Protein AF-A0A258FPI9-F1 (afdb_monomer)

Secondary structure (DSSP, 8-state):
-------------------------TTPPPEEEEEETT-EESB-GGG----SS-HHHHHHHHHS-SSHHHHHHHHHHHHHT-TTGGGGBSEEGGGTEE-HHHHS-SEEEEEEEEES---SEEEEEESSTT---EEEETTSPEEEEEE-EEEEETTEEEEE---EEEEEEETTSPPEEEEE-PEEEEEEEEESHHHHTTT--SB-----S--S---TT---TT-GGGGSHHHHHHSPPPB-SBTTTTB-TTSHHHHHHHHHHHH-TTEEEEEEE---TT-BTTBBTTB--S--TTHHHH-S----SS-HHHHHHHHHSSS---TT--SSS---EEEEE-TTS-EEEE---TTGGGSBPP-EEEEE--TTTTTHHHHHHHHHSPP-TT--HHHHHHHHHHHTTS--HHHHHHHH-STT-SSSHHHHHHHHHHHHHHHHSPTT--EEEE------B-TTSSBSS--TTS-THHHHHHHHTTGGGGTT-GGG-S--GGGS-----HHHHHHHIIIIIHHHHHHHHHHHHT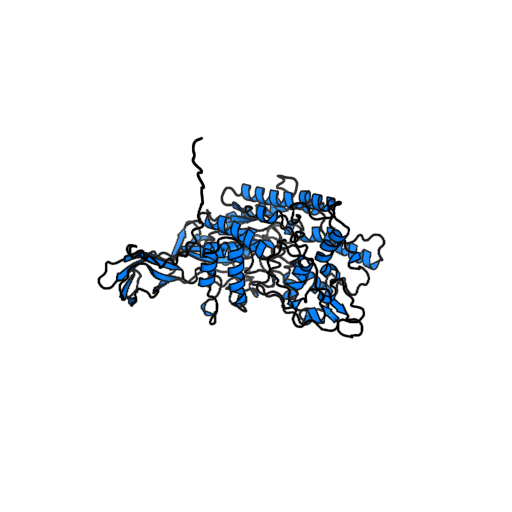TTTSEEEE-TTHHHHTT-STT---TT--GGGTPPPEEEEPTT-S-EEEES--GGG--TT---S-SB--HHHHHHH-PPP-SS---S---BGGGTB-HHHHHHHHHTTTTTSBPHHHHHHHHHHHHHHHHHSPPP-

Nearest PDB structures (foldseek):
  5euv-assembly1_B  TM=5.241E-01  e=1.472E+00  Paracoccus sp. 32d
  6cxs-assembly1_B  TM=2.051E-01  e=1.307E-01  Clostridium perfringens str. 13
  8dec-assembly1_B  TM=4.333E-01  e=5.963E+00  Western equine encephalitis virus
  5cbe-assembly1_A  TM=2.165E-01  e=8.145E-01  Homo sapiens
  4jkm-assembly1_A-1  TM=1.945E-01  e=9.070E-01  Clostridium perfringens str. 13

Sequence (661 aa):
MKRGWAGLVLAAVVSVTGAGANAQDVDSPSVIEWRVKDRFRLWDQARSGPRNLSLEDLLNNVADAENASGVEQAMLAFLGSQPNLHRRAYWREGEETYDRDFIWPLGYRVVLSVRGEAGETCRWSADLEGFVPVERPCDNPFEMALPRVETVQGEQVRLGSPAVEVVVTPEGGTPIRTTVQVRDRLIASIGDSYASGEGNPDRPTDLGPIPRRFDAWDQTWDGRWVGRDPVISDSSEPEWWDQRCHRSFLSQHMVAALRYAAENPHVATTFLTFACSGAQTFSGVLATQPEPPGFADVGGNARLNYPQVEVLLANMCPRPPNGRSRDSTTDVERSPRYWNGQSATRWRCTDYRRARAIDALLVSIGGNDIGFAPVIQEALLPEPTGRSRTERRLLNFLRGRASTPDEAFAQIGEPGQTTAPLPRNLAAIRDRLEEILPPGAPVLQTVYPNPLNDEKGAFCGPDTRRRNDDIGVHAQALTSVGAFWPELEILGTADWRSVITKGEITEIQNKLVTPLNGVIRNHVDAGRGRWQIVDAFEPAFRTRGWCAVAPTGDLQELALPNWRRVDGDDRGEWHDWAPQQWDPYASRQRLFRTPNDAALTQQPMARNRFGLGGWVLGGVLTPRQGAVLAAMSGAFHPTFEAHAIIGWSLGEALIATPLPD

Organism: NCBI:txid74313

Radius of gyration: 28.54 Å; Cα contacts (8 Å, |Δi|>4): 1328; chains: 1; bounding box: 94×64×89 Å

Solvent-accessible surface area (backbone atoms only — not comparable to full-atom values): 35778 Å² total; per-residue (Å²): 133,83,91,85,86,89,83,81,86,80,83,77,87,77,84,79,86,73,86,76,71,82,78,74,76,90,78,56,76,56,42,74,46,67,28,39,52,73,22,68,42,50,57,53,68,87,78,52,70,96,61,90,61,54,74,64,55,38,32,50,42,36,51,69,31,92,46,36,67,41,38,41,52,32,50,53,56,43,48,76,54,39,83,70,50,47,80,37,33,48,62,40,70,99,74,71,44,64,44,64,59,74,77,51,56,79,48,50,39,32,40,33,39,59,46,60,83,62,39,75,40,22,38,38,38,52,77,45,92,91,60,74,71,44,78,44,50,32,87,54,69,45,77,48,79,39,59,51,41,82,44,76,59,91,58,22,24,43,54,29,37,63,79,31,51,36,37,38,31,26,60,99,50,73,74,35,72,44,76,46,53,44,44,51,42,33,39,37,34,39,30,11,32,74,33,6,15,33,58,30,50,63,39,54,22,46,57,55,85,62,75,62,59,72,62,95,88,51,72,35,90,40,30,42,67,74,57,31,67,69,40,32,60,50,23,34,54,44,41,36,58,30,55,45,28,38,18,20,76,52,5,19,57,45,41,14,54,50,42,42,30,29,74,31,47,52,29,38,29,36,65,47,74,53,23,20,22,74,20,19,51,50,52,18,38,49,16,48,28,66,72,28,67,20,31,70,71,72,36,81,84,43,42,52,90,56,17,32,57,48,47,53,53,37,68,30,28,80,61,66,76,64,81,91,58,94,71,92,60,54,69,70,53,75,48,72,68,45,94,93,67,52,49,36,64,44,73,42,60,78,54,42,54,53,12,49,52,48,36,32,38,39,38,28,74,49,64,51,60,39,31,52,67,28,32,52,50,40,60,35,52,52,78,55,73,99,53,55,78,68,49,30,53,50,47,51,54,52,51,72,66,31,34,52,58,65,62,21,24,58,26,47,42,61,94,89,42,56,83,21,59,47,46,38,32,52,49,52,50,50,59,53,45,66,74,74,46,46,87,66,32,36,34,43,32,48,61,77,73,64,50,59,14,17,55,83,48,44,69,42,52,82,56,93,87,59,60,84,63,63,60,52,52,51,28,29,25,44,26,42,67,35,20,50,55,75,89,61,88,72,63,56,65,87,52,42,44,48,60,56,46,62,66,56,49,50,44,42,41,65,37,41,57,54,48,51,42,50,51,52,50,55,54,30,66,72,45,71,80,39,33,39,77,42,58,86,38,48,74,77,29,45,38,14,3,55,68,12,56,48,94,85,64,57,58,75,79,39,38,63,58,33,46,39,69,42,92,97,51,86,43,45,47,61,49,101,44,51,73,88,70,64,61,85,79,63,89,58,52,26,34,30,28,36,38,32,51,11,50,61,29,40,33,49,50,65,79,70,63,77,77,54,103,58,57,37,83,87,56,78,36,53,71,66,42,50,46,51,56,46,12,33,67,17,32,71,27,48,30,49,69,37,20,21,40,45,6,42,44,44,17,52,53,55,64,72,44,80,60,62,130

Structure (mmCIF, N/CA/C/O backbone):
data_AF-A0A258FPI9-F1
#
_entry.id   AF-A0A258FPI9-F1
#
loop_
_atom_site.group_PDB
_atom_site.id
_atom_site.type_symbol
_atom_site.label_atom_id
_atom_site.label_alt_id
_atom_site.label_comp_id
_atom_site.label_asym_id
_atom_site.label_entity_id
_atom_site.label_seq_id
_atom_site.pdbx_PDB_ins_code
_atom_site.Cartn_x
_atom_site.Cartn_y
_atom_site.Cartn_z
_atom_site.occupancy
_atom_site.B_iso_or_equiv
_atom_site.auth_seq_id
_atom_site.auth_comp_id
_atom_site.auth_asym_id
_atom_site.auth_atom_id
_atom_site.pdbx_PDB_model_num
ATOM 1 N N . MET A 1 1 ? 65.573 -36.938 39.202 1.00 35.16 1 MET A N 1
ATOM 2 C CA . MET A 1 1 ? 65.259 -36.031 40.327 1.00 35.16 1 MET A CA 1
ATOM 3 C C . MET A 1 1 ? 64.009 -35.235 39.971 1.00 35.16 1 MET A C 1
ATOM 5 O O . MET A 1 1 ? 64.021 -34.635 38.915 1.00 35.16 1 MET A O 1
ATOM 9 N N . LYS A 1 2 ? 62.988 -35.286 40.848 1.00 31.61 2 LYS A N 1
ATOM 10 C CA . LYS A 1 2 ? 61.944 -34.272 41.163 1.00 31.61 2 LYS A CA 1
ATOM 11 C C . LYS A 1 2 ? 61.107 -33.689 39.989 1.00 31.61 2 LYS A C 1
ATOM 13 O O . LYS A 1 2 ? 61.652 -33.020 39.134 1.00 31.61 2 LYS A O 1
ATOM 18 N N . ARG A 1 3 ? 59.811 -34.055 39.875 1.00 33.25 3 ARG A N 1
ATOM 19 C CA . ARG A 1 3 ? 58.583 -33.347 40.378 1.00 33.25 3 ARG A CA 1
ATOM 20 C C . ARG A 1 3 ? 58.347 -31.994 39.667 1.00 33.25 3 ARG A C 1
ATOM 22 O O . ARG A 1 3 ? 59.255 -31.186 39.685 1.00 33.25 3 ARG A O 1
ATOM 29 N N . GLY A 1 4 ? 57.188 -31.624 39.114 1.00 30.38 4 GLY A N 1
ATOM 30 C CA . GLY A 1 4 ? 55.843 -32.202 39.049 1.00 30.38 4 GLY A CA 1
ATOM 31 C C . GLY A 1 4 ? 54.855 -31.189 38.420 1.00 30.38 4 GLY A C 1
ATOM 32 O O . GLY A 1 4 ? 55.251 -30.069 38.118 1.00 30.38 4 GLY A O 1
ATOM 33 N N . TRP A 1 5 ? 53.586 -31.605 38.322 1.00 27.98 5 TRP A N 1
ATOM 34 C CA . TRP A 1 5 ? 52.363 -30.836 38.005 1.00 27.98 5 TRP A CA 1
ATOM 35 C C . TRP A 1 5 ? 52.051 -30.570 36.522 1.00 27.98 5 TRP A C 1
ATOM 37 O O . TRP A 1 5 ? 52.385 -29.540 35.949 1.00 27.98 5 TRP A O 1
ATOM 47 N N . ALA A 1 6 ? 51.311 -31.521 35.944 1.00 30.48 6 ALA A N 1
ATOM 48 C CA . ALA A 1 6 ? 50.458 -31.332 34.779 1.00 30.48 6 ALA A CA 1
ATOM 49 C C . ALA A 1 6 ? 49.078 -30.830 35.244 1.00 30.48 6 ALA A C 1
ATOM 51 O O . ALA A 1 6 ? 48.433 -31.483 36.063 1.00 30.48 6 ALA A O 1
ATOM 52 N N . GLY A 1 7 ? 48.637 -29.683 34.727 1.00 27.30 7 GLY A N 1
ATOM 53 C CA . GLY A 1 7 ? 47.257 -29.208 34.811 1.00 27.30 7 GLY A CA 1
ATOM 54 C C . GLY A 1 7 ? 46.603 -29.356 33.442 1.00 27.30 7 GLY A C 1
ATOM 55 O O . GLY A 1 7 ? 46.862 -28.561 32.546 1.00 27.30 7 GLY A O 1
ATOM 56 N N . LEU A 1 8 ? 45.804 -30.409 33.279 1.00 29.47 8 LEU A N 1
ATOM 57 C CA . LEU A 1 8 ? 44.962 -30.665 32.114 1.00 29.47 8 LEU A CA 1
ATOM 58 C C . LEU A 1 8 ? 43.603 -30.003 32.383 1.00 29.47 8 LEU A C 1
ATOM 60 O O . LEU A 1 8 ? 42.887 -30.432 33.284 1.00 29.47 8 LEU A O 1
ATOM 64 N N . VAL A 1 9 ? 43.246 -28.963 31.628 1.00 28.94 9 VAL A N 1
ATOM 65 C CA . VAL A 1 9 ? 41.869 -28.446 31.608 1.00 28.94 9 VAL A CA 1
ATOM 66 C C . VAL A 1 9 ? 41.114 -29.213 30.525 1.00 28.94 9 VAL A C 1
ATOM 68 O O . VAL A 1 9 ? 41.193 -28.892 29.343 1.00 28.94 9 VAL A O 1
ATOM 71 N N . LEU A 1 10 ? 40.415 -30.269 30.945 1.00 29.08 10 LEU A N 1
ATOM 72 C CA . LEU A 1 10 ? 39.298 -30.864 30.213 1.00 29.08 10 LEU A CA 1
ATOM 73 C C . LEU A 1 10 ? 38.062 -29.998 30.486 1.00 29.08 10 LEU A C 1
ATOM 75 O O . LEU A 1 10 ? 37.530 -30.029 31.594 1.00 29.08 10 LEU A O 1
ATOM 79 N N . ALA A 1 11 ? 37.590 -29.245 29.493 1.00 27.52 11 ALA A N 1
ATOM 80 C CA . ALA A 1 11 ? 36.226 -28.731 29.511 1.00 27.52 11 ALA A CA 1
ATOM 81 C C . ALA A 1 11 ? 35.327 -29.792 28.867 1.00 27.52 11 ALA A C 1
ATOM 83 O O . ALA A 1 11 ? 35.362 -30.014 27.657 1.00 27.52 11 ALA A O 1
ATOM 84 N N . ALA A 1 12 ? 34.592 -30.507 29.715 1.00 28.03 12 ALA A N 1
ATOM 85 C CA . ALA A 1 12 ? 33.609 -31.497 29.317 1.00 28.03 12 ALA A CA 1
ATOM 86 C C . ALA A 1 12 ? 32.429 -30.819 28.606 1.00 28.03 12 ALA A C 1
ATOM 88 O O . ALA A 1 12 ? 31.827 -29.882 29.128 1.00 28.03 12 ALA A O 1
ATOM 89 N N . VAL A 1 13 ? 32.084 -31.340 27.430 1.00 30.03 13 VAL A N 1
ATOM 90 C CA . VAL A 1 13 ? 30.797 -31.109 26.774 1.00 30.03 13 VAL A CA 1
ATOM 91 C C . VAL A 1 13 ? 29.727 -31.769 27.643 1.00 30.03 13 VAL A C 1
ATOM 93 O O . VAL A 1 13 ? 29.626 -32.994 27.682 1.00 30.03 13 VAL A O 1
ATOM 96 N N . VAL A 1 14 ? 28.951 -30.964 28.368 1.00 27.53 14 VAL A N 1
ATOM 97 C CA . VAL A 1 14 ? 27.698 -31.412 28.981 1.00 27.53 14 VAL A CA 1
ATOM 98 C C . VAL A 1 14 ? 26.593 -31.157 27.967 1.00 27.53 14 VAL A C 1
ATOM 100 O O . VAL A 1 14 ? 26.153 -30.030 27.763 1.00 27.53 14 VAL A O 1
ATOM 103 N N . SER A 1 15 ? 26.157 -32.226 27.314 1.00 30.06 15 SER A N 1
ATOM 104 C CA . SER A 1 15 ? 24.866 -32.299 26.642 1.00 30.06 15 SER A CA 1
ATOM 105 C C . SER A 1 15 ? 23.760 -32.163 27.690 1.00 30.06 15 SER A C 1
ATOM 107 O O . SER A 1 15 ? 23.480 -33.113 28.423 1.00 30.06 15 SER A O 1
ATOM 109 N N . VAL A 1 16 ? 23.141 -30.986 27.779 1.00 27.86 16 VAL A N 1
ATOM 110 C CA . VAL A 1 16 ? 21.904 -30.800 28.544 1.00 27.86 16 VAL A CA 1
ATOM 111 C C . VAL A 1 16 ? 20.738 -31.208 27.649 1.00 27.86 16 VAL A C 1
ATOM 113 O O . VAL A 1 16 ? 20.208 -30.417 26.876 1.00 27.86 16 VAL A O 1
ATOM 116 N N . THR A 1 17 ? 20.330 -32.468 27.758 1.00 37.94 17 THR A N 1
ATOM 117 C CA . THR A 1 17 ? 18.951 -32.871 27.474 1.00 37.94 17 THR A CA 1
ATOM 118 C C . THR A 1 17 ? 18.079 -32.325 28.602 1.00 37.94 17 THR A C 1
ATOM 120 O O . THR A 1 17 ? 17.931 -32.959 29.645 1.00 37.94 17 THR A O 1
ATOM 123 N N . GLY A 1 18 ? 17.566 -31.111 28.422 1.00 26.34 18 GLY A N 1
ATOM 124 C CA . GLY A 1 18 ? 16.610 -30.485 29.326 1.00 26.34 18 GLY A CA 1
ATOM 125 C C . GLY A 1 18 ? 15.218 -30.531 28.718 1.00 26.34 18 GLY A C 1
ATOM 126 O O . GLY A 1 18 ? 14.822 -29.606 28.021 1.00 26.34 18 GLY A O 1
ATOM 127 N N . ALA A 1 19 ? 14.473 -31.600 28.995 1.00 35.78 19 ALA A N 1
ATOM 128 C CA . ALA A 1 19 ? 13.019 -31.539 28.977 1.00 35.78 19 ALA A CA 1
ATOM 129 C C . ALA A 1 19 ? 12.600 -30.598 30.118 1.00 35.78 19 ALA A C 1
ATOM 131 O O . ALA A 1 19 ? 12.490 -31.011 31.270 1.00 35.78 19 ALA A O 1
ATOM 132 N N . GLY A 1 20 ? 12.458 -29.310 29.808 1.00 25.97 20 GLY A N 1
ATOM 133 C CA . GLY A 1 20 ? 11.845 -28.337 30.701 1.00 25.97 20 GLY A CA 1
ATOM 134 C C . GLY A 1 20 ? 10.339 -28.531 30.666 1.00 25.97 20 GLY A C 1
ATOM 135 O O . GLY A 1 20 ? 9.653 -27.921 29.855 1.00 25.97 20 GLY A O 1
ATOM 136 N N . ALA A 1 21 ? 9.834 -29.426 31.512 1.00 30.97 21 ALA A N 1
ATOM 137 C CA . ALA A 1 21 ? 8.438 -29.401 31.907 1.00 30.97 21 ALA A CA 1
ATOM 138 C C . ALA A 1 21 ? 8.116 -28.010 32.474 1.00 30.97 21 ALA A C 1
ATOM 140 O O . ALA A 1 21 ? 8.899 -27.473 33.259 1.00 30.97 21 ALA A O 1
ATOM 141 N N . ASN A 1 22 ? 6.978 -27.455 32.053 1.00 34.50 22 ASN A N 1
ATOM 142 C CA . ASN A 1 22 ? 6.371 -26.237 32.579 1.00 34.50 22 ASN A CA 1
ATOM 143 C C . ASN A 1 22 ? 6.530 -26.153 34.103 1.00 34.50 22 ASN A C 1
ATOM 145 O O . ASN A 1 22 ? 5.843 -26.858 34.843 1.00 34.50 22 ASN A O 1
ATOM 149 N N . ALA A 1 23 ? 7.386 -25.248 34.572 1.00 33.59 23 ALA A N 1
ATOM 150 C CA . ALA A 1 23 ? 7.115 -24.592 35.835 1.00 33.59 23 ALA A CA 1
ATOM 151 C C . ALA A 1 23 ? 5.918 -23.678 35.556 1.00 33.59 23 ALA A C 1
ATOM 153 O O . ALA A 1 23 ? 6.059 -22.639 34.917 1.00 33.59 23 ALA A O 1
ATOM 154 N N . GLN A 1 24 ? 4.721 -24.130 35.933 1.00 38.69 24 GLN A N 1
ATOM 155 C CA . GLN A 1 24 ? 3.592 -23.226 36.089 1.00 38.69 24 GLN A CA 1
ATOM 156 C C . GLN A 1 24 ? 4.028 -22.149 37.086 1.00 38.69 24 GLN A C 1
ATOM 158 O O . GLN A 1 24 ? 4.398 -22.465 38.216 1.00 38.69 24 GLN A O 1
ATOM 163 N N . ASP A 1 25 ? 4.030 -20.895 36.648 1.00 38.75 25 ASP A N 1
ATOM 164 C CA . ASP A 1 25 ? 4.050 -19.737 37.536 1.00 38.75 25 ASP A CA 1
ATOM 165 C C . ASP A 1 25 ? 2.737 -19.759 38.336 1.00 38.75 25 ASP A C 1
ATOM 167 O O . ASP A 1 25 ? 1.695 -19.324 37.850 1.00 38.75 25 ASP A O 1
ATOM 171 N N . VAL A 1 26 ? 2.765 -20.322 39.547 1.00 43.78 26 VAL A N 1
ATOM 172 C CA . VAL A 1 26 ? 1.595 -20.451 40.448 1.00 43.78 26 VAL A CA 1
ATOM 173 C C . VAL A 1 26 ? 1.310 -19.139 41.211 1.00 43.78 26 VAL A C 1
ATOM 175 O O . VAL A 1 26 ? 0.602 -19.139 42.204 1.00 43.78 26 VAL A O 1
ATOM 178 N N . ASP A 1 27 ? 1.834 -17.990 40.769 1.00 49.19 27 ASP A N 1
ATOM 179 C CA . ASP A 1 27 ? 1.650 -16.717 41.499 1.00 49.19 27 ASP A CA 1
ATOM 180 C C . ASP A 1 27 ? 1.396 -15.496 40.593 1.00 49.19 27 ASP A C 1
ATOM 182 O O . ASP A 1 27 ? 1.605 -14.346 40.982 1.00 49.19 27 ASP A O 1
ATOM 186 N N . SER A 1 28 ? 0.936 -15.720 39.356 1.00 59.06 28 SER A N 1
ATOM 187 C CA . SER A 1 28 ? 0.475 -14.614 38.508 1.00 59.06 28 SER A CA 1
ATOM 188 C C . SER A 1 28 ? -0.936 -14.180 38.930 1.00 59.06 28 SER A C 1
ATOM 190 O O . SER A 1 28 ? -1.844 -15.015 38.905 1.00 59.06 28 SER A O 1
ATOM 192 N N . PRO A 1 29 ? -1.165 -12.899 39.288 1.00 74.88 29 PRO A N 1
ATOM 193 C CA . PRO A 1 29 ? -2.497 -12.424 39.643 1.00 74.88 29 PRO A CA 1
ATOM 194 C C . PRO A 1 29 ? -3.454 -12.608 38.464 1.00 74.88 29 PRO A C 1
ATOM 196 O O . PRO A 1 29 ? -3.083 -12.375 37.313 1.00 74.88 29 PRO A O 1
ATOM 199 N N . SER A 1 30 ? -4.692 -13.007 38.752 1.00 83.38 30 SER A N 1
ATOM 200 C CA . SER A 1 30 ? -5.707 -13.209 37.721 1.00 83.38 30 SER A CA 1
ATOM 201 C C . SER A 1 30 ? -6.080 -11.871 37.078 1.00 83.38 30 SER A C 1
ATOM 203 O O . SER A 1 30 ? -6.506 -10.940 37.765 1.00 83.38 30 SER A O 1
ATOM 205 N N . VAL A 1 31 ? -5.920 -11.760 35.758 1.00 90.31 31 VAL A N 1
ATOM 206 C CA . VAL A 1 31 ? -6.160 -10.523 34.991 1.00 90.31 31 VAL A CA 1
ATOM 207 C C . VAL A 1 31 ? -7.138 -10.797 33.851 1.00 90.31 31 VAL A C 1
ATOM 209 O O . VAL A 1 31 ? -7.115 -11.863 33.236 1.00 90.31 31 VAL A O 1
ATOM 212 N N . ILE A 1 32 ? -8.002 -9.817 33.568 1.00 92.19 32 ILE A N 1
ATOM 213 C CA . ILE A 1 32 ? -8.851 -9.823 32.374 1.00 92.19 32 ILE A CA 1
ATOM 214 C C . ILE A 1 32 ? -8.039 -9.262 31.210 1.00 92.19 32 ILE A C 1
ATOM 216 O O . ILE A 1 32 ? -7.693 -8.079 31.192 1.00 92.19 32 ILE A O 1
ATOM 220 N N . GLU A 1 33 ? -7.784 -10.103 30.220 1.00 94.00 33 GLU A N 1
ATOM 221 C CA . GLU A 1 33 ? -7.229 -9.697 28.937 1.00 94.00 33 GLU A CA 1
ATOM 222 C C . GLU A 1 33 ? -8.361 -9.445 27.958 1.00 94.00 33 GLU A C 1
ATOM 224 O O . GLU A 1 33 ? -9.370 -10.154 27.966 1.00 94.00 33 GLU A O 1
ATOM 229 N N . TRP A 1 34 ? -8.209 -8.438 27.106 1.00 95.88 34 TRP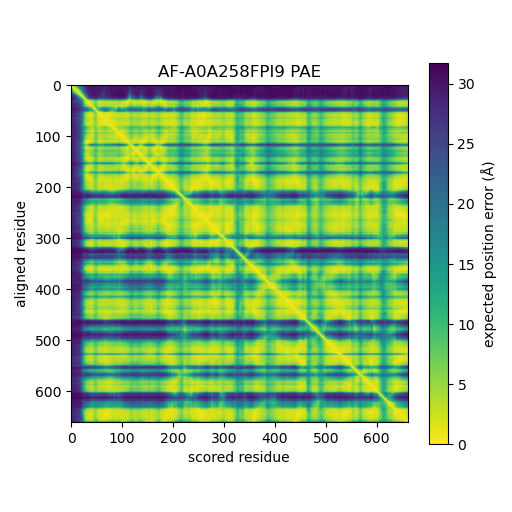 A N 1
ATOM 230 C CA . TRP A 1 34 ? -9.197 -8.170 26.080 1.00 95.88 34 TRP A CA 1
ATOM 231 C C . TRP A 1 34 ? -8.551 -7.686 24.796 1.00 95.88 34 TRP A C 1
ATOM 233 O O . TRP A 1 34 ? -7.428 -7.196 24.769 1.00 95.88 34 TRP A O 1
ATOM 243 N N . ARG A 1 35 ? -9.283 -7.846 23.702 1.00 95.62 35 ARG A N 1
ATOM 244 C CA . ARG A 1 35 ? -8.874 -7.381 22.381 1.00 95.62 35 ARG A CA 1
ATOM 245 C C . ARG A 1 35 ? -10.085 -7.107 2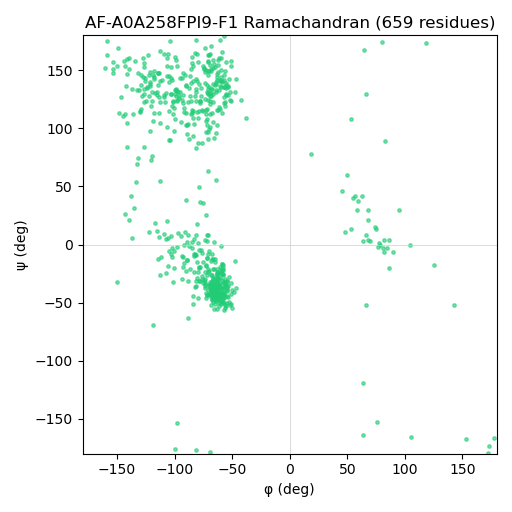1.515 1.00 95.62 35 ARG A C 1
ATOM 247 O O . ARG A 1 35 ? -11.150 -7.689 21.715 1.00 95.62 35 ARG A O 1
ATOM 254 N N . VAL A 1 36 ? -9.917 -6.261 20.513 1.00 96.06 36 VAL A N 1
ATOM 255 C CA . VAL A 1 36 ? -10.916 -6.042 19.471 1.00 96.06 36 VAL A CA 1
ATOM 256 C C . VAL A 1 36 ? -10.999 -7.292 18.592 1.00 96.06 36 VAL A C 1
ATOM 258 O O . VAL A 1 36 ? -9.988 -7.825 18.127 1.00 96.06 36 VAL A O 1
ATOM 261 N N . LYS A 1 37 ? -12.221 -7.774 18.370 1.00 91.75 37 LYS A N 1
ATOM 262 C CA . LYS A 1 37 ? -12.531 -8.813 17.386 1.00 91.75 37 LYS A CA 1
ATOM 263 C C . LYS A 1 37 ? -12.589 -8.175 16.002 1.00 91.75 37 LYS A C 1
ATOM 265 O O . LYS A 1 37 ? -13.173 -7.106 15.850 1.00 91.75 37 LYS A O 1
ATOM 270 N N . ASP A 1 38 ? -12.020 -8.842 14.999 1.00 86.94 38 ASP A N 1
ATOM 271 C CA . ASP A 1 38 ? -11.913 -8.315 13.630 1.00 86.94 38 ASP A CA 1
ATOM 272 C C . ASP A 1 38 ? -11.179 -6.959 13.583 1.00 86.94 38 ASP A C 1
ATOM 274 O O . ASP A 1 38 ? -11.586 -6.033 12.879 1.00 86.94 38 ASP A O 1
ATOM 278 N N . ARG A 1 39 ? -10.094 -6.837 14.367 1.00 91.69 39 ARG A N 1
ATOM 279 C CA . ARG A 1 39 ? -9.369 -5.573 14.590 1.00 91.69 39 ARG A CA 1
ATOM 280 C C . ARG A 1 39 ? -8.824 -4.920 13.322 1.00 91.69 39 ARG A C 1
ATOM 282 O O . ARG A 1 39 ? -8.703 -3.703 13.292 1.00 91.69 39 ARG A O 1
ATOM 289 N N . PHE A 1 40 ? -8.564 -5.688 12.265 1.00 94.06 40 PHE A N 1
ATOM 290 C CA . PHE A 1 40 ? -8.245 -5.146 10.947 1.00 94.06 40 PHE A CA 1
ATOM 291 C C . PHE A 1 40 ? -9.472 -5.197 10.031 1.00 94.06 40 PHE A C 1
ATOM 293 O O . PHE A 1 40 ? -9.825 -6.222 9.441 1.00 94.06 40 PHE A O 1
ATOM 300 N N . ARG A 1 41 ? -10.160 -4.065 9.934 1.00 90.06 41 ARG A N 1
ATOM 301 C CA . ARG A 1 41 ? -11.395 -3.922 9.175 1.00 90.06 41 ARG A CA 1
ATOM 302 C C . ARG A 1 41 ? -11.001 -3.652 7.725 1.00 90.06 41 ARG A C 1
ATOM 304 O O . ARG A 1 41 ? -10.505 -2.576 7.402 1.00 90.06 41 ARG A O 1
ATOM 311 N N . LEU A 1 42 ? -11.221 -4.641 6.864 1.00 86.12 42 LEU A N 1
ATOM 312 C CA . LEU A 1 42 ? -11.056 -4.510 5.410 1.00 86.12 42 LEU A CA 1
ATOM 313 C C . LEU A 1 42 ? -11.992 -5.432 4.623 1.00 86.12 42 LEU A C 1
ATOM 315 O O . LEU A 1 42 ? -12.455 -5.075 3.539 1.00 86.12 42 LEU A O 1
ATOM 319 N N . TRP A 1 43 ? -12.304 -6.597 5.191 1.00 84.75 43 TRP A N 1
ATOM 320 C CA . TRP A 1 43 ? -13.157 -7.605 4.571 1.00 84.75 43 TRP A CA 1
ATOM 321 C C . TRP A 1 43 ? -14.455 -7.810 5.344 1.00 84.75 43 TRP A C 1
ATOM 323 O O . TRP A 1 43 ? -14.478 -7.743 6.577 1.00 84.75 43 TRP A O 1
ATOM 333 N N . ASP A 1 44 ? -15.524 -8.129 4.618 1.00 73.69 44 ASP A N 1
ATOM 334 C CA . ASP A 1 44 ? -16.776 -8.587 5.209 1.00 73.69 44 ASP A CA 1
ATOM 335 C C . ASP A 1 44 ? -16.601 -10.016 5.744 1.00 73.69 44 ASP A C 1
ATOM 337 O O . ASP A 1 44 ? -16.577 -11.002 4.998 1.00 73.69 44 ASP A O 1
ATOM 341 N N . GLN A 1 45 ? -16.457 -10.123 7.066 1.00 64.81 45 GLN A N 1
ATOM 342 C CA . GLN A 1 45 ? -16.267 -11.403 7.739 1.00 64.81 45 GLN A CA 1
ATOM 343 C C . GLN A 1 45 ? -17.543 -12.259 7.744 1.00 64.81 45 GLN A C 1
ATOM 345 O O . GLN A 1 45 ? -17.425 -13.481 7.793 1.00 64.81 45 GLN A O 1
ATOM 350 N N . ALA A 1 46 ? -18.740 -11.674 7.621 1.00 56.59 46 ALA A N 1
ATOM 351 C CA . ALA A 1 46 ? -20.001 -12.422 7.573 1.00 56.59 46 ALA A CA 1
ATOM 352 C C . ALA A 1 46 ? -20.198 -13.151 6.232 1.00 56.59 46 ALA A C 1
ATOM 354 O O . ALA A 1 46 ? -20.890 -14.165 6.171 1.00 56.59 46 ALA A O 1
ATOM 355 N N . ARG A 1 47 ? -19.540 -12.679 5.165 1.00 54.78 47 ARG A N 1
ATOM 356 C CA . ARG A 1 47 ? -19.481 -13.349 3.850 1.00 54.78 47 ARG A CA 1
ATOM 357 C C . ARG A 1 47 ? -18.372 -14.400 3.753 1.00 54.78 47 ARG A C 1
ATOM 359 O O . ARG A 1 47 ? -18.162 -14.989 2.693 1.00 54.78 47 ARG A O 1
ATOM 366 N N . SER A 1 48 ? -17.636 -14.630 4.837 1.00 53.19 48 SER A N 1
ATOM 367 C CA . SER A 1 48 ? -16.626 -15.681 4.916 1.00 53.19 48 SER A CA 1
ATOM 368 C C . SER A 1 48 ? -17.289 -17.036 5.085 1.00 53.19 48 SER A C 1
ATOM 370 O O . SER A 1 48 ? -17.875 -17.306 6.128 1.00 53.19 48 SER A O 1
ATOM 372 N N . GLY A 1 49 ? -17.139 -17.928 4.109 1.00 53.44 49 GLY A N 1
ATOM 373 C CA . GLY A 1 49 ? -17.309 -19.355 4.384 1.00 53.44 49 GLY A CA 1
ATOM 374 C C . GLY A 1 49 ? -16.293 -19.851 5.431 1.00 53.44 49 GLY A C 1
ATOM 375 O O . GLY A 1 49 ? -15.415 -19.087 5.844 1.00 53.44 49 GLY A O 1
ATOM 376 N N . PRO A 1 50 ? -16.377 -21.121 5.858 1.00 51.53 50 PRO A N 1
ATOM 377 C CA . PRO A 1 50 ? -15.357 -21.727 6.713 1.00 51.53 50 PRO A CA 1
ATOM 378 C C . PRO A 1 50 ? -13.966 -21.569 6.075 1.00 51.53 50 PRO A C 1
ATOM 380 O O . PRO A 1 50 ? -13.782 -21.857 4.892 1.00 51.53 50 PRO A O 1
ATOM 383 N N . ARG A 1 51 ? -13.007 -21.052 6.852 1.00 61.66 51 ARG A N 1
ATOM 384 C CA . ARG A 1 51 ? -11.632 -20.745 6.424 1.00 61.66 51 ARG A CA 1
ATOM 385 C C . ARG A 1 51 ? -10.651 -21.673 7.141 1.00 61.66 51 ARG A C 1
ATOM 387 O O . ARG A 1 51 ? -10.875 -21.991 8.304 1.00 61.66 51 ARG A O 1
ATOM 394 N N . ASN A 1 52 ? -9.545 -22.023 6.482 1.00 60.72 52 ASN A N 1
ATOM 395 C CA . ASN A 1 52 ? -8.436 -22.734 7.133 1.00 60.72 52 ASN A CA 1
ATOM 396 C C . ASN A 1 52 ? -7.574 -21.807 8.011 1.00 60.72 52 ASN A C 1
ATOM 398 O O . ASN A 1 52 ? -7.030 -22.269 9.004 1.00 60.72 52 ASN A O 1
ATOM 402 N N . LEU A 1 53 ? -7.471 -20.516 7.663 1.00 76.31 53 LEU A N 1
ATOM 403 C CA . LEU A 1 53 ? -6.816 -19.480 8.472 1.00 76.31 53 LEU A CA 1
ATOM 404 C C . LEU A 1 53 ? -7.762 -18.289 8.653 1.00 76.31 53 LEU A C 1
ATOM 406 O O . LEU A 1 53 ? -8.316 -17.761 7.679 1.00 76.31 53 LEU A O 1
ATOM 410 N N . SER A 1 54 ? -7.975 -17.874 9.899 1.00 85.81 54 SER A N 1
ATOM 411 C CA . SER A 1 54 ? -8.773 -16.694 10.226 1.00 85.81 54 SER A CA 1
ATOM 412 C C . SER A 1 54 ? -7.950 -15.407 10.085 1.00 85.81 54 SER A C 1
ATOM 414 O O . SER A 1 54 ? -6.724 -15.428 10.012 1.00 85.81 54 SER A O 1
ATOM 416 N N . LEU A 1 55 ? -8.628 -14.254 10.044 1.00 87.19 55 LEU A N 1
ATOM 417 C CA . LEU A 1 55 ? -7.941 -12.958 10.113 1.00 87.19 55 LEU A CA 1
ATOM 418 C C . LEU A 1 55 ? -7.187 -12.790 11.442 1.00 87.19 55 LEU A C 1
ATOM 420 O O . LEU A 1 55 ? -6.155 -12.131 11.486 1.00 87.19 55 LEU A O 1
ATOM 424 N N . GLU A 1 56 ? -7.699 -13.388 12.515 1.00 87.94 56 GLU A N 1
ATOM 425 C CA . GLU A 1 56 ? -7.032 -13.360 13.812 1.00 87.94 56 GLU A CA 1
ATOM 426 C C . GLU A 1 56 ? -5.700 -14.112 13.766 1.00 87.94 56 GLU A C 1
ATOM 428 O O . GLU A 1 56 ? -4.702 -13.587 14.248 1.00 87.94 56 GLU A O 1
ATOM 433 N N . ASP A 1 57 ? -5.665 -15.284 13.125 1.00 91.19 57 ASP A N 1
ATOM 434 C CA . ASP A 1 57 ? -4.431 -16.062 12.969 1.00 91.19 57 ASP A CA 1
ATOM 435 C C . ASP A 1 57 ? -3.387 -15.280 12.165 1.00 91.19 57 ASP A C 1
ATOM 437 O O . ASP A 1 57 ? -2.222 -15.242 12.547 1.00 91.19 57 ASP A O 1
ATOM 441 N N . LEU A 1 58 ? -3.804 -14.589 11.093 1.00 93.38 58 LEU A N 1
ATOM 442 C CA . LEU A 1 58 ? -2.916 -13.692 10.346 1.00 93.38 58 LEU A CA 1
ATOM 443 C C . LEU A 1 58 ? -2.332 -12.606 11.254 1.00 93.38 58 LEU A C 1
ATOM 445 O O . LEU A 1 58 ? -1.129 -12.374 11.232 1.00 93.38 58 LEU A O 1
ATOM 449 N N . LEU A 1 59 ? -3.171 -11.929 12.037 1.00 94.56 59 LEU A N 1
ATOM 450 C CA . LEU A 1 59 ? -2.722 -10.832 12.890 1.00 94.56 59 LEU A CA 1
ATOM 451 C C . LEU A 1 59 ? -1.794 -11.309 14.007 1.00 94.56 59 LEU A C 1
ATOM 453 O O . LEU A 1 59 ? -0.864 -10.589 14.343 1.00 94.56 59 LEU A O 1
ATOM 457 N N . ASN A 1 60 ? -2.023 -12.500 14.558 1.00 94.06 60 ASN A N 1
ATOM 458 C CA . ASN A 1 60 ? -1.121 -13.095 15.543 1.00 94.06 60 ASN A CA 1
ATOM 459 C C . ASN A 1 60 ? 0.220 -13.458 14.894 1.00 94.06 60 ASN A C 1
ATOM 461 O O . ASN A 1 60 ? 1.255 -13.023 15.375 1.00 94.06 60 ASN A O 1
ATOM 465 N N . ASN A 1 61 ? 0.205 -14.117 13.731 1.00 96.19 61 ASN A N 1
ATOM 466 C CA . ASN A 1 61 ? 1.433 -14.449 13.001 1.00 96.19 61 ASN A CA 1
ATOM 467 C C . ASN A 1 61 ? 2.235 -13.201 12.585 1.00 96.19 61 ASN A C 1
ATOM 469 O O . ASN A 1 61 ? 3.459 -13.242 12.549 1.00 96.19 61 ASN A O 1
ATOM 473 N N . VAL A 1 62 ? 1.559 -12.094 12.256 1.00 97.00 62 VAL A N 1
ATOM 474 C CA . VAL A 1 62 ? 2.213 -10.811 11.950 1.00 97.00 62 VAL A CA 1
ATOM 475 C C . VAL A 1 62 ? 2.757 -10.142 13.212 1.00 97.00 62 VAL A C 1
ATOM 477 O O . VAL A 1 62 ? 3.831 -9.555 13.144 1.00 97.00 62 VAL A O 1
ATOM 480 N N . ALA A 1 63 ? 2.056 -10.228 14.346 1.00 95.69 63 ALA A N 1
ATOM 481 C CA . ALA A 1 63 ? 2.548 -9.714 15.627 1.00 95.69 63 ALA A CA 1
ATOM 482 C C . ALA A 1 63 ? 3.769 -10.502 16.136 1.00 95.69 63 ALA A C 1
ATOM 484 O O . ALA A 1 63 ? 4.677 -9.910 16.711 1.00 95.69 63 ALA A O 1
ATOM 485 N N . ASP A 1 64 ? 3.802 -11.813 15.886 1.00 96.62 64 ASP A N 1
ATOM 486 C CA . ASP A 1 64 ? 4.897 -12.711 16.269 1.00 96.62 64 ASP A CA 1
ATOM 487 C C . ASP A 1 64 ? 6.083 -12.662 15.284 1.00 96.62 64 ASP A C 1
ATOM 489 O O . ASP A 1 64 ? 7.140 -13.243 15.541 1.00 96.62 64 ASP A O 1
ATOM 493 N N . ALA A 1 65 ? 5.932 -11.994 14.135 1.00 96.88 65 ALA A N 1
ATOM 494 C CA . ALA A 1 65 ? 6.986 -11.899 13.136 1.00 96.88 65 ALA A CA 1
ATOM 495 C C . ALA A 1 65 ? 8.143 -11.020 13.635 1.00 96.88 65 ALA A C 1
ATOM 497 O O . ALA A 1 65 ? 7.973 -9.839 13.911 1.00 96.88 65 ALA A O 1
ATOM 498 N N . GLU A 1 66 ? 9.357 -11.571 13.660 1.00 95.62 66 GLU A N 1
ATOM 499 C CA . GLU A 1 66 ? 10.561 -10.839 14.092 1.00 95.62 66 GLU A CA 1
ATOM 500 C C . GLU A 1 66 ? 11.149 -9.927 13.000 1.00 95.62 66 GLU A C 1
ATOM 502 O O . GLU A 1 66 ? 12.024 -9.100 13.264 1.00 95.62 66 GLU A O 1
ATOM 507 N N . ASN A 1 67 ? 10.734 -10.118 11.746 1.00 96.19 67 ASN A N 1
ATOM 508 C CA . ASN A 1 67 ? 11.238 -9.385 10.590 1.00 96.19 67 ASN A CA 1
ATOM 509 C C . ASN A 1 67 ? 10.253 -9.433 9.408 1.00 96.19 67 ASN A C 1
ATOM 511 O O . ASN A 1 67 ? 9.249 -10.149 9.425 1.00 96.19 67 ASN A O 1
ATOM 515 N N . ALA A 1 68 ? 10.595 -8.705 8.342 1.00 97.06 68 ALA A N 1
ATOM 516 C CA . ALA A 1 68 ? 9.801 -8.610 7.119 1.00 97.06 68 ALA A CA 1
ATOM 517 C C . ALA A 1 68 ? 9.444 -9.969 6.483 1.00 97.06 68 ALA A C 1
ATOM 519 O O . ALA A 1 68 ? 8.333 -10.116 5.979 1.00 97.06 68 ALA A O 1
ATOM 520 N N . SER A 1 69 ? 10.331 -10.971 6.539 1.00 96.62 69 SER A N 1
ATOM 521 C CA . SER A 1 69 ? 10.062 -12.293 5.951 1.00 96.62 69 SER A CA 1
ATOM 522 C C . SER A 1 69 ? 8.979 -13.056 6.719 1.00 96.62 69 SER A C 1
ATOM 524 O O . SER A 1 69 ? 8.166 -13.747 6.111 1.00 96.62 69 SER A O 1
ATOM 526 N N . GLY A 1 70 ? 8.903 -12.895 8.045 1.00 97.12 70 GLY A N 1
ATOM 527 C CA . GLY A 1 70 ? 7.811 -13.476 8.835 1.00 97.12 70 GLY A CA 1
ATOM 528 C C . GLY A 1 70 ? 6.447 -12.909 8.429 1.00 97.12 70 GLY A C 1
ATOM 529 O O . GLY A 1 70 ? 5.489 -13.659 8.237 1.00 97.12 70 GLY A O 1
ATOM 530 N N . VAL A 1 71 ? 6.379 -11.592 8.203 1.00 97.12 71 VAL A N 1
ATOM 531 C CA . VAL A 1 71 ? 5.160 -10.920 7.724 1.00 97.12 71 VAL A CA 1
ATOM 532 C C . VAL A 1 71 ? 4.793 -11.381 6.314 1.00 97.12 71 VAL A C 1
ATOM 534 O O . VAL A 1 71 ? 3.630 -11.683 6.047 1.00 97.12 71 VAL A O 1
ATOM 537 N N . GLU A 1 72 ? 5.784 -11.489 5.429 1.00 97.00 72 GLU A N 1
ATOM 538 C CA . GLU A 1 72 ? 5.615 -12.005 4.071 1.00 97.00 72 GLU A CA 1
ATOM 539 C C . GLU A 1 72 ? 4.981 -13.406 4.079 1.00 97.00 72 GLU A C 1
ATOM 541 O O . GLU A 1 72 ? 3.931 -13.630 3.473 1.00 97.00 72 GLU A O 1
ATOM 546 N N . GLN A 1 73 ? 5.567 -14.336 4.837 1.00 96.25 73 GLN A N 1
ATOM 547 C CA . GLN A 1 73 ? 5.085 -15.714 4.951 1.00 96.25 73 GLN A CA 1
ATOM 548 C C . GLN A 1 73 ? 3.660 -15.778 5.512 1.00 96.25 73 GLN A C 1
ATOM 550 O O . GLN A 1 73 ? 2.818 -16.502 4.974 1.00 96.25 73 GLN A O 1
ATOM 555 N N . ALA A 1 74 ? 3.363 -14.993 6.553 1.00 96.38 74 ALA A N 1
ATOM 556 C CA . ALA A 1 74 ? 2.032 -14.932 7.150 1.00 96.38 74 ALA A CA 1
ATOM 557 C C . ALA A 1 74 ? 0.974 -14.453 6.140 1.00 96.38 74 ALA A C 1
ATOM 559 O O . ALA A 1 74 ? -0.106 -15.044 6.035 1.00 96.38 74 ALA A O 1
ATOM 560 N N . MET A 1 75 ? 1.291 -13.416 5.361 1.00 95.75 75 MET A N 1
ATOM 561 C CA . MET A 1 75 ? 0.385 -12.864 4.353 1.00 95.75 75 MET A CA 1
ATOM 562 C C . MET A 1 75 ? 0.177 -13.814 3.170 1.00 95.75 75 MET A C 1
ATOM 564 O O . MET A 1 75 ? -0.970 -14.015 2.767 1.00 95.75 75 MET A O 1
ATOM 568 N N . LEU A 1 76 ? 1.235 -14.449 2.651 1.00 94.75 76 LEU A N 1
ATOM 569 C CA . LEU A 1 76 ? 1.118 -15.435 1.567 1.00 94.75 76 LEU A CA 1
ATOM 570 C C . LEU A 1 76 ? 0.297 -16.654 1.998 1.00 94.75 76 LEU A C 1
ATOM 572 O O . LEU A 1 76 ? -0.601 -17.080 1.267 1.00 94.75 76 LEU A O 1
ATOM 576 N N . ALA A 1 77 ? 0.541 -17.179 3.204 1.00 93.69 77 ALA A N 1
ATOM 577 C CA . ALA A 1 77 ? -0.237 -18.286 3.758 1.00 93.69 77 ALA A CA 1
ATOM 578 C C . ALA A 1 77 ? -1.720 -17.914 3.900 1.00 93.69 77 ALA A C 1
ATOM 580 O O . ALA A 1 77 ? -2.607 -18.691 3.529 1.00 93.69 77 ALA A O 1
ATOM 581 N N . PHE A 1 78 ? -2.004 -16.700 4.384 1.00 91.69 78 PHE A N 1
ATOM 582 C CA . PHE A 1 78 ? -3.369 -16.207 4.486 1.00 91.69 78 PHE A CA 1
ATOM 583 C C . PHE A 1 78 ? -4.027 -16.085 3.112 1.00 91.69 78 PHE A C 1
ATOM 585 O O . PHE A 1 78 ? -5.065 -16.710 2.904 1.00 91.69 78 PHE A O 1
ATOM 592 N N . LEU A 1 79 ? -3.442 -15.357 2.159 1.00 90.06 79 LEU A N 1
ATOM 593 C CA . LEU A 1 79 ? -4.034 -15.165 0.829 1.00 90.06 79 LEU A CA 1
ATOM 594 C C . LEU A 1 79 ? -4.245 -16.492 0.091 1.00 90.06 79 LEU A C 1
ATOM 596 O O . LEU A 1 79 ? -5.330 -16.715 -0.449 1.00 90.06 79 LEU A O 1
ATOM 600 N N . GLY A 1 80 ? -3.282 -17.416 0.164 1.00 88.94 80 GLY A N 1
ATOM 601 C CA . GLY A 1 80 ? -3.409 -18.760 -0.408 1.00 88.94 80 GLY A CA 1
ATOM 602 C C . GLY A 1 80 ? -4.571 -19.570 0.182 1.00 88.94 80 GLY A C 1
ATOM 603 O O . GLY A 1 80 ? -5.175 -20.388 -0.509 1.00 88.94 80 GLY A O 1
ATOM 604 N N . SER A 1 81 ? -4.950 -19.305 1.438 1.00 88.12 81 SER A N 1
ATOM 605 C CA . SER A 1 81 ? -6.119 -19.917 2.089 1.00 88.12 81 SER A CA 1
ATOM 606 C C . SER A 1 81 ? -7.455 -19.221 1.778 1.00 88.12 81 SER A C 1
ATOM 608 O O . SER A 1 81 ? -8.513 -19.715 2.178 1.00 88.12 81 SER A O 1
ATOM 610 N N . GLN A 1 82 ? -7.429 -18.063 1.108 1.00 84.38 82 GLN A N 1
ATOM 611 C CA . GLN A 1 82 ? -8.573 -17.170 0.916 1.00 84.38 82 GLN A CA 1
ATOM 612 C C . GLN A 1 82 ? -8.909 -16.957 -0.572 1.00 84.38 82 GLN A C 1
ATOM 614 O O . GLN A 1 82 ? -8.744 -15.847 -1.087 1.00 84.38 82 GLN A O 1
ATOM 619 N N . PRO A 1 83 ? -9.479 -17.954 -1.276 1.00 76.88 83 PRO A N 1
ATOM 620 C CA . PRO A 1 83 ? -9.890 -17.755 -2.662 1.00 76.88 83 PRO A CA 1
ATOM 621 C C . PRO A 1 83 ? -10.921 -16.618 -2.767 1.00 76.88 83 PRO A C 1
ATOM 623 O O . PRO A 1 83 ? -11.820 -16.493 -1.930 1.00 76.88 83 PRO A O 1
ATOM 626 N N . ASN A 1 84 ? -10.808 -15.789 -3.810 1.00 78.38 84 ASN A N 1
ATOM 627 C CA . ASN A 1 84 ? -11.693 -14.645 -4.073 1.00 78.38 84 ASN A CA 1
ATOM 628 C C . ASN A 1 84 ? -11.747 -13.595 -2.943 1.00 78.38 84 ASN A C 1
ATOM 630 O O . ASN A 1 84 ? -12.785 -12.958 -2.736 1.00 78.38 84 ASN A O 1
ATOM 634 N N . LEU A 1 85 ? -10.669 -13.418 -2.170 1.00 81.81 85 LEU A N 1
ATOM 635 C CA . LEU A 1 85 ? -10.632 -12.426 -1.090 1.00 81.81 85 LEU A CA 1
ATOM 636 C C . LEU A 1 85 ? -10.941 -11.000 -1.580 1.00 81.81 85 LEU A C 1
ATOM 638 O O . LEU A 1 85 ? -11.670 -10.279 -0.898 1.00 81.81 85 LEU A O 1
ATOM 642 N N . HIS A 1 86 ? -10.476 -10.635 -2.779 1.00 80.31 86 HIS A N 1
ATOM 643 C CA . HIS A 1 86 ? -10.735 -9.338 -3.413 1.00 80.31 86 HIS A CA 1
ATOM 644 C C . HIS A 1 86 ? -12.240 -9.012 -3.508 1.00 80.31 86 HIS A C 1
ATOM 646 O O . HIS A 1 86 ? -12.647 -7.892 -3.215 1.00 80.31 86 HIS A O 1
ATOM 652 N N . ARG A 1 87 ? -13.106 -10.007 -3.775 1.00 80.75 87 ARG A N 1
ATOM 653 C CA . ARG A 1 87 ? -14.577 -9.828 -3.862 1.00 80.75 87 ARG A CA 1
ATOM 654 C C . ARG A 1 87 ? -15.264 -9.594 -2.518 1.00 80.75 87 ARG A C 1
ATOM 656 O O . ARG A 1 87 ? -16.458 -9.305 -2.479 1.00 80.75 87 ARG A O 1
ATOM 663 N N . ARG A 1 88 ? -14.546 -9.815 -1.417 1.00 83.31 88 ARG A N 1
ATOM 664 C CA . ARG A 1 88 ? -15.047 -9.673 -0.043 1.00 83.31 88 ARG A CA 1
ATOM 665 C C . ARG A 1 88 ? -14.524 -8.416 0.642 1.00 83.31 88 ARG A C 1
ATOM 667 O O . ARG A 1 88 ? -14.934 -8.147 1.769 1.00 83.31 88 ARG A O 1
ATOM 674 N N . ALA A 1 89 ? -13.616 -7.677 0.007 1.00 87.69 89 ALA A N 1
ATOM 675 C CA . ALA A 1 89 ? -13.208 -6.373 0.503 1.00 87.69 89 ALA A CA 1
ATOM 676 C C . ALA A 1 89 ? -14.371 -5.383 0.376 1.00 87.69 89 ALA A C 1
ATOM 678 O O . ALA A 1 89 ? -15.165 -5.465 -0.557 1.00 87.69 89 ALA A O 1
ATOM 679 N N . TYR A 1 90 ? -14.441 -4.406 1.277 1.00 90.88 90 TYR A N 1
ATOM 680 C CA . TYR A 1 90 ? -15.456 -3.343 1.232 1.00 90.88 90 TYR A CA 1
ATOM 681 C C . TYR A 1 90 ? -15.247 -2.325 0.094 1.00 90.88 90 TYR A C 1
ATOM 683 O O . TYR A 1 90 ? -15.895 -1.280 0.070 1.00 90.88 90 TYR A O 1
ATOM 691 N N . TRP A 1 91 ? -14.308 -2.584 -0.817 1.00 91.88 91 TRP A N 1
ATOM 692 C CA . TRP A 1 91 ? -14.031 -1.749 -1.980 1.00 91.88 91 TRP A CA 1
ATOM 693 C C . TRP A 1 91 ? -15.004 -2.071 -3.115 1.00 91.88 91 TRP A C 1
ATOM 695 O O . TRP A 1 91 ? -15.133 -3.223 -3.528 1.00 91.88 91 TRP A O 1
ATOM 705 N N . ARG A 1 92 ? -15.657 -1.042 -3.657 1.00 89.12 92 ARG A N 1
ATOM 706 C CA . ARG A 1 92 ? -16.532 -1.135 -4.827 1.00 89.12 92 ARG A CA 1
ATOM 707 C C . ARG A 1 92 ? -15.814 -0.549 -6.030 1.00 89.12 92 ARG A C 1
ATOM 709 O O . ARG A 1 92 ? -15.945 0.638 -6.320 1.00 89.12 92 ARG A O 1
ATOM 716 N N . GLU A 1 93 ? -15.081 -1.404 -6.742 1.00 84.56 93 GLU A N 1
ATOM 717 C CA . GLU A 1 93 ? -14.252 -1.006 -7.884 1.00 84.56 93 GLU A CA 1
ATOM 718 C C . GLU A 1 93 ? -15.029 -0.145 -8.888 1.00 84.56 93 GLU A C 1
ATOM 720 O O . GLU A 1 93 ? -14.645 0.994 -9.126 1.00 84.56 93 GLU A O 1
ATOM 725 N N . GLY A 1 94 ? -16.179 -0.602 -9.393 1.00 81.06 94 GLY A N 1
ATOM 726 C CA . GLY A 1 94 ? -16.959 0.149 -10.390 1.00 81.06 94 GLY A CA 1
ATOM 727 C C . GLY A 1 94 ? -17.430 1.547 -9.954 1.00 81.06 94 GLY A C 1
ATOM 728 O O . GLY A 1 94 ? -17.713 2.384 -10.809 1.00 81.06 94 GLY A O 1
ATOM 729 N N . GLU A 1 95 ? -17.498 1.816 -8.649 1.00 83.81 95 GLU A N 1
ATOM 730 C CA . GLU A 1 95 ? -17.892 3.113 -8.084 1.00 83.81 95 GLU A CA 1
ATOM 731 C C . GLU A 1 95 ? -16.700 3.941 -7.569 1.00 83.81 95 GLU A C 1
ATOM 733 O O . GLU A 1 95 ? -16.878 5.109 -7.226 1.00 83.81 95 GLU A O 1
ATOM 738 N N . GLU A 1 96 ? -15.495 3.361 -7.527 1.00 87.00 96 GLU A N 1
ATOM 739 C CA . GLU A 1 96 ? -14.277 3.973 -6.977 1.00 87.00 96 GLU A CA 1
ATOM 740 C C . GLU A 1 96 ? -14.447 4.451 -5.524 1.00 87.00 96 GLU A C 1
ATOM 742 O O . GLU A 1 96 ? -13.972 5.515 -5.130 1.00 87.00 96 GLU A O 1
ATOM 747 N N . THR A 1 97 ? -15.151 3.675 -4.700 1.00 90.56 97 THR A N 1
ATOM 748 C CA . THR A 1 97 ? -15.454 4.041 -3.309 1.00 90.56 97 THR A CA 1
ATOM 749 C C . THR A 1 97 ? -15.552 2.810 -2.420 1.00 90.56 97 THR A C 1
ATOM 751 O O . THR A 1 97 ? -15.594 1.675 -2.893 1.00 90.56 97 THR A O 1
ATOM 754 N N . TYR A 1 98 ? -15.596 3.036 -1.113 1.00 91.56 98 TYR A N 1
ATOM 755 C CA . TYR A 1 98 ? -15.813 1.993 -0.128 1.00 91.56 98 TYR A CA 1
ATOM 756 C C . TYR A 1 98 ? -17.270 1.949 0.345 1.00 91.56 98 TYR A C 1
ATOM 758 O O . TYR A 1 98 ? -18.045 2.900 0.196 1.00 91.56 98 TYR A O 1
ATOM 766 N N . ASP A 1 99 ? -17.660 0.825 0.937 1.00 89.62 99 ASP A N 1
ATOM 767 C CA . ASP A 1 99 ? -18.935 0.717 1.633 1.00 89.62 99 ASP A CA 1
ATOM 768 C C . ASP A 1 99 ? -19.009 1.709 2.796 1.00 89.62 99 ASP A C 1
ATOM 770 O O . ASP A 1 99 ? -18.077 1.889 3.584 1.00 89.62 99 ASP A O 1
ATOM 774 N N . ARG A 1 100 ? -20.161 2.366 2.920 1.00 86.88 100 ARG A N 1
ATOM 775 C CA . ARG A 1 100 ? -20.346 3.431 3.905 1.00 86.88 100 ARG A CA 1
ATOM 776 C C . ARG A 1 100 ? -20.222 2.920 5.336 1.00 86.88 100 ARG A C 1
ATOM 778 O O . ARG A 1 100 ? -19.559 3.565 6.138 1.00 86.88 100 ARG A O 1
ATOM 785 N N . ASP A 1 101 ? -20.804 1.765 5.640 1.00 87.75 101 ASP A N 1
ATOM 786 C CA . ASP A 1 101 ? -20.783 1.183 6.991 1.00 87.75 101 ASP A CA 1
ATOM 787 C C . ASP A 1 101 ? -19.399 0.624 7.361 1.00 87.75 101 ASP A C 1
ATOM 789 O O . ASP A 1 101 ? -19.067 0.456 8.536 1.00 87.75 101 ASP A O 1
ATOM 793 N N . PHE A 1 102 ? -18.541 0.406 6.361 1.00 91.06 102 PHE A N 1
ATOM 794 C CA . PHE A 1 102 ? -17.131 0.129 6.581 1.00 91.06 102 PHE A CA 1
ATOM 795 C C . PHE A 1 102 ? -16.380 1.393 7.023 1.00 91.06 102 PHE A C 1
ATOM 797 O O . PHE A 1 102 ? -15.680 1.377 8.040 1.00 91.06 102 PHE A O 1
ATOM 804 N N . ILE A 1 103 ? -16.605 2.521 6.346 1.00 91.62 103 ILE A N 1
ATOM 805 C CA . ILE A 1 103 ? -16.057 3.818 6.767 1.00 91.62 103 ILE A CA 1
ATOM 806 C C . ILE A 1 103 ? -16.742 4.331 8.052 1.00 91.62 103 ILE A C 1
ATOM 808 O O . ILE A 1 103 ? -16.159 5.111 8.789 1.00 91.62 103 ILE A O 1
ATOM 812 N N . TRP A 1 104 ? -17.955 3.903 8.380 1.00 90.88 104 TRP A N 1
ATOM 813 C CA . TRP A 1 104 ? -18.705 4.388 9.543 1.00 90.88 104 TRP A CA 1
ATOM 814 C C . TRP A 1 104 ? -19.270 3.207 10.354 1.00 90.88 104 TRP A C 1
ATOM 816 O O . TRP A 1 104 ? -20.478 2.964 10.298 1.00 90.88 104 TRP A O 1
ATOM 826 N N . PRO A 1 105 ? -18.431 2.470 11.121 1.00 91.38 105 PRO A N 1
ATOM 827 C CA . PRO A 1 105 ? -18.837 1.270 11.871 1.00 91.38 105 PRO A CA 1
ATOM 828 C C . PRO A 1 105 ? -20.030 1.518 12.783 1.00 91.38 105 PRO A C 1
ATOM 830 O O . PRO A 1 105 ? -20.013 2.477 13.536 1.00 91.38 105 PRO A O 1
ATOM 833 N N . LEU A 1 106 ? -21.026 0.639 12.834 1.00 90.38 106 LEU A N 1
ATOM 834 C CA . LEU A 1 106 ? -22.145 0.803 13.780 1.00 90.38 106 LEU A CA 1
ATOM 835 C C . LEU A 1 106 ? -21.763 0.509 15.246 1.00 90.38 106 LEU A C 1
ATOM 837 O O . LEU A 1 106 ? -22.449 0.938 16.171 1.00 90.38 106 LEU A O 1
ATOM 841 N N . GLY A 1 107 ? -20.659 -0.200 15.462 1.00 93.12 107 GLY A N 1
ATOM 842 C CA . GLY A 1 107 ? -20.137 -0.564 16.772 1.00 93.12 107 GLY A CA 1
ATOM 843 C C . GLY A 1 107 ? -18.955 -1.514 16.634 1.00 93.12 107 GLY A C 1
ATOM 844 O O . GLY A 1 107 ? -18.492 -1.794 15.524 1.00 93.12 107 GLY A O 1
ATOM 845 N N . TYR A 1 108 ? -18.486 -2.021 17.765 1.00 95.00 108 TYR A N 1
ATOM 846 C CA . TYR A 1 108 ? -17.307 -2.874 17.856 1.00 95.00 108 TYR A CA 1
ATOM 847 C C . TYR A 1 108 ? -17.638 -4.153 18.609 1.00 95.00 108 TYR A C 1
ATOM 849 O O . TYR A 1 108 ? -18.615 -4.230 19.353 1.00 95.00 108 TYR A O 1
ATOM 857 N N . ARG A 1 109 ? -16.804 -5.170 18.425 1.00 94.81 109 ARG A N 1
ATOM 858 C CA . ARG A 1 109 ? -16.845 -6.390 19.225 1.00 94.81 109 ARG A CA 1
ATOM 859 C C . ARG A 1 109 ? -15.497 -6.569 19.889 1.00 94.81 109 ARG A C 1
ATOM 861 O O . ARG A 1 109 ? -14.470 -6.343 19.255 1.00 94.81 109 ARG A O 1
ATOM 868 N N . VAL A 1 110 ? -15.507 -6.992 21.141 1.00 96.44 110 VAL A N 1
ATOM 869 C CA . VAL A 1 110 ? -14.304 -7.347 21.889 1.00 96.44 110 VAL A CA 1
ATOM 870 C C . VAL A 1 110 ? -14.396 -8.793 22.349 1.00 96.44 110 VAL A C 1
ATOM 872 O O . VAL A 1 110 ? -15.489 -9.301 22.599 1.00 96.44 110 VAL A O 1
ATOM 875 N N . VAL A 1 111 ? -13.247 -9.449 22.440 1.00 95.31 111 VAL A N 1
ATOM 876 C CA . VAL A 1 111 ? -13.081 -10.762 23.065 1.00 95.31 111 VAL A CA 1
ATOM 877 C C . VAL A 1 111 ? -12.343 -10.541 24.374 1.00 95.31 111 VAL A C 1
ATOM 879 O O . VAL A 1 111 ? -11.318 -9.861 24.374 1.00 95.31 111 VAL A O 1
ATOM 882 N N . LEU A 1 112 ? -12.861 -11.102 25.459 1.00 95.06 112 LEU A N 1
ATOM 883 C CA . LEU A 1 112 ? -12.271 -11.063 26.787 1.00 95.06 112 LEU A CA 1
ATOM 884 C C . LEU A 1 112 ? -11.940 -12.478 27.261 1.00 95.06 112 LEU A C 1
ATOM 886 O O . LEU A 1 112 ? -12.697 -13.414 27.006 1.00 95.06 112 LEU A O 1
ATOM 890 N N . SER A 1 113 ? -10.841 -12.629 27.985 1.00 92.75 113 SER A N 1
ATOM 891 C CA . SER A 1 113 ? -10.412 -13.886 28.601 1.00 92.75 113 SER A CA 1
ATOM 892 C C . SER A 1 113 ? -9.770 -13.615 29.955 1.00 92.75 113 SER A C 1
ATOM 894 O O . SER A 1 113 ? -9.234 -12.533 30.184 1.00 92.75 113 SER A O 1
ATOM 896 N N . VAL A 1 114 ? -9.815 -14.591 30.860 1.00 90.00 114 VAL A N 1
ATOM 897 C CA . VAL A 1 114 ? -9.102 -14.510 32.140 1.00 90.00 114 VAL A CA 1
ATOM 898 C C . VAL A 1 114 ? -7.795 -15.285 32.017 1.00 90.00 114 VAL A C 1
ATOM 900 O O . VAL A 1 114 ? -7.801 -16.441 31.602 1.00 90.00 114 VAL A O 1
ATOM 903 N N . ARG A 1 115 ? -6.675 -14.653 32.372 1.00 87.12 115 ARG A N 1
ATOM 904 C CA . ARG A 1 115 ? -5.369 -15.310 32.514 1.00 87.12 115 ARG A CA 1
ATOM 905 C C . ARG A 1 115 ? -5.054 -15.480 34.001 1.00 87.12 115 ARG A C 1
ATOM 907 O O . ARG A 1 115 ? -5.295 -14.551 34.765 1.00 87.12 115 ARG A O 1
ATOM 914 N N . GLY A 1 116 ? -4.488 -16.626 34.385 1.00 79.81 116 GLY A N 1
ATOM 915 C CA . GLY A 1 116 ? -4.151 -16.972 35.774 1.00 79.81 116 GLY A CA 1
ATOM 916 C C . GLY A 1 116 ? -5.115 -17.998 36.375 1.00 79.81 116 GLY A C 1
ATOM 917 O O . GLY A 1 116 ? -5.875 -18.635 35.645 1.00 79.81 116 GLY A O 1
ATOM 918 N N . GLU A 1 117 ? -5.091 -18.169 37.698 1.00 68.50 117 GLU A N 1
ATOM 919 C CA . GLU A 1 117 ? -6.048 -19.042 38.385 1.00 68.50 117 GLU A CA 1
ATOM 920 C C . GLU A 1 117 ? -7.433 -18.387 38.405 1.00 68.50 117 GLU A C 1
ATOM 922 O O . GLU A 1 117 ? -7.704 -17.423 39.125 1.00 68.50 117 GLU A O 1
ATOM 927 N N . ALA A 1 118 ? -8.326 -18.909 37.577 1.00 67.25 118 ALA A N 1
ATOM 928 C CA . ALA A 1 118 ? -9.742 -18.604 37.622 1.00 67.25 118 ALA A CA 1
ATOM 929 C C . ALA A 1 118 ? -10.473 -19.880 38.059 1.00 67.25 118 ALA A C 1
ATOM 931 O O . ALA A 1 118 ? -10.074 -20.976 37.668 1.00 67.25 118 ALA A O 1
ATOM 932 N N . GLY A 1 119 ? -11.499 -19.753 38.907 1.00 72.25 119 GLY A N 1
ATOM 933 C CA . GLY A 1 119 ? -12.337 -20.890 39.304 1.00 72.25 119 GLY A CA 1
ATOM 934 C C . GLY A 1 119 ? -12.989 -21.585 38.099 1.00 72.25 119 GLY A C 1
ATOM 935 O O . GLY A 1 119 ? -12.822 -21.168 36.957 1.00 72.25 119 GLY A O 1
ATOM 936 N N . GLU A 1 120 ? -13.773 -22.638 38.328 1.00 83.25 120 GLU A N 1
ATOM 937 C CA . GLU A 1 120 ? -14.428 -23.351 37.218 1.00 83.25 120 GLU A CA 1
ATOM 938 C C . GLU A 1 120 ? -15.417 -22.447 36.464 1.00 83.25 120 GLU A C 1
ATOM 940 O O . GLU A 1 120 ? -15.461 -22.461 35.233 1.00 83.25 120 GLU A O 1
ATOM 945 N N . THR A 1 121 ? -16.158 -21.607 37.195 1.00 91.12 121 THR A N 1
ATOM 946 C CA . THR A 1 121 ? -17.174 -20.701 36.647 1.00 91.12 121 THR A CA 1
ATOM 947 C C . THR A 1 121 ? -16.868 -19.244 36.987 1.00 91.12 121 THR A C 1
ATOM 949 O O . THR A 1 121 ? -16.541 -18.899 38.123 1.00 91.12 121 THR A O 1
ATOM 952 N N . CYS A 1 122 ? -17.021 -18.366 35.996 1.00 92.00 122 CYS A N 1
ATOM 953 C CA . CYS A 1 122 ? -16.870 -16.922 36.112 1.00 92.00 122 CYS A CA 1
ATOM 954 C C . CYS A 1 122 ? -18.208 -16.229 35.856 1.00 92.00 122 CYS A C 1
ATOM 956 O O . CYS A 1 122 ? -18.862 -16.464 34.836 1.00 92.00 122 CYS A O 1
ATOM 958 N N . ARG A 1 123 ? -18.576 -15.307 36.750 1.00 94.19 123 ARG A N 1
ATOM 959 C CA . ARG A 1 123 ? -19.675 -14.361 36.550 1.00 94.19 123 ARG A CA 1
ATOM 960 C C . ARG A 1 123 ? -19.145 -13.071 35.934 1.00 94.19 123 ARG A C 1
ATOM 962 O O . ARG A 1 123 ? -18.404 -12.331 36.577 1.00 94.19 123 ARG A O 1
ATOM 969 N N . TRP A 1 124 ? -19.558 -12.794 34.706 1.00 94.56 124 TRP A N 1
ATOM 970 C CA . TRP A 1 124 ? -19.196 -11.612 33.931 1.00 94.56 124 TRP A CA 1
ATOM 971 C C . TRP A 1 124 ? -20.264 -10.534 34.097 1.00 94.56 124 TRP A C 1
ATOM 973 O O . TRP A 1 124 ? -21.456 -10.804 33.951 1.00 94.56 124 TRP A O 1
ATOM 983 N N . SER A 1 125 ? -19.848 -9.306 34.385 1.00 95.62 125 SER A N 1
ATOM 984 C CA . SER A 1 125 ? -20.710 -8.124 34.451 1.00 95.62 125 SER A CA 1
ATOM 985 C C . SER A 1 125 ? -20.002 -6.921 33.837 1.00 95.62 125 SER A C 1
ATOM 987 O O . SER A 1 125 ? -18.775 -6.864 33.847 1.00 95.62 125 SER A O 1
ATOM 989 N N . ALA A 1 126 ? -20.765 -5.984 33.288 1.00 96.12 126 ALA A N 1
ATOM 990 C CA . ALA A 1 126 ? -20.246 -4.755 32.707 1.00 96.12 126 ALA A CA 1
ATOM 991 C C . ALA A 1 126 ? -21.187 -3.595 33.041 1.00 96.12 126 ALA A C 1
ATOM 993 O O . ALA A 1 126 ? -22.403 -3.791 33.092 1.00 96.12 126 ALA A O 1
ATOM 994 N N . ASP A 1 127 ? -20.648 -2.395 33.229 1.00 96.06 127 ASP A N 1
ATOM 995 C CA . ASP A 1 127 ? -21.407 -1.149 33.421 1.00 96.06 127 ASP A CA 1
ATOM 996 C C . ASP A 1 127 ? -21.958 -0.575 32.096 1.00 96.06 127 ASP A C 1
ATOM 998 O O . ASP A 1 127 ? -22.038 0.634 31.884 1.00 96.06 127 ASP A O 1
ATOM 1002 N N . LEU A 1 128 ? -22.377 -1.462 31.195 1.00 94.00 128 LEU A N 1
ATOM 1003 C CA . LEU A 1 128 ? -22.939 -1.124 29.895 1.00 94.00 128 LEU A CA 1
ATOM 1004 C C . LEU A 1 128 ? -24.471 -1.175 29.950 1.00 94.00 128 LEU A C 1
ATOM 1006 O O . LEU A 1 128 ? -25.058 -2.141 30.441 1.00 94.00 128 LEU A O 1
ATOM 1010 N N . GLU A 1 129 ? -25.135 -0.148 29.418 1.00 90.12 129 GLU A N 1
ATOM 1011 C CA . GLU A 1 129 ? -26.599 -0.082 29.387 1.00 90.12 129 GLU A CA 1
ATOM 1012 C C . GLU A 1 129 ? -27.206 -1.319 28.701 1.00 90.12 129 GLU A C 1
ATOM 1014 O O . GLU A 1 129 ? -26.822 -1.697 27.594 1.00 90.12 129 GLU A O 1
ATOM 1019 N N . GLY A 1 130 ? -28.160 -1.967 29.377 1.00 88.94 130 GLY A N 1
ATOM 1020 C CA . GLY A 1 130 ? -28.817 -3.180 28.881 1.00 88.94 130 GLY A CA 1
ATOM 1021 C C . GLY A 1 130 ? -27.994 -4.468 29.013 1.00 88.94 130 GLY A C 1
ATOM 1022 O O . GLY A 1 130 ? -28.482 -5.528 28.619 1.00 88.94 130 GLY A O 1
ATOM 1023 N N . PHE A 1 131 ? -26.784 -4.420 29.581 1.00 93.00 131 PHE A N 1
ATOM 1024 C CA . PHE A 1 131 ? -25.987 -5.616 29.839 1.00 93.00 131 PHE A CA 1
ATOM 1025 C C . PHE A 1 131 ? -26.576 -6.443 30.989 1.00 93.00 131 PHE A C 1
ATOM 1027 O O . PHE A 1 131 ? -26.860 -5.932 32.072 1.00 93.00 131 PHE A O 1
ATOM 1034 N N . VAL A 1 132 ? -26.718 -7.751 30.771 1.00 93.62 132 VAL A N 1
ATOM 1035 C CA . VAL A 1 132 ? -27.179 -8.710 31.785 1.00 93.62 132 VAL A CA 1
ATOM 1036 C C . VAL A 1 132 ? -25.997 -9.589 32.196 1.00 93.62 132 VAL A C 1
ATOM 1038 O O . VAL A 1 132 ? -25.355 -10.147 31.307 1.00 93.62 132 VAL A O 1
ATOM 1041 N N . PRO A 1 133 ? -25.694 -9.742 33.502 1.00 94.56 133 PRO A N 1
ATOM 1042 C CA . PRO A 1 133 ? -24.609 -10.607 33.948 1.00 94.56 133 PRO A CA 1
ATOM 1043 C C . PRO A 1 133 ? -24.743 -12.047 33.444 1.00 94.56 133 PRO A C 1
ATOM 1045 O O . PRO A 1 133 ? -25.838 -12.610 33.457 1.00 94.56 133 PRO A O 1
ATOM 1048 N N . VAL A 1 134 ? -23.622 -12.646 33.038 1.00 93.62 134 VAL A N 1
ATOM 1049 C CA . VAL A 1 134 ? -23.572 -13.997 32.457 1.00 93.62 134 VAL A CA 1
ATOM 1050 C C . VAL A 1 134 ? -22.609 -14.870 33.249 1.00 93.62 134 VAL A C 1
ATOM 1052 O O . VAL A 1 134 ? -21.496 -14.450 33.554 1.00 93.62 134 VAL A O 1
ATOM 1055 N N . GLU A 1 135 ? -23.017 -16.099 33.549 1.00 93.19 135 GLU A N 1
ATOM 1056 C CA . GLU A 1 135 ? -22.169 -17.118 34.172 1.00 93.19 135 GLU A CA 1
ATOM 1057 C C . GLU A 1 135 ? -21.725 -18.129 33.113 1.00 93.19 135 GLU A C 1
ATOM 1059 O O . GLU A 1 135 ? -22.535 -18.611 32.318 1.00 93.19 135 GLU A O 1
ATOM 1064 N N . ARG A 1 136 ? -20.422 -18.402 33.053 1.00 91.56 136 ARG A N 1
ATOM 1065 C CA . ARG A 1 136 ? -19.817 -19.325 32.083 1.00 91.56 136 ARG A CA 1
ATOM 1066 C C . ARG A 1 136 ? -18.457 -19.817 32.579 1.00 91.56 136 ARG A C 1
ATOM 1068 O O . ARG A 1 136 ? -17.879 -19.155 33.442 1.00 91.56 136 ARG A O 1
ATOM 1075 N N . PRO A 1 137 ? -17.914 -20.909 32.017 1.00 91.12 137 PRO A N 1
ATOM 1076 C CA . PRO A 1 137 ? -16.573 -21.352 32.369 1.00 91.12 137 PRO A CA 1
ATOM 1077 C C . PRO A 1 137 ? -15.532 -20.247 32.160 1.00 91.12 137 PRO A C 1
ATOM 1079 O O . PRO A 1 137 ? -15.614 -19.511 31.171 1.00 91.12 137 PRO A O 1
ATOM 1082 N N . CYS A 1 138 ? -14.600 -20.094 33.103 1.00 86.88 138 CYS A N 1
ATOM 1083 C CA . CYS A 1 138 ? -13.612 -19.009 33.078 1.00 86.88 138 CYS A CA 1
ATOM 1084 C C . CYS A 1 138 ? -12.595 -19.126 31.929 1.00 86.88 138 CYS A C 1
ATOM 1086 O O . CYS A 1 138 ? -12.062 -18.113 31.479 1.00 86.88 138 CYS A O 1
ATOM 1088 N N . ASP A 1 139 ? -12.350 -20.347 31.452 1.00 85.62 139 ASP A N 1
ATOM 1089 C CA . ASP A 1 139 ? -11.456 -20.674 30.336 1.00 85.62 139 ASP A CA 1
ATOM 1090 C C . ASP A 1 139 ? -12.054 -20.335 28.960 1.00 85.62 139 ASP A C 1
ATOM 1092 O O . ASP A 1 139 ? -11.337 -20.245 27.963 1.00 85.62 139 ASP A O 1
ATOM 1096 N N . ASN A 1 140 ? -13.366 -20.102 28.894 1.00 87.94 140 ASN A N 1
ATOM 1097 C CA . ASN A 1 140 ? -14.057 -19.785 27.657 1.00 87.94 140 ASN A CA 1
ATOM 1098 C C . ASN A 1 140 ? -14.059 -18.273 27.379 1.00 87.94 140 ASN A C 1
ATOM 1100 O O . ASN A 1 140 ? -14.654 -17.519 28.158 1.00 87.94 140 ASN A O 1
ATOM 1104 N N . PRO A 1 141 ? -13.541 -17.816 26.221 1.00 89.69 141 PRO A N 1
ATOM 1105 C CA . PRO A 1 141 ? -13.567 -16.405 25.858 1.00 89.69 141 PRO A CA 1
ATOM 1106 C C . PRO A 1 141 ? -14.987 -15.822 25.827 1.00 89.69 141 PRO A C 1
ATOM 1108 O O . PRO A 1 141 ? -15.923 -16.420 25.276 1.00 89.69 141 PRO A O 1
ATOM 1111 N N . PHE A 1 142 ? -15.149 -14.631 26.403 1.00 91.62 142 PHE A N 1
ATOM 1112 C CA . PHE A 1 142 ? -16.390 -13.868 26.410 1.00 91.62 142 PHE A CA 1
ATOM 1113 C C . PHE A 1 142 ? -16.378 -12.803 25.316 1.00 91.62 142 PHE A C 1
ATOM 1115 O O . PHE A 1 142 ? -15.491 -11.959 25.273 1.00 91.62 142 PHE A O 1
ATOM 1122 N N . GLU A 1 143 ? -17.371 -12.824 24.428 1.00 93.75 143 GLU A N 1
ATOM 1123 C CA . GLU A 1 143 ? -17.537 -11.779 23.419 1.00 93.75 143 GLU A CA 1
ATOM 1124 C C . GLU A 1 143 ? -18.553 -10.739 23.886 1.00 93.75 143 GLU A C 1
ATOM 1126 O O . GLU A 1 143 ? -19.667 -11.086 24.278 1.00 93.75 143 GLU A O 1
ATOM 1131 N N . MET A 1 144 ? -18.188 -9.462 23.785 1.00 94.31 144 MET A N 1
ATOM 1132 C CA . MET A 1 144 ? -19.049 -8.334 24.135 1.00 94.31 144 MET A CA 1
ATOM 1133 C C . MET A 1 144 ? -19.128 -7.349 22.966 1.00 94.31 144 MET A C 1
ATOM 1135 O O . MET A 1 144 ? -18.115 -6.997 22.360 1.00 94.31 144 MET A O 1
ATOM 1139 N N . ALA A 1 145 ? -20.343 -6.907 22.640 1.00 94.88 145 ALA A N 1
ATOM 1140 C CA . ALA A 1 145 ? -20.572 -5.851 21.662 1.00 94.88 145 ALA A CA 1
ATOM 1141 C C . ALA A 1 145 ? -20.571 -4.487 22.359 1.00 94.88 145 ALA A C 1
ATOM 1143 O O . ALA A 1 145 ? -21.177 -4.324 23.416 1.00 94.88 145 ALA A O 1
ATOM 1144 N N . LEU A 1 146 ? -19.910 -3.511 21.747 1.00 95.75 146 LEU A N 1
ATOM 1145 C CA . LEU A 1 146 ? -19.809 -2.145 22.240 1.00 95.75 146 LEU A CA 1
ATOM 1146 C C . LEU A 1 146 ? -20.412 -1.185 21.209 1.00 95.75 146 LEU A C 1
ATOM 1148 O O . LEU A 1 146 ? -20.072 -1.282 20.023 1.00 95.75 146 LEU A O 1
ATOM 1152 N N . PRO A 1 147 ? -21.292 -0.256 21.619 1.00 95.19 147 PRO A N 1
ATOM 1153 C CA . PRO A 1 147 ? -21.857 0.720 20.698 1.00 95.19 147 PRO A CA 1
ATOM 1154 C C . PRO A 1 147 ? -20.777 1.687 20.200 1.00 95.19 147 PRO A C 1
ATOM 1156 O O . PRO A 1 147 ? -19.806 1.974 20.909 1.00 95.19 147 PRO A O 1
ATOM 1159 N N . ARG A 1 148 ? -20.957 2.223 18.986 1.00 94.12 148 ARG A N 1
ATOM 1160 C CA . ARG A 1 148 ? -20.156 3.360 18.521 1.00 94.12 148 ARG A CA 1
ATOM 1161 C C . ARG A 1 148 ? -20.546 4.613 19.303 1.00 94.12 148 ARG A C 1
ATOM 1163 O O . ARG A 1 148 ? -21.724 4.939 19.420 1.00 94.12 148 ARG A O 1
ATOM 1170 N N . VAL A 1 149 ? -19.535 5.359 19.726 1.00 93.38 149 VAL A N 1
ATOM 1171 C CA . VAL A 1 149 ? -19.640 6.752 20.155 1.00 93.38 149 VAL A CA 1
ATOM 1172 C C . VAL A 1 149 ? -18.933 7.631 19.128 1.00 93.38 149 VAL A C 1
ATOM 1174 O O . VAL A 1 149 ? -17.906 7.254 18.558 1.00 93.38 149 VAL A O 1
ATOM 1177 N N . GLU A 1 150 ? -19.522 8.795 18.874 1.00 91.56 150 GLU A N 1
ATOM 1178 C CA . GLU A 1 150 ? -18.958 9.847 18.037 1.00 91.56 150 GLU A CA 1
ATOM 1179 C C . GLU A 1 150 ? -18.527 11.002 18.937 1.00 91.56 150 GLU A C 1
ATOM 1181 O O . GLU A 1 150 ? -19.345 11.570 19.664 1.00 91.56 150 GLU A O 1
ATOM 1186 N N . THR A 1 151 ? -17.250 11.364 18.866 1.00 88.25 151 THR A N 1
ATOM 1187 C CA . THR A 1 151 ? -16.704 12.516 19.585 1.00 88.25 151 THR A CA 1
ATOM 1188 C C . THR A 1 151 ? -16.281 13.560 18.569 1.00 88.25 151 THR A C 1
ATOM 1190 O O . THR A 1 151 ? -15.509 13.272 17.655 1.00 88.25 151 THR A O 1
ATOM 1193 N N . VAL A 1 152 ? -16.767 14.789 18.727 1.00 84.62 152 VAL A N 1
ATOM 1194 C CA . VAL A 1 152 ? -16.285 15.923 17.934 1.00 84.62 152 VAL A CA 1
ATOM 1195 C C . VAL A 1 152 ? -15.059 16.498 18.636 1.00 84.62 152 VAL A C 1
ATOM 1197 O O . VAL A 1 152 ? -15.178 17.048 19.731 1.00 84.62 152 VAL A O 1
ATOM 1200 N N . GLN A 1 153 ? -13.885 16.371 18.018 1.00 72.88 153 GLN A N 1
ATOM 1201 C CA . GLN A 1 153 ? -12.654 17.016 18.476 1.00 72.88 153 GLN A CA 1
ATOM 1202 C C . GLN A 1 153 ? -12.216 18.058 17.446 1.00 72.88 153 GLN A C 1
ATOM 1204 O O . GLN A 1 153 ? -11.853 17.728 16.317 1.00 72.88 153 GLN A O 1
ATOM 1209 N N . GLY A 1 154 ? -12.259 19.335 17.830 1.00 75.06 154 GLY A N 1
ATOM 1210 C CA . GLY A 1 154 ? -12.016 20.430 16.892 1.00 75.06 154 GLY A CA 1
ATOM 1211 C C . GLY A 1 154 ? -13.079 20.465 15.790 1.00 75.06 154 GLY A C 1
ATOM 1212 O O . GLY A 1 154 ? -14.261 20.645 16.080 1.00 75.06 154 GLY A O 1
ATOM 1213 N N . GLU A 1 155 ? -12.656 20.303 14.534 1.00 73.62 155 GLU A N 1
ATOM 1214 C CA . GLU A 1 155 ? -13.529 20.316 13.352 1.00 73.62 155 GLU A CA 1
ATOM 1215 C C . GLU A 1 155 ? -13.744 18.930 12.727 1.00 73.62 155 GLU A C 1
ATOM 1217 O O . GLU A 1 155 ? -14.096 18.867 11.559 1.00 73.62 155 GLU A O 1
ATOM 1222 N N . GLN A 1 156 ? -13.521 17.814 13.424 1.00 83.06 156 GLN A N 1
ATOM 1223 C CA . GLN A 1 156 ? -13.768 16.485 12.843 1.00 83.06 156 GLN A CA 1
ATOM 1224 C C . GLN A 1 156 ? -14.364 15.501 13.847 1.00 83.06 156 GLN A C 1
ATOM 1226 O O . GLN A 1 156 ? -14.267 15.670 15.067 1.00 83.06 156 GLN A O 1
ATOM 1231 N N . VAL A 1 157 ? -14.997 14.459 13.304 1.00 88.69 157 VAL A N 1
ATOM 1232 C CA . VAL A 1 157 ? -15.607 13.370 14.067 1.00 88.69 157 VAL A CA 1
ATOM 1233 C C . VAL A 1 157 ? -14.610 12.228 14.214 1.00 88.69 157 VAL A C 1
ATOM 1235 O O . VAL A 1 157 ? -14.114 11.678 13.228 1.00 88.69 157 VAL A O 1
ATOM 1238 N N . ARG A 1 158 ? -14.357 11.845 15.464 1.00 91.25 158 ARG A N 1
ATOM 1239 C CA . ARG A 1 158 ? -13.637 10.630 15.838 1.00 91.25 158 ARG A CA 1
ATOM 1240 C C . ARG A 1 158 ? -14.613 9.569 16.302 1.00 91.25 158 ARG A C 1
ATOM 1242 O O . ARG A 1 158 ? -15.620 9.877 16.944 1.00 91.25 158 ARG A O 1
ATOM 1249 N N . LEU A 1 159 ? -14.302 8.326 15.964 1.00 93.12 159 LEU A N 1
ATOM 1250 C CA . LEU A 1 159 ? -15.104 7.172 16.334 1.00 93.12 159 LEU A CA 1
ATOM 1251 C C . LEU A 1 159 ? -14.398 6.388 17.440 1.00 93.12 159 LEU A C 1
ATOM 1253 O O . LEU A 1 159 ? -13.178 6.419 17.572 1.00 93.12 159 LEU A O 1
ATOM 1257 N N . GLY A 1 160 ? -15.177 5.673 18.237 1.00 93.44 160 GLY A N 1
ATOM 1258 C CA . GLY A 1 160 ? -14.666 4.780 19.271 1.00 93.44 160 GLY A CA 1
ATOM 1259 C C . GLY A 1 160 ? -15.815 4.155 20.042 1.00 93.44 160 GLY A C 1
ATOM 1260 O O . GLY A 1 160 ? -16.966 4.235 19.609 1.00 93.44 160 GLY A O 1
ATOM 1261 N N . SER A 1 161 ? -15.522 3.542 21.180 1.00 95.44 161 SER A N 1
ATOM 1262 C CA . SER A 1 161 ? -16.541 3.055 22.114 1.00 95.44 161 SER A CA 1
ATOM 1263 C C . SER A 1 161 ? -16.580 3.908 23.388 1.00 95.44 161 SER A C 1
ATOM 1265 O O . SER A 1 161 ? -15.616 4.632 23.670 1.00 95.44 161 SER A O 1
ATOM 1267 N N . PRO A 1 162 ? -17.648 3.813 24.206 1.00 94.75 162 PRO A N 1
ATOM 1268 C CA . PRO A 1 162 ? -17.554 4.281 25.584 1.00 94.75 162 PRO A CA 1
ATOM 1269 C C . PRO A 1 162 ? -16.491 3.468 26.340 1.00 94.75 162 PRO A C 1
ATOM 1271 O O . PRO A 1 162 ? -16.148 2.352 25.932 1.00 94.75 162 PRO A O 1
ATOM 1274 N N . ALA A 1 163 ? -15.978 4.034 27.431 1.00 95.81 163 ALA A N 1
ATOM 1275 C CA . ALA A 1 163 ? -15.213 3.281 28.415 1.00 95.81 163 ALA A CA 1
ATOM 1276 C C . ALA A 1 163 ? -16.191 2.483 29.286 1.00 95.81 163 ALA A C 1
ATOM 1278 O O . ALA A 1 163 ? -17.108 3.070 29.856 1.00 95.81 163 ALA A O 1
ATOM 1279 N N . VAL A 1 164 ? -16.004 1.166 29.343 1.00 96.88 164 VAL A N 1
ATOM 1280 C CA . VAL A 1 164 ? -16.871 0.220 30.059 1.00 96.88 164 VAL A CA 1
ATOM 1281 C C . VAL A 1 164 ? -16.036 -0.510 31.110 1.00 96.88 164 VAL A C 1
ATOM 1283 O O . VAL A 1 164 ? -15.061 -1.178 30.763 1.00 96.88 164 VAL A O 1
ATOM 1286 N N . GLU A 1 165 ? -16.382 -0.389 32.388 1.00 97.75 165 GLU A N 1
ATOM 1287 C CA . GLU A 1 165 ? -15.853 -1.239 33.452 1.00 97.75 165 GLU A CA 1
ATOM 1288 C C . GLU A 1 165 ? -16.445 -2.649 33.333 1.00 97.75 165 GLU A C 1
ATOM 1290 O O . GLU A 1 165 ? -17.646 -2.873 33.493 1.00 97.75 165 GLU A O 1
ATOM 1295 N N . VAL A 1 166 ? -15.575 -3.626 33.085 1.00 96.69 166 VAL A N 1
ATOM 1296 C CA . VAL A 1 166 ? -15.913 -5.048 33.099 1.00 96.69 166 VAL A CA 1
ATOM 1297 C C . VAL A 1 166 ? -15.406 -5.669 34.391 1.00 96.69 166 VAL A C 1
ATOM 1299 O O . VAL A 1 166 ? -14.233 -5.537 34.743 1.00 96.69 166 VAL A O 1
ATOM 1302 N N . VAL A 1 167 ? -16.295 -6.385 35.075 1.00 95.56 167 VAL A N 1
ATOM 1303 C CA . VAL A 1 167 ? -16.022 -7.087 36.328 1.00 95.56 167 VAL A CA 1
ATOM 1304 C C . VAL A 1 167 ? -16.272 -8.579 36.142 1.00 95.56 167 VAL A C 1
ATOM 1306 O O . VAL A 1 167 ? -17.379 -8.997 35.789 1.00 95.56 167 VAL A O 1
ATOM 1309 N N . VAL A 1 168 ? -15.251 -9.384 36.428 1.00 94.38 168 VAL A N 1
ATOM 1310 C CA . VAL A 1 168 ? -15.307 -10.848 36.412 1.00 94.38 168 VAL A CA 1
ATOM 1311 C C . VAL A 1 168 ? -15.158 -11.362 37.831 1.00 94.38 168 VAL A C 1
ATOM 1313 O O . VAL A 1 168 ? -14.172 -11.069 38.496 1.00 94.38 168 VAL A O 1
ATOM 1316 N N . THR A 1 169 ? -16.137 -12.125 38.305 1.00 92.50 169 THR A N 1
ATOM 1317 C CA . THR A 1 169 ? -16.111 -12.737 39.640 1.00 92.50 169 THR A CA 1
ATOM 1318 C C . THR A 1 169 ? -16.000 -14.252 39.488 1.00 92.50 169 THR A C 1
ATOM 1320 O O . THR A 1 169 ? -16.995 -14.876 39.107 1.00 92.50 169 THR A O 1
ATOM 1323 N N . PRO A 1 170 ? -14.823 -14.853 39.736 1.00 89.50 170 PRO A N 1
ATOM 1324 C CA . PRO A 1 170 ? -14.691 -16.302 39.818 1.00 89.50 170 PRO A CA 1
ATOM 1325 C C . PRO A 1 170 ? -15.512 -16.845 40.989 1.00 89.50 170 PRO A C 1
ATOM 1327 O O . PRO A 1 170 ? -15.643 -16.185 42.023 1.00 89.50 170 PRO A O 1
ATOM 1330 N N . GLU A 1 171 ? -16.055 -18.049 40.852 1.00 85.62 171 GLU A N 1
ATOM 1331 C CA . GLU A 1 171 ? -16.766 -18.718 41.941 1.00 85.62 171 GLU A CA 1
ATOM 1332 C C . GLU A 1 171 ? -15.866 -18.856 43.183 1.00 85.62 171 GLU A C 1
ATOM 1334 O O . GLU A 1 171 ? -14.769 -19.404 43.115 1.00 85.62 171 GLU A O 1
ATOM 1339 N N . GLY A 1 172 ? -16.306 -18.297 44.317 1.00 79.44 172 GLY A N 1
ATOM 1340 C CA . GLY A 1 172 ? -15.529 -18.276 45.565 1.00 79.44 172 GLY A CA 1
ATOM 1341 C C . GLY A 1 172 ? -14.287 -17.368 45.559 1.00 79.44 172 GLY A C 1
ATOM 1342 O O . GLY A 1 172 ? -13.569 -17.334 46.557 1.00 79.44 172 GLY A O 1
ATOM 1343 N N . GLY A 1 173 ? -14.038 -16.632 44.471 1.00 81.12 173 GLY A N 1
ATOM 1344 C CA . GLY A 1 173 ? -12.873 -15.769 44.288 1.00 81.12 173 GLY A CA 1
ATOM 1345 C C . GLY A 1 173 ? -13.162 -14.273 44.438 1.00 81.12 173 GLY A C 1
ATOM 1346 O O . GLY A 1 173 ? -14.301 -13.826 44.589 1.00 81.12 173 GLY A O 1
ATOM 1347 N N . THR A 1 174 ? -12.098 -13.474 44.376 1.00 86.81 174 THR A N 1
ATOM 1348 C CA . THR A 1 174 ? -12.182 -12.007 44.405 1.00 86.81 174 THR A CA 1
ATOM 1349 C C . THR A 1 174 ? -12.546 -11.463 43.016 1.00 86.81 174 THR A C 1
ATOM 1351 O O . THR A 1 174 ? -12.015 -11.959 42.022 1.00 86.81 174 THR A O 1
ATOM 1354 N N . PRO A 1 175 ? -13.403 -10.427 42.908 1.00 91.06 175 PRO A N 1
ATOM 1355 C CA . PRO A 1 175 ? -13.691 -9.787 41.629 1.00 91.06 175 PRO A CA 1
ATOM 1356 C C . PRO A 1 175 ? -12.448 -9.156 40.987 1.00 91.06 175 PRO A C 1
ATOM 1358 O O . PRO A 1 175 ? -11.725 -8.393 41.629 1.00 91.06 175 PRO A O 1
ATOM 1361 N N . ILE A 1 176 ? -12.262 -9.417 39.697 1.00 92.88 176 ILE A N 1
ATOM 1362 C CA . ILE A 1 176 ? -11.230 -8.843 38.829 1.00 92.88 176 ILE A CA 1
ATOM 1363 C C . ILE A 1 176 ? -11.895 -7.768 37.965 1.00 92.88 176 ILE A C 1
ATOM 1365 O O . ILE A 1 176 ? -13.035 -7.946 37.533 1.00 92.88 176 ILE A O 1
ATOM 1369 N N . ARG A 1 177 ? -11.212 -6.646 37.720 1.00 94.81 177 ARG A N 1
ATOM 1370 C CA . ARG A 1 177 ? -11.769 -5.485 37.008 1.00 94.81 177 ARG A CA 1
ATOM 1371 C C . ARG A 1 177 ? -10.853 -5.037 35.880 1.00 94.81 177 ARG A C 1
ATOM 1373 O O . ARG A 1 177 ? -9.635 -5.087 36.024 1.00 94.81 177 ARG A O 1
ATOM 1380 N N . THR A 1 178 ? -11.434 -4.558 34.787 1.00 96.06 178 THR A N 1
ATOM 1381 C CA . THR A 1 178 ? -10.707 -3.866 33.717 1.00 96.06 178 THR A CA 1
ATOM 1382 C C . THR A 1 178 ? -11.606 -2.837 33.040 1.00 96.06 178 THR A C 1
ATOM 1384 O O . THR A 1 178 ? -12.826 -2.994 33.030 1.00 96.06 178 THR A O 1
ATOM 1387 N N . THR A 1 179 ? -11.020 -1.793 32.457 1.00 97.25 179 THR A N 1
ATOM 1388 C CA . THR A 1 179 ? -11.750 -0.850 31.602 1.00 97.25 179 THR A CA 1
ATOM 1389 C C . THR A 1 179 ? -11.534 -1.229 30.145 1.00 97.25 179 THR A C 1
ATOM 1391 O O . THR A 1 179 ? -10.402 -1.290 29.663 1.00 97.25 179 THR A O 1
ATOM 1394 N N . VAL A 1 180 ? -12.630 -1.448 29.428 1.00 97.44 180 VAL A N 1
ATOM 1395 C CA . VAL A 1 180 ? -12.637 -1.721 27.995 1.00 97.44 180 VAL A CA 1
ATOM 1396 C C . VAL A 1 180 ? -13.051 -0.457 27.255 1.00 97.44 180 VAL A C 1
ATOM 1398 O O . VAL A 1 180 ? -14.160 0.042 27.434 1.00 97.44 180 VAL A O 1
ATOM 1401 N N . GLN A 1 181 ? -12.167 0.045 26.397 1.00 96.44 181 GLN A N 1
ATOM 1402 C CA . GLN A 1 181 ? -12.455 1.162 25.505 1.00 96.44 181 GLN A CA 1
ATOM 1403 C C . GLN A 1 181 ? -11.765 0.942 24.160 1.00 96.44 181 GLN A C 1
ATOM 1405 O O . GLN A 1 181 ? -10.540 0.984 24.059 1.00 96.44 181 GLN A O 1
ATOM 1410 N N . VAL A 1 182 ? -12.555 0.728 23.113 1.00 97.00 182 VAL A N 1
ATOM 1411 C CA . VAL A 1 182 ? -12.054 0.565 21.750 1.00 97.00 182 VAL A CA 1
ATOM 1412 C C . VAL A 1 182 ? -11.715 1.930 21.169 1.00 97.00 182 VAL A C 1
ATOM 1414 O O . VAL A 1 182 ? -12.583 2.799 21.043 1.00 97.00 182 VAL A O 1
ATOM 1417 N N . ARG A 1 183 ? -10.453 2.088 20.768 1.00 95.06 183 ARG A N 1
ATOM 1418 C CA . ARG A 1 183 ? -10.004 3.198 19.919 1.00 95.06 183 ARG A CA 1
ATOM 1419 C C . ARG A 1 183 ? -10.207 2.799 18.463 1.00 95.06 183 ARG A C 1
ATOM 1421 O O . ARG A 1 183 ? -9.745 1.733 18.068 1.00 95.06 183 ARG A O 1
ATOM 1428 N N . ASP A 1 184 ? -10.879 3.618 17.668 1.00 95.81 184 ASP A N 1
ATOM 1429 C CA . ASP A 1 184 ? -11.001 3.389 16.225 1.00 95.81 184 ASP A CA 1
ATOM 1430 C C . ASP A 1 184 ? -9.995 4.278 15.488 1.00 95.81 184 ASP A C 1
ATOM 1432 O O . ASP A 1 184 ? -9.873 5.466 15.784 1.00 95.81 184 ASP A O 1
ATOM 1436 N N . ARG A 1 185 ? -9.216 3.668 14.588 1.00 96.56 185 ARG A N 1
ATOM 1437 C CA . ARG A 1 185 ? -8.150 4.327 13.827 1.00 96.56 185 ARG A CA 1
ATOM 1438 C C . ARG A 1 185 ? -8.364 4.124 12.336 1.00 96.56 185 ARG A C 1
ATOM 1440 O O . ARG A 1 185 ? -8.428 2.986 11.870 1.00 96.56 185 ARG A O 1
ATOM 1447 N N . LEU A 1 186 ? -8.442 5.211 11.578 1.00 97.31 186 LEU A N 1
ATOM 1448 C CA . LEU A 1 186 ? -8.489 5.202 10.121 1.00 97.31 186 LEU A CA 1
ATOM 1449 C C . LEU A 1 186 ? -7.115 5.551 9.550 1.00 97.31 186 LEU A C 1
ATOM 1451 O O . LEU A 1 186 ? -6.665 6.693 9.632 1.00 97.31 186 LEU A O 1
ATOM 1455 N N . ILE A 1 187 ? -6.480 4.570 8.914 1.00 98.31 187 ILE A N 1
ATOM 1456 C CA . ILE A 1 187 ? -5.243 4.757 8.155 1.00 98.31 187 ILE A CA 1
ATOM 1457 C C . ILE A 1 187 ? -5.599 4.800 6.670 1.00 98.31 187 ILE A C 1
ATOM 1459 O O . ILE A 1 187 ? -6.220 3.875 6.141 1.00 98.31 187 ILE A O 1
ATOM 1463 N N . ALA A 1 188 ? -5.226 5.883 5.999 1.00 98.25 188 ALA A N 1
ATOM 1464 C CA . ALA A 1 188 ? -5.443 6.061 4.570 1.00 98.25 188 ALA A CA 1
ATOM 1465 C C . ALA A 1 188 ? -4.133 5.926 3.785 1.00 98.25 188 ALA A C 1
ATOM 1467 O O . ALA A 1 188 ? -3.044 6.087 4.329 1.00 98.25 188 ALA A O 1
ATOM 1468 N N . SER A 1 189 ? -4.239 5.675 2.483 1.00 98.25 189 SER A N 1
ATOM 1469 C CA . SER A 1 189 ? -3.100 5.542 1.580 1.00 98.25 189 SER A CA 1
ATOM 1470 C C . SER A 1 189 ? -3.394 6.163 0.213 1.00 98.25 189 SER A C 1
ATOM 1472 O O . SER A 1 189 ? -4.462 5.937 -0.362 1.00 98.25 189 SER A O 1
ATOM 1474 N N . ILE A 1 190 ? -2.423 6.906 -0.318 1.00 98.62 190 ILE A N 1
ATOM 1475 C CA . ILE A 1 190 ? -2.391 7.415 -1.697 1.00 98.62 190 ILE A CA 1
ATOM 1476 C C . ILE A 1 190 ? -1.005 7.170 -2.300 1.00 98.62 190 ILE A C 1
ATOM 1478 O O . ILE A 1 190 ? -0.014 7.031 -1.581 1.00 98.62 190 ILE A O 1
ATOM 1482 N N . GLY A 1 191 ? -0.914 7.139 -3.623 1.00 98.06 191 GLY A N 1
ATOM 1483 C CA . GLY A 1 191 ? 0.363 6.987 -4.299 1.00 98.06 191 GLY A CA 1
ATOM 1484 C C . GLY A 1 191 ? 0.287 6.351 -5.676 1.00 98.06 191 GLY A C 1
ATOM 1485 O O . GLY A 1 191 ? -0.785 6.222 -6.273 1.00 98.06 191 GLY A O 1
ATOM 1486 N N . ASP A 1 192 ? 1.458 5.970 -6.167 1.00 95.75 192 ASP A N 1
ATOM 1487 C CA . ASP A 1 192 ? 1.655 5.320 -7.454 1.00 95.75 192 ASP A CA 1
ATOM 1488 C C . ASP A 1 192 ? 1.775 3.792 -7.347 1.00 95.75 192 ASP A C 1
ATOM 1490 O O . ASP A 1 192 ? 1.254 3.176 -6.415 1.00 95.75 192 ASP A O 1
ATOM 1494 N N . SER A 1 193 ? 2.465 3.187 -8.316 1.00 94.62 193 SER A N 1
ATOM 1495 C CA . SER A 1 193 ? 2.706 1.754 -8.442 1.00 94.62 193 SER A CA 1
ATOM 1496 C C . SER A 1 193 ? 3.389 1.126 -7.219 1.00 94.62 193 SER A C 1
ATOM 1498 O O . SER A 1 193 ? 3.126 -0.028 -6.880 1.00 94.62 193 SER A O 1
ATOM 1500 N N . TYR A 1 194 ? 4.246 1.878 -6.517 1.00 95.62 194 TYR A N 1
ATOM 1501 C CA . TYR A 1 194 ? 4.904 1.390 -5.303 1.00 95.62 194 TYR A CA 1
ATOM 1502 C C . TYR A 1 194 ? 3.934 1.358 -4.119 1.00 95.62 194 TYR A C 1
ATOM 1504 O O . TYR A 1 194 ? 4.076 0.511 -3.240 1.00 95.62 194 TYR A O 1
ATOM 1512 N N . ALA A 1 195 ? 2.948 2.256 -4.071 1.00 98.00 195 ALA A N 1
ATOM 1513 C CA . ALA A 1 195 ? 1.897 2.227 -3.055 1.00 98.00 195 ALA A CA 1
ATOM 1514 C C . ALA A 1 195 ? 0.775 1.231 -3.399 1.00 98.00 195 ALA A C 1
ATOM 1516 O O . ALA A 1 195 ? 0.164 0.676 -2.486 1.00 98.00 195 ALA A O 1
ATOM 1517 N N . SER A 1 196 ? 0.485 1.005 -4.686 1.00 97.12 196 SER A N 1
ATOM 1518 C CA . SER A 1 196 ? -0.559 0.072 -5.137 1.00 97.12 196 SER A CA 1
ATOM 1519 C C . SER A 1 196 ? -0.1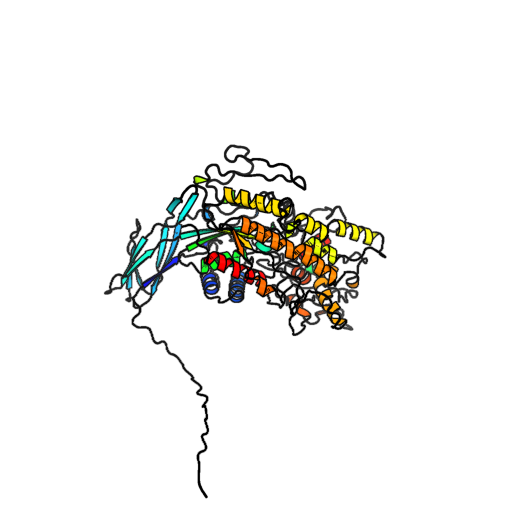40 -1.395 -5.013 1.00 97.12 196 SER A C 1
ATOM 1521 O O . SER A 1 196 ? -0.991 -2.219 -4.686 1.00 97.12 196 SER A O 1
ATOM 1523 N N . GLY A 1 197 ? 1.147 -1.710 -5.200 1.00 96.12 197 GLY A N 1
ATOM 1524 C CA . GLY A 1 197 ? 1.668 -3.083 -5.196 1.00 96.12 197 GLY A CA 1
ATOM 1525 C C . GLY A 1 197 ? 1.788 -3.715 -6.587 1.00 96.12 197 GLY A C 1
ATOM 1526 O O . GLY A 1 197 ? 1.666 -4.933 -6.708 1.00 96.12 197 GLY A O 1
ATOM 1527 N N . GLU A 1 198 ? 2.018 -2.904 -7.625 1.00 92.56 198 GLU A N 1
ATOM 1528 C CA . GLU A 1 198 ? 2.258 -3.358 -9.004 1.00 92.56 198 GLU A CA 1
ATOM 1529 C C . GLU A 1 198 ? 3.284 -4.506 -9.068 1.00 92.56 198 GLU A C 1
ATOM 1531 O O . GLU A 1 198 ? 4.268 -4.517 -8.329 1.00 92.56 198 GLU A O 1
ATOM 1536 N N . GLY A 1 199 ? 3.074 -5.477 -9.960 1.00 91.38 199 GLY A N 1
ATOM 1537 C CA . GLY A 1 199 ? 3.919 -6.672 -10.060 1.00 91.38 199 GLY A CA 1
ATOM 1538 C C . GLY A 1 199 ? 3.610 -7.773 -9.042 1.00 91.38 199 GLY A C 1
ATOM 1539 O O . GLY A 1 199 ? 4.235 -8.835 -9.094 1.00 91.38 199 GLY A O 1
ATOM 1540 N N . ASN A 1 200 ? 2.666 -7.546 -8.122 1.00 94.75 200 ASN A N 1
ATOM 1541 C CA . ASN A 1 200 ? 2.307 -8.489 -7.061 1.00 94.75 200 ASN A CA 1
ATOM 1542 C C . ASN A 1 200 ? 0.783 -8.651 -6.979 1.00 94.75 200 ASN A C 1
ATOM 1544 O O . ASN A 1 200 ? 0.187 -8.187 -6.010 1.00 94.75 200 ASN A O 1
ATOM 1548 N N . PRO A 1 201 ? 0.129 -9.284 -7.969 1.00 93.31 201 PRO A N 1
ATOM 1549 C CA . PRO A 1 201 ? -1.308 -9.562 -7.899 1.00 93.31 201 PRO A CA 1
ATOM 1550 C C . PRO A 1 201 ? -1.666 -10.354 -6.632 1.00 93.31 201 PRO A C 1
ATOM 1552 O O . PRO A 1 201 ? -0.811 -11.030 -6.069 1.00 93.31 201 PRO A O 1
ATOM 1555 N N . ASP A 1 202 ? -2.915 -10.297 -6.171 1.00 92.62 202 ASP A N 1
ATOM 1556 C CA . ASP A 1 202 ? -3.360 -11.097 -5.016 1.00 92.62 202 ASP A CA 1
ATOM 1557 C C . ASP A 1 202 ? -3.381 -12.588 -5.355 1.00 92.62 202 ASP A C 1
ATOM 1559 O O . ASP A 1 202 ? -3.106 -13.448 -4.515 1.00 92.62 202 ASP A O 1
ATOM 1563 N N . ARG A 1 203 ? -3.712 -12.883 -6.615 1.00 91.12 203 ARG A N 1
ATOM 1564 C CA . ARG A 1 203 ? -3.551 -14.193 -7.224 1.00 91.12 203 ARG A CA 1
ATOM 1565 C C . ARG A 1 203 ? -2.813 -14.022 -8.551 1.00 91.12 203 ARG A C 1
ATOM 1567 O O . ARG A 1 203 ? -3.355 -13.381 -9.452 1.00 91.12 203 ARG A O 1
ATOM 1574 N N . PRO A 1 204 ? -1.611 -14.591 -8.696 1.00 90.19 204 PRO A N 1
ATOM 1575 C CA . PRO A 1 204 ? -0.859 -14.497 -9.934 1.00 90.19 204 PRO A CA 1
ATOM 1576 C C . PRO A 1 204 ? -1.520 -15.315 -11.041 1.00 90.19 204 PRO A C 1
ATOM 1578 O O . PRO A 1 204 ? -2.344 -16.198 -10.781 1.00 90.19 204 PRO A O 1
ATOM 1581 N N . THR A 1 205 ? -1.133 -15.020 -12.277 1.00 86.19 205 THR A N 1
ATOM 1582 C CA . THR A 1 205 ? -1.537 -15.794 -13.447 1.00 86.19 205 THR A CA 1
ATOM 1583 C C . THR A 1 205 ? -1.139 -17.260 -13.280 1.00 86.19 205 THR A C 1
ATOM 1585 O O . THR A 1 205 ? 0.027 -17.583 -13.062 1.00 86.19 205 THR A O 1
ATOM 1588 N N . ASP A 1 206 ? -2.102 -18.162 -13.440 1.00 84.94 206 ASP A N 1
ATOM 1589 C CA . ASP A 1 206 ? -1.847 -19.575 -13.687 1.00 84.94 206 ASP A CA 1
ATOM 1590 C C . ASP A 1 206 ? -1.635 -19.754 -15.191 1.00 84.94 206 ASP A C 1
ATOM 1592 O O . ASP A 1 206 ? -2.548 -19.501 -15.968 1.00 84.94 206 ASP A O 1
ATOM 1596 N N . LEU A 1 207 ? -0.444 -20.167 -15.625 1.00 76.00 207 LEU A N 1
ATOM 1597 C CA . LEU A 1 207 ? -0.136 -20.357 -17.050 1.00 76.00 207 LEU A CA 1
ATOM 1598 C C . LEU A 1 207 ? -0.868 -21.556 -17.682 1.00 76.00 207 LEU A C 1
ATOM 1600 O O . LEU A 1 207 ? -0.764 -21.766 -18.891 1.00 76.00 207 LEU A O 1
ATOM 1604 N N . GLY A 1 208 ? -1.589 -22.351 -16.887 1.00 72.94 208 GLY A N 1
ATOM 1605 C CA . GLY A 1 208 ? -2.370 -23.480 -17.365 1.00 72.94 208 GLY A CA 1
ATOM 1606 C C . GLY A 1 208 ? -1.517 -24.594 -17.997 1.00 72.94 208 GLY A C 1
ATOM 1607 O O . GLY A 1 208 ? -0.293 -24.685 -17.802 1.00 72.94 208 GLY A O 1
ATOM 1608 N N . PRO A 1 209 ? -2.151 -25.514 -18.748 1.00 69.88 209 PRO A N 1
ATOM 1609 C CA . PRO A 1 209 ? -1.433 -26.544 -19.480 1.00 69.88 209 PRO A CA 1
ATOM 1610 C C . PRO A 1 209 ? -0.712 -25.922 -20.679 1.00 69.88 209 PRO A C 1
ATOM 1612 O O . PRO A 1 209 ? -1.326 -25.578 -21.683 1.00 69.88 209 PRO A O 1
ATOM 1615 N N . ILE A 1 210 ? 0.614 -25.831 -20.614 1.00 67.31 210 ILE A N 1
ATOM 1616 C CA . ILE A 1 210 ? 1.391 -25.305 -21.741 1.00 67.31 210 ILE A CA 1
ATOM 1617 C C . ILE A 1 210 ? 1.508 -26.390 -22.826 1.00 67.31 210 ILE A C 1
ATOM 1619 O O . ILE A 1 210 ? 1.782 -27.552 -22.489 1.00 67.31 210 ILE A O 1
ATOM 1623 N N . PRO A 1 211 ? 1.297 -26.066 -24.121 1.00 63.09 211 PRO A N 1
ATOM 1624 C CA . PRO A 1 211 ? 1.334 -27.058 -25.187 1.00 63.09 211 PRO A CA 1
ATOM 1625 C C . PRO A 1 211 ? 2.628 -27.874 -25.197 1.00 63.09 211 PRO A C 1
ATOM 1627 O O . PRO A 1 211 ? 3.730 -27.342 -25.104 1.00 63.09 211 PRO A O 1
ATOM 1630 N N . ARG A 1 212 ? 2.496 -29.193 -25.387 1.00 57.50 212 ARG A N 1
ATOM 1631 C CA . ARG A 1 212 ? 3.641 -30.118 -25.524 1.00 57.50 212 ARG A CA 1
ATOM 1632 C C . ARG A 1 212 ? 4.325 -30.055 -26.895 1.00 57.50 212 ARG A C 1
ATOM 1634 O O . ARG A 1 212 ? 5.326 -30.735 -27.116 1.00 57.50 212 ARG A O 1
ATOM 1641 N N . ARG A 1 213 ? 3.746 -29.307 -27.834 1.00 58.56 213 ARG A N 1
ATOM 1642 C CA . ARG A 1 213 ? 4.241 -29.135 -29.200 1.00 58.56 213 ARG A CA 1
ATOM 1643 C C . ARG A 1 213 ? 4.294 -27.650 -29.525 1.00 58.56 213 ARG A C 1
ATOM 1645 O O . ARG A 1 213 ? 3.252 -27.007 -29.611 1.00 58.56 213 ARG A O 1
ATOM 1652 N N . PHE A 1 214 ? 5.510 -27.164 -29.714 1.00 61.88 214 PHE A N 1
ATOM 1653 C CA . PHE A 1 214 ? 5.809 -25.946 -30.453 1.00 61.88 214 PHE A CA 1
ATOM 1654 C C . PHE A 1 214 ? 6.349 -26.380 -31.836 1.00 61.88 214 PHE A C 1
ATOM 1656 O O . PHE A 1 214 ? 6.814 -27.515 -31.988 1.00 61.88 214 PHE A O 1
ATOM 1663 N N . ASP A 1 215 ? 6.186 -25.562 -32.874 1.00 54.41 215 ASP A N 1
ATOM 1664 C CA . ASP A 1 215 ? 6.519 -25.926 -34.257 1.00 54.41 215 ASP A CA 1
ATOM 1665 C C . ASP A 1 215 ? 8.037 -26.115 -34.443 1.00 54.41 215 ASP A C 1
ATOM 1667 O O . ASP A 1 215 ? 8.845 -25.604 -33.683 1.00 54.41 215 ASP A O 1
ATOM 1671 N N . ALA A 1 216 ? 8.474 -26.838 -35.480 1.00 44.94 216 ALA A N 1
ATOM 1672 C CA . ALA A 1 216 ? 9.889 -27.200 -35.693 1.00 44.94 216 ALA A CA 1
ATOM 1673 C C . ALA A 1 216 ? 10.883 -26.016 -35.796 1.00 44.94 216 ALA A C 1
ATOM 1675 O O . ALA A 1 216 ? 12.087 -26.223 -35.643 1.00 44.94 216 ALA A O 1
ATOM 1676 N N . TRP A 1 217 ? 10.386 -24.803 -36.054 1.00 44.91 217 TRP A N 1
ATOM 1677 C CA . TRP A 1 217 ? 11.151 -23.551 -36.082 1.00 44.91 217 TRP A CA 1
ATOM 1678 C C . TRP A 1 217 ? 11.315 -22.917 -34.684 1.00 44.91 217 TRP A C 1
ATOM 1680 O O . TRP A 1 217 ? 12.018 -21.922 -34.546 1.00 44.91 217 TRP A O 1
ATOM 1690 N N . ASP A 1 218 ? 10.715 -23.516 -33.647 1.00 48.97 218 ASP A N 1
ATOM 1691 C CA . ASP A 1 218 ? 10.697 -23.061 -32.252 1.00 48.97 218 ASP A CA 1
ATOM 1692 C C . ASP A 1 218 ? 11.851 -23.606 -31.406 1.00 48.97 218 ASP A C 1
ATOM 1694 O O . ASP A 1 218 ? 11.674 -23.904 -30.231 1.00 48.97 218 ASP A O 1
ATOM 1698 N N . GLN A 1 219 ? 13.066 -23.727 -31.940 1.00 47.41 219 GLN A N 1
ATOM 1699 C CA . GLN A 1 219 ? 14.238 -23.919 -31.071 1.00 47.41 219 GLN A CA 1
ATOM 1700 C C . GLN A 1 219 ? 14.534 -22.605 -30.311 1.00 47.41 219 GLN A C 1
ATOM 1702 O O . GLN A 1 219 ? 15.543 -21.943 -30.544 1.00 47.41 219 GLN A O 1
ATOM 1707 N N . THR A 1 220 ? 13.606 -22.161 -29.460 1.00 51.56 220 THR A N 1
ATOM 1708 C CA . THR A 1 220 ? 13.570 -20.819 -28.879 1.00 51.56 220 THR A CA 1
ATOM 1709 C C . THR A 1 220 ? 14.389 -20.775 -27.600 1.00 51.56 220 THR A C 1
ATOM 1711 O O . THR A 1 220 ? 13.873 -20.960 -26.500 1.00 51.56 220 THR A O 1
ATOM 1714 N N . TRP A 1 221 ? 15.664 -20.440 -27.752 1.00 49.31 221 TRP A N 1
ATOM 1715 C CA . TRP A 1 221 ? 16.488 -19.861 -26.685 1.00 49.31 221 TRP A CA 1
ATOM 1716 C C . TRP A 1 221 ? 16.095 -18.401 -26.368 1.00 49.31 221 TRP A C 1
ATOM 1718 O O . TRP A 1 221 ? 16.813 -17.699 -25.666 1.00 49.31 221 TRP A O 1
ATOM 1728 N N . ASP A 1 222 ? 14.995 -17.909 -26.946 1.00 55.12 222 ASP A N 1
ATOM 1729 C CA . ASP A 1 222 ? 14.664 -16.490 -27.061 1.00 55.12 222 ASP A CA 1
ATOM 1730 C C . ASP A 1 222 ? 13.316 -16.105 -26.417 1.00 55.12 222 ASP A C 1
ATOM 1732 O O . ASP A 1 222 ? 12.841 -14.989 -26.610 1.00 55.12 222 ASP A O 1
ATOM 1736 N N . GLY A 1 223 ? 12.701 -17.012 -25.642 1.00 61.09 223 GLY A N 1
ATOM 1737 C CA . GLY A 1 223 ? 11.526 -16.737 -24.799 1.00 61.09 223 GLY A CA 1
ATOM 1738 C C . GLY A 1 223 ? 10.228 -16.386 -25.531 1.00 61.09 223 GLY A C 1
ATOM 1739 O O . GLY A 1 223 ? 9.236 -16.055 -24.880 1.00 61.09 223 GLY A O 1
ATOM 1740 N N . ARG A 1 224 ? 10.180 -16.503 -26.867 1.00 63.81 224 ARG A N 1
ATOM 1741 C CA . ARG A 1 224 ? 8.987 -16.187 -27.680 1.00 63.81 224 ARG A CA 1
ATOM 1742 C C . ARG A 1 224 ? 7.745 -16.999 -27.319 1.00 63.81 224 ARG A C 1
ATOM 1744 O O . ARG A 1 224 ? 6.632 -16.561 -27.610 1.00 63.81 224 ARG A O 1
ATOM 1751 N N . TRP A 1 225 ? 7.911 -18.163 -26.690 1.00 70.25 225 TRP A N 1
ATOM 1752 C CA . TRP A 1 225 ? 6.804 -19.029 -26.283 1.00 70.25 225 TRP A CA 1
ATOM 1753 C C . TRP A 1 225 ? 5.826 -18.330 -25.320 1.00 70.25 225 TRP A C 1
ATOM 1755 O O . TRP A 1 225 ? 4.629 -18.594 -25.395 1.00 70.25 225 TRP A O 1
ATOM 1765 N N . VAL A 1 226 ? 6.304 -17.391 -24.489 1.00 70.75 226 VAL A N 1
ATOM 1766 C CA . VAL A 1 226 ? 5.488 -16.624 -23.523 1.00 70.75 226 VAL A CA 1
ATOM 1767 C C . VAL A 1 226 ? 4.436 -15.750 -24.218 1.00 70.75 226 VAL A C 1
ATOM 1769 O O . VAL A 1 226 ? 3.386 -15.460 -23.654 1.00 70.75 226 VAL A O 1
ATOM 1772 N N . GLY A 1 227 ? 4.698 -15.337 -25.461 1.00 63.81 227 GLY A N 1
ATOM 1773 C CA . GLY A 1 227 ? 3.803 -14.502 -26.266 1.00 63.81 227 GLY A CA 1
ATOM 1774 C C . GLY A 1 227 ? 2.912 -15.280 -27.245 1.00 63.81 227 GLY A C 1
ATOM 1775 O O . GLY A 1 227 ? 2.329 -14.668 -28.148 1.00 63.81 227 GLY A O 1
ATOM 1776 N N . ARG A 1 228 ? 2.848 -16.621 -27.166 1.00 67.25 228 ARG A N 1
ATOM 1777 C CA . ARG A 1 228 ? 2.075 -17.459 -28.106 1.00 67.25 228 ARG A CA 1
ATOM 1778 C C . ARG A 1 228 ? 0.615 -17.630 -27.690 1.00 67.25 228 ARG A C 1
ATOM 1780 O O . ARG A 1 228 ? 0.309 -17.799 -26.515 1.00 67.25 228 ARG A O 1
ATOM 1787 N N . ASP A 1 229 ? -0.265 -17.691 -28.692 1.00 60.81 229 ASP A N 1
ATOM 1788 C CA . ASP A 1 229 ? -1.719 -17.724 -28.497 1.00 60.81 229 ASP A CA 1
ATOM 1789 C C . ASP A 1 229 ? -2.204 -18.837 -27.558 1.00 60.81 229 ASP A C 1
ATOM 1791 O O . ASP A 1 229 ? -2.992 -18.513 -26.677 1.00 60.81 229 ASP A O 1
ATOM 1795 N N . PRO A 1 230 ? -1.741 -20.104 -27.641 1.00 65.06 230 PRO A N 1
ATOM 1796 C CA . PRO A 1 230 ? -2.182 -21.125 -26.692 1.00 65.06 230 PRO A CA 1
ATOM 1797 C C . PRO A 1 230 ? -1.828 -20.771 -25.243 1.00 65.06 230 PRO A C 1
ATOM 1799 O O . PRO A 1 230 ? -2.680 -20.887 -24.374 1.00 65.06 230 PRO A O 1
ATOM 1802 N N . VAL A 1 231 ? -0.616 -20.255 -25.003 1.00 67.50 231 VAL A N 1
ATOM 1803 C CA . VAL A 1 231 ? -0.127 -19.882 -23.663 1.00 67.50 231 VAL A CA 1
ATOM 1804 C C . VAL A 1 231 ? -0.945 -18.725 -23.091 1.00 67.50 231 VAL A C 1
ATOM 1806 O O . VAL A 1 231 ? -1.416 -18.814 -21.966 1.00 67.50 231 VAL A O 1
ATOM 1809 N N . ILE A 1 232 ? -1.190 -17.683 -23.886 1.00 65.94 232 ILE A N 1
ATOM 1810 C CA . ILE A 1 232 ? -2.005 -16.527 -23.475 1.00 65.94 232 ILE A CA 1
ATOM 1811 C C . ILE A 1 232 ? -3.494 -16.907 -23.332 1.00 65.94 232 ILE A C 1
ATOM 1813 O O . ILE A 1 232 ? -4.232 -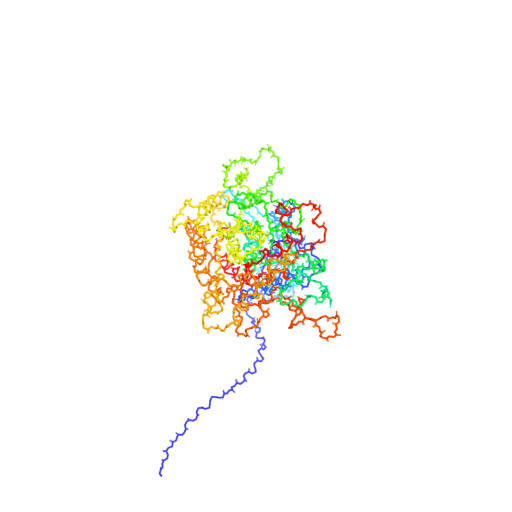16.322 -22.543 1.00 65.94 232 ILE A O 1
ATOM 1817 N N . SER A 1 233 ? -3.987 -17.846 -24.145 1.00 66.38 233 SER A N 1
ATOM 1818 C CA . SER A 1 233 ? -5.409 -18.211 -24.166 1.00 66.38 233 SER A CA 1
ATOM 1819 C C . SER A 1 233 ? -5.813 -19.211 -23.086 1.00 66.38 233 SER A C 1
ATOM 1821 O O . SER A 1 233 ? -7.000 -19.272 -22.750 1.00 66.38 233 SER A O 1
ATOM 1823 N N . ASP A 1 234 ? -4.849 -19.990 -22.591 1.00 73.19 234 ASP A N 1
ATOM 1824 C CA . ASP A 1 234 ? -5.045 -21.006 -21.557 1.00 73.19 234 ASP A CA 1
ATOM 1825 C C . ASP A 1 234 ? -4.569 -20.537 -20.173 1.00 73.19 234 ASP A C 1
ATOM 1827 O O . ASP A 1 234 ? -4.901 -21.185 -19.178 1.00 73.19 234 ASP A O 1
ATOM 1831 N N . SER A 1 235 ? -3.850 -19.410 -20.093 1.00 76.06 235 SER A N 1
ATOM 1832 C CA . SER A 1 235 ? -3.494 -18.777 -18.826 1.00 76.06 235 SER A CA 1
ATOM 1833 C C . SER A 1 235 ? -4.707 -18.143 -18.140 1.00 76.06 235 SER A C 1
ATOM 1835 O O . SER A 1 235 ? -5.699 -17.827 -18.792 1.00 76.06 235 SER A O 1
ATOM 1837 N N . SER A 1 236 ? -4.657 -17.951 -16.821 1.00 80.94 236 SER A N 1
ATOM 1838 C CA . SER A 1 236 ? -5.645 -17.183 -16.061 1.00 80.94 236 SER A CA 1
ATOM 1839 C C . SER A 1 236 ? -5.259 -15.714 -15.935 1.00 80.94 236 SER A C 1
ATOM 1841 O O . SER A 1 236 ? -4.089 -15.387 -15.764 1.00 80.94 236 SER A O 1
ATOM 1843 N N . GLU A 1 237 ? -6.254 -14.824 -15.926 1.00 79.94 237 GLU A N 1
ATOM 1844 C CA . GLU A 1 237 ? -6.028 -13.424 -15.551 1.00 79.94 237 GLU A CA 1
ATOM 1845 C C . GLU A 1 237 ? -5.456 -13.354 -14.124 1.00 79.94 237 GLU A C 1
ATOM 1847 O O . GLU A 1 237 ? -5.895 -14.128 -13.261 1.00 79.94 237 GLU A O 1
ATOM 1852 N N . PRO A 1 238 ? -4.494 -12.453 -13.860 1.00 87.06 238 PRO A N 1
ATOM 1853 C CA . PRO A 1 238 ? -4.098 -12.147 -12.498 1.00 87.06 238 PRO A CA 1
ATOM 1854 C C . PRO A 1 238 ? -5.264 -11.447 -11.792 1.00 87.06 238 PRO A C 1
ATOM 1856 O O . PRO A 1 238 ? -5.922 -10.580 -12.373 1.00 87.06 238 PRO A O 1
ATOM 1859 N N . GLU A 1 239 ? -5.518 -11.808 -10.537 1.00 88.62 239 GLU A N 1
ATOM 1860 C CA . GLU A 1 239 ? -6.561 -11.176 -9.726 1.00 88.62 239 GLU A CA 1
ATOM 1861 C C . GLU A 1 239 ? -5.939 -10.136 -8.794 1.00 88.62 239 GLU A C 1
ATOM 1863 O O . GLU A 1 239 ? -4.964 -10.419 -8.092 1.00 88.62 239 GLU A O 1
ATOM 1868 N N . TRP A 1 240 ? -6.545 -8.953 -8.746 1.00 91.00 240 TRP A N 1
ATOM 1869 C CA . TRP A 1 240 ? -6.130 -7.839 -7.896 1.00 91.00 240 TRP A CA 1
ATOM 1870 C C . TRP A 1 240 ? -7.278 -7.393 -6.988 1.00 91.00 240 TRP A C 1
ATOM 1872 O O . TRP A 1 240 ? -8.453 -7.656 -7.261 1.00 91.00 240 TRP A O 1
ATOM 1882 N N . TRP A 1 241 ? -6.951 -6.646 -5.937 1.00 92.31 241 TRP A N 1
ATOM 1883 C CA . TRP A 1 241 ? -7.938 -5.989 -5.087 1.00 92.31 241 TRP A CA 1
ATOM 1884 C C . TRP A 1 241 ? -8.682 -4.897 -5.875 1.00 92.31 241 TRP A C 1
ATOM 1886 O O . TRP A 1 241 ? -9.899 -4.755 -5.753 1.00 92.31 241 TRP A O 1
ATOM 1896 N N . ASP A 1 242 ? -7.969 -4.159 -6.724 1.00 92.12 242 ASP A N 1
ATOM 1897 C CA . ASP A 1 242 ? -8.556 -3.317 -7.772 1.00 92.12 242 ASP A CA 1
ATOM 1898 C C . ASP A 1 242 ? -7.846 -3.628 -9.089 1.00 92.12 242 ASP A C 1
ATOM 1900 O O . ASP A 1 242 ? -6.641 -3.377 -9.204 1.00 92.12 242 ASP A O 1
ATOM 1904 N N . GLN A 1 243 ? -8.581 -4.188 -10.055 1.00 88.06 243 GLN A N 1
ATOM 1905 C CA . GLN A 1 243 ? -8.013 -4.616 -11.332 1.00 88.06 243 GLN A CA 1
ATOM 1906 C C . GLN A 1 243 ? -7.533 -3.417 -12.149 1.00 88.06 243 GLN A C 1
ATOM 1908 O O . GLN A 1 243 ? -6.466 -3.476 -12.741 1.00 88.06 243 GLN A O 1
ATOM 1913 N N . ARG A 1 244 ? -8.263 -2.295 -12.172 1.00 87.12 244 ARG A N 1
ATOM 1914 C CA . ARG A 1 244 ? -7.849 -1.110 -12.952 1.00 87.12 244 ARG A CA 1
ATOM 1915 C C . ARG A 1 244 ? -6.546 -0.507 -12.447 1.00 87.12 244 ARG A C 1
ATOM 1917 O O . ARG A 1 244 ? -5.697 -0.127 -13.250 1.00 87.12 244 ARG A O 1
ATOM 1924 N N . CYS A 1 245 ? -6.405 -0.398 -11.134 1.00 90.75 245 CYS A N 1
ATOM 1925 C CA . CYS A 1 245 ? -5.280 0.256 -10.480 1.00 90.75 245 CYS A CA 1
ATOM 1926 C C . CYS A 1 245 ? -4.123 -0.678 -10.128 1.00 90.75 245 CYS A C 1
ATOM 1928 O O . CYS A 1 245 ? -3.156 -0.185 -9.541 1.00 90.75 245 CYS A O 1
ATOM 1930 N N . HIS A 1 246 ? -4.243 -1.979 -10.432 1.00 91.81 246 HIS A N 1
ATOM 1931 C CA . HIS A 1 246 ? -3.336 -3.034 -9.965 1.00 91.81 246 HIS A CA 1
ATOM 1932 C C . HIS A 1 246 ? -3.040 -2.887 -8.467 1.00 91.81 246 HIS A C 1
ATOM 1934 O O . HIS A 1 246 ? -1.899 -2.896 -8.001 1.00 91.81 246 HIS A O 1
ATOM 1940 N N . ARG A 1 247 ? -4.107 -2.666 -7.694 1.00 94.38 247 ARG A N 1
ATOM 1941 C CA . ARG A 1 247 ? -4.012 -2.540 -6.241 1.00 94.38 247 ARG A CA 1
ATOM 1942 C C . ARG A 1 247 ? -3.968 -3.929 -5.634 1.00 94.38 247 ARG A C 1
ATOM 1944 O O . ARG A 1 247 ? -4.797 -4.765 -5.972 1.00 94.38 247 ARG A O 1
ATOM 1951 N N . SER A 1 248 ? -3.054 -4.136 -4.701 1.00 95.50 248 SER A N 1
ATOM 1952 C CA . SER A 1 248 ? -2.769 -5.440 -4.118 1.00 95.50 248 SER A CA 1
ATOM 1953 C C . SER A 1 248 ? -2.814 -5.421 -2.588 1.00 95.50 248 SER A C 1
ATOM 1955 O O . SER A 1 248 ? -2.381 -4.456 -1.940 1.00 95.50 248 SER A O 1
ATOM 1957 N N . PHE A 1 249 ? -3.289 -6.519 -1.992 1.00 96.06 249 PHE A N 1
ATOM 1958 C CA . PHE A 1 249 ? -3.111 -6.815 -0.568 1.00 96.06 249 PHE A CA 1
ATOM 1959 C C . PHE A 1 249 ? -1.641 -7.086 -0.214 1.00 96.06 249 PHE A C 1
ATOM 1961 O O . PHE A 1 249 ? -1.291 -7.087 0.959 1.00 96.06 249 PHE A O 1
ATOM 1968 N N . LEU A 1 250 ? -0.769 -7.273 -1.204 1.00 96.81 250 LEU A N 1
ATOM 1969 C CA . LEU A 1 250 ? 0.676 -7.449 -1.053 1.00 96.81 250 LEU A CA 1
ATOM 1970 C C . LEU A 1 250 ? 1.455 -6.117 -1.125 1.00 96.81 250 LEU A C 1
ATOM 1972 O O . LEU A 1 250 ? 2.679 -6.109 -1.219 1.00 96.81 250 LEU A O 1
ATOM 1976 N N . SER A 1 251 ? 0.774 -4.967 -1.088 1.00 98.12 251 SER A N 1
ATOM 1977 C CA . SER A 1 251 ? 1.431 -3.652 -1.106 1.00 98.12 251 SER A CA 1
ATOM 1978 C C . SER A 1 251 ? 2.098 -3.291 0.228 1.00 98.12 251 SER A C 1
ATOM 1980 O O . SER A 1 251 ? 1.624 -3.639 1.310 1.00 98.12 251 SER A O 1
ATOM 1982 N N . GLN A 1 252 ? 3.161 -2.485 0.164 1.00 98.31 252 GLN A N 1
ATOM 1983 C CA . GLN A 1 252 ? 3.879 -1.986 1.352 1.00 98.31 252 GLN A CA 1
ATOM 1984 C C . GLN A 1 252 ? 2.974 -1.234 2.348 1.00 98.31 252 GLN A C 1
ATOM 1986 O O . GLN A 1 252 ? 3.169 -1.320 3.558 1.00 98.31 252 GLN A O 1
ATOM 1991 N N . HIS A 1 253 ? 1.957 -0.517 1.859 1.00 98.62 253 HIS A N 1
ATOM 1992 C CA . HIS A 1 253 ? 1.024 0.221 2.711 1.00 98.62 253 HIS A CA 1
ATOM 1993 C C . HIS A 1 253 ? 0.046 -0.721 3.428 1.00 98.62 253 HIS A C 1
ATOM 1995 O O . HIS A 1 253 ? -0.302 -0.476 4.582 1.00 98.62 253 HIS A O 1
ATOM 2001 N N . MET A 1 254 ? -0.355 -1.820 2.777 1.00 97.88 254 MET A N 1
ATOM 2002 C CA . MET A 1 254 ? -1.156 -2.872 3.404 1.00 97.88 254 MET A CA 1
ATOM 2003 C C . MET A 1 254 ? -0.358 -3.596 4.494 1.00 97.88 254 MET A C 1
ATOM 2005 O O . MET A 1 254 ? -0.871 -3.771 5.596 1.00 97.88 254 MET A O 1
ATOM 2009 N N . VAL A 1 255 ? 0.907 -3.939 4.222 1.00 98.44 255 VAL A N 1
ATOM 2010 C CA . VAL A 1 255 ? 1.835 -4.518 5.212 1.00 98.44 255 VAL A CA 1
ATOM 2011 C C . VAL A 1 255 ? 1.938 -3.615 6.448 1.00 98.44 255 VAL A C 1
ATOM 2013 O O . VAL A 1 255 ? 1.733 -4.080 7.568 1.00 98.44 255 VAL A O 1
ATOM 2016 N N . ALA A 1 256 ? 2.184 -2.315 6.255 1.00 98.62 256 ALA A N 1
ATOM 2017 C CA . ALA A 1 256 ? 2.320 -1.359 7.354 1.00 98.62 256 ALA A CA 1
ATOM 2018 C C . ALA A 1 256 ? 1.037 -1.225 8.196 1.00 98.62 256 ALA A C 1
ATOM 2020 O O . ALA A 1 256 ? 1.093 -1.256 9.426 1.00 98.62 256 ALA A O 1
ATOM 2021 N N . ALA A 1 257 ? -0.129 -1.110 7.551 1.00 98.25 257 ALA A N 1
ATOM 2022 C CA . ALA A 1 257 ? -1.410 -0.980 8.247 1.00 98.25 257 ALA A CA 1
ATOM 2023 C C . ALA A 1 257 ? -1.823 -2.273 8.973 1.00 98.25 257 ALA A C 1
ATOM 2025 O O . ALA A 1 257 ? -2.364 -2.212 10.081 1.00 98.25 257 ALA A O 1
ATOM 2026 N N . LEU A 1 258 ? -1.555 -3.438 8.372 1.00 97.50 258 LEU A N 1
ATOM 2027 C CA . LEU A 1 258 ? -1.797 -4.741 8.988 1.00 97.50 258 LEU A CA 1
ATOM 2028 C C . LEU A 1 258 ? -0.928 -4.918 10.234 1.00 97.50 258 LEU A C 1
ATOM 2030 O O . LEU A 1 258 ? -1.432 -5.330 11.277 1.00 97.50 258 LEU A O 1
ATOM 2034 N N . ARG A 1 259 ? 0.351 -4.543 10.141 1.00 97.50 259 ARG A N 1
ATOM 2035 C CA . ARG A 1 259 ? 1.286 -4.590 11.263 1.00 97.50 259 ARG A CA 1
ATOM 2036 C C . ARG A 1 259 ? 0.867 -3.659 12.401 1.00 97.50 259 ARG A C 1
ATOM 2038 O O . ARG A 1 259 ? 0.814 -4.090 13.548 1.00 97.50 259 ARG A O 1
ATOM 2045 N N . TYR A 1 260 ? 0.464 -2.427 12.087 1.00 97.94 260 TYR A N 1
ATOM 2046 C CA . TYR A 1 260 ? -0.087 -1.513 13.089 1.00 97.94 260 TYR A CA 1
ATOM 2047 C C . TYR A 1 260 ? -1.272 -2.139 13.843 1.00 97.94 260 TYR A C 1
ATOM 2049 O O . TYR A 1 260 ? -1.332 -2.063 15.068 1.00 97.94 260 TYR A O 1
ATOM 2057 N N . ALA A 1 261 ? -2.197 -2.797 13.137 1.00 97.12 261 ALA A N 1
ATOM 2058 C CA . ALA A 1 261 ? -3.328 -3.478 13.769 1.00 97.12 261 ALA A CA 1
ATOM 2059 C C . ALA A 1 261 ? -2.913 -4.722 14.574 1.00 97.12 261 ALA A C 1
ATOM 2061 O O . ALA A 1 261 ? -3.517 -5.011 15.606 1.00 97.12 261 ALA A O 1
ATOM 2062 N N . ALA A 1 262 ? -1.901 -5.462 14.117 1.00 96.50 262 ALA A N 1
ATOM 2063 C CA . ALA A 1 262 ? -1.365 -6.631 14.807 1.00 96.50 262 ALA A CA 1
ATOM 2064 C C . ALA A 1 262 ? -0.773 -6.262 16.178 1.00 96.50 262 ALA A C 1
ATOM 2066 O O . ALA A 1 262 ? -1.078 -6.924 17.167 1.00 96.50 262 ALA A O 1
ATOM 2067 N N . GLU A 1 263 ? -0.031 -5.154 16.256 1.00 95.62 263 GLU A N 1
ATOM 2068 C CA . GLU A 1 263 ? 0.619 -4.682 17.489 1.00 95.62 263 GLU A CA 1
ATOM 2069 C C . GLU A 1 263 ? -0.313 -3.892 18.429 1.00 95.62 263 GLU A C 1
ATOM 2071 O O . GLU A 1 263 ? 0.046 -3.591 19.567 1.00 95.62 263 GLU A O 1
ATOM 2076 N N . ASN A 1 264 ? -1.536 -3.568 17.993 1.00 96.00 264 ASN A N 1
ATOM 2077 C CA . ASN A 1 264 ? -2.495 -2.779 18.768 1.00 96.00 264 ASN A CA 1
ATOM 2078 C C . ASN A 1 264 ? -3.802 -3.558 19.038 1.00 96.00 264 ASN A C 1
ATOM 2080 O O . ASN A 1 264 ? -4.841 -3.251 18.447 1.00 96.00 264 ASN A O 1
ATOM 2084 N N . PRO A 1 265 ? -3.820 -4.523 19.983 1.00 95.38 265 PRO A N 1
ATOM 2085 C CA . PRO A 1 265 ? -4.976 -5.399 20.216 1.00 95.38 265 PRO A CA 1
ATOM 2086 C C . PRO A 1 265 ? -6.239 -4.661 20.688 1.00 95.38 265 PRO A C 1
ATOM 2088 O O . PRO A 1 265 ? -7.345 -5.172 20.534 1.00 95.38 265 PRO A O 1
ATOM 2091 N N . HIS A 1 266 ? -6.099 -3.457 21.246 1.00 96.25 266 HIS A N 1
ATOM 2092 C CA . HIS A 1 266 ? -7.197 -2.628 21.763 1.00 96.25 266 HIS A CA 1
ATOM 2093 C C . HIS A 1 266 ? -7.731 -1.605 20.737 1.00 96.25 266 HIS A C 1
ATOM 2095 O O . HIS A 1 266 ? -8.519 -0.721 21.086 1.00 96.25 266 HIS A O 1
ATOM 2101 N N . VAL A 1 267 ? -7.273 -1.683 19.484 1.00 96.50 267 VAL A N 1
ATOM 2102 C CA . VAL A 1 267 ? -7.601 -0.735 18.412 1.00 96.50 267 VAL A CA 1
ATOM 2103 C C . VAL A 1 267 ? -8.401 -1.429 17.311 1.00 96.50 267 VAL A C 1
ATOM 2105 O O . VAL A 1 267 ? -8.090 -2.545 16.908 1.00 96.50 267 VAL A O 1
ATOM 2108 N N . ALA A 1 268 ? -9.435 -0.757 16.809 1.00 96.38 268 ALA A N 1
ATOM 2109 C CA . ALA A 1 268 ? -10.120 -1.115 15.575 1.00 96.38 268 ALA A CA 1
ATOM 2110 C C . ALA A 1 268 ? -9.517 -0.309 14.416 1.00 96.38 268 ALA A C 1
ATOM 2112 O O . ALA A 1 268 ? -9.773 0.886 14.276 1.00 96.38 268 ALA A O 1
ATOM 2113 N N . THR A 1 269 ? -8.721 -0.955 13.573 1.00 96.75 269 THR A N 1
ATOM 2114 C CA . THR A 1 269 ? -8.045 -0.326 12.438 1.00 96.75 269 THR A CA 1
ATOM 2115 C C . THR A 1 269 ? -8.882 -0.458 11.170 1.00 96.75 269 THR A C 1
ATOM 2117 O O . THR A 1 269 ? -9.188 -1.560 10.724 1.00 96.75 269 THR A O 1
ATOM 2120 N N . THR A 1 270 ? -9.238 0.670 10.559 1.00 96.62 270 THR A N 1
ATOM 2121 C CA . THR A 1 270 ? -9.810 0.754 9.208 1.00 96.62 270 THR A CA 1
ATOM 2122 C C . THR A 1 270 ? -8.713 1.182 8.244 1.00 96.62 270 THR A C 1
ATOM 2124 O O . THR A 1 270 ? -8.143 2.255 8.424 1.00 96.62 270 THR A O 1
ATOM 2127 N N . PHE A 1 271 ? -8.448 0.387 7.208 1.00 97.12 271 PHE A N 1
ATOM 2128 C CA . PHE A 1 271 ? -7.479 0.746 6.173 1.00 97.12 271 PHE A CA 1
ATOM 2129 C C . PHE A 1 271 ? -8.169 1.073 4.847 1.00 97.12 271 PHE A C 1
ATOM 2131 O O . PHE A 1 271 ? -8.947 0.266 4.334 1.00 97.12 271 PHE A O 1
ATOM 2138 N N . LEU A 1 272 ? -7.870 2.247 4.288 1.00 96.38 272 LEU A N 1
ATOM 2139 C CA . LEU A 1 272 ? -8.333 2.688 2.970 1.00 96.38 272 LEU A CA 1
ATOM 2140 C C . LEU A 1 272 ? -7.129 2.980 2.082 1.00 96.38 272 LEU A C 1
ATOM 2142 O O . LEU A 1 272 ? -6.188 3.638 2.515 1.00 96.38 272 LEU A O 1
ATOM 2146 N N . THR A 1 273 ? -7.171 2.581 0.817 1.00 97.00 273 THR A N 1
ATOM 2147 C CA . THR A 1 273 ? -6.150 2.984 -0.150 1.00 97.00 273 THR A CA 1
ATOM 2148 C C . THR A 1 273 ? -6.767 3.369 -1.481 1.00 97.00 273 THR A C 1
ATOM 2150 O O . THR A 1 273 ? -7.620 2.677 -2.029 1.00 97.00 273 THR A O 1
ATOM 2153 N N . PHE A 1 274 ? -6.303 4.499 -1.999 1.00 96.94 274 PHE A N 1
ATOM 2154 C CA . PHE A 1 274 ? -6.641 5.017 -3.318 1.00 96.94 274 PHE A CA 1
ATOM 2155 C C . PHE A 1 274 ? -5.423 5.025 -4.241 1.00 96.94 274 PHE A C 1
ATOM 2157 O O . PHE A 1 274 ? -5.525 5.504 -5.367 1.00 96.94 274 PHE A O 1
ATOM 2164 N N . ALA A 1 275 ? -4.295 4.462 -3.788 1.00 97.69 275 ALA A N 1
ATOM 2165 C CA . ALA A 1 275 ? -3.109 4.290 -4.611 1.00 97.69 275 ALA A CA 1
ATOM 2166 C C . ALA A 1 275 ? -3.460 3.562 -5.913 1.00 97.69 275 ALA A C 1
ATOM 2168 O O . ALA A 1 275 ? -4.317 2.663 -5.933 1.00 97.69 275 ALA A O 1
ATOM 2169 N N . CYS A 1 276 ? -2.815 3.991 -6.992 1.00 95.31 276 CYS A N 1
ATOM 2170 C CA . CYS A 1 276 ? -3.077 3.492 -8.328 1.00 95.31 276 CYS A CA 1
ATOM 2171 C C . CYS A 1 276 ? -1.788 3.484 -9.141 1.00 95.31 276 CYS A C 1
ATOM 2173 O O . CYS A 1 276 ? -1.107 4.508 -9.249 1.00 95.31 276 CYS A O 1
ATOM 2175 N N . SER A 1 277 ? -1.465 2.337 -9.728 1.00 92.44 277 SER A N 1
ATOM 2176 C CA . SER A 1 277 ? -0.305 2.209 -10.600 1.00 92.44 277 SER A CA 1
ATOM 2177 C C . SER A 1 277 ? -0.370 3.187 -11.770 1.00 92.44 277 SER A C 1
ATOM 2179 O O . SER A 1 277 ? -1.438 3.467 -12.314 1.00 92.44 277 SER A O 1
ATOM 2181 N N . GLY A 1 278 ? 0.778 3.746 -12.150 1.00 87.19 278 GLY A N 1
ATOM 2182 C CA . GLY A 1 278 ? 0.876 4.772 -13.198 1.00 87.19 278 GLY A CA 1
ATOM 2183 C C . GLY A 1 278 ? 0.447 6.188 -12.780 1.00 87.19 278 GLY A C 1
ATOM 2184 O O . GLY A 1 278 ? 0.557 7.111 -13.588 1.00 87.19 278 GLY A O 1
ATOM 2185 N N . ALA A 1 279 ? -0.016 6.400 -11.542 1.00 92.31 279 ALA A N 1
ATOM 2186 C CA . ALA A 1 279 ? -0.333 7.739 -11.055 1.00 92.31 279 ALA A CA 1
ATOM 2187 C C . ALA A 1 279 ? 0.924 8.620 -10.963 1.00 92.31 279 ALA A C 1
ATOM 2189 O O . ALA A 1 279 ? 1.973 8.188 -10.487 1.00 92.31 279 ALA A O 1
ATOM 2190 N N . GLN A 1 280 ? 0.791 9.872 -11.388 1.00 91.31 280 GLN A N 1
ATOM 2191 C CA . GLN A 1 280 ? 1.761 10.952 -11.204 1.00 91.31 280 GLN A CA 1
ATOM 2192 C C . GLN A 1 280 ? 1.255 11.927 -10.134 1.00 91.31 280 GLN A C 1
ATOM 2194 O O . GLN A 1 280 ? 0.054 11.965 -9.832 1.00 91.31 280 GLN A O 1
ATOM 2199 N N . THR A 1 281 ? 2.143 12.774 -9.603 1.00 92.38 281 THR A N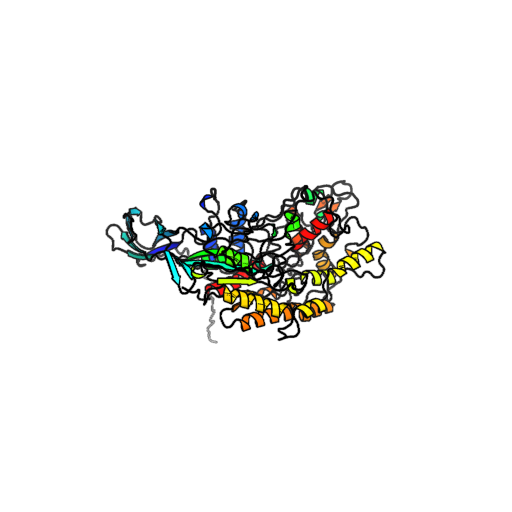 1
ATOM 2200 C CA . THR A 1 281 ? 1.769 13.791 -8.602 1.00 92.38 281 THR A CA 1
ATOM 2201 C C . THR A 1 281 ? 0.623 14.684 -9.076 1.00 92.38 281 THR A C 1
ATOM 2203 O O . THR A 1 281 ? -0.297 14.981 -8.316 1.00 92.38 281 THR A O 1
ATOM 2206 N N . PHE A 1 282 ? 0.627 15.081 -10.351 1.00 87.75 282 PHE A N 1
ATOM 2207 C CA . PHE A 1 282 ? -0.497 15.807 -10.930 1.00 87.75 282 PHE A CA 1
ATOM 2208 C C . PHE A 1 282 ? -1.553 14.858 -11.507 1.00 87.75 282 PHE A C 1
ATOM 2210 O O . PHE A 1 282 ? -2.680 14.825 -11.014 1.00 87.75 282 PHE A O 1
ATOM 2217 N N . SER A 1 283 ? -1.200 14.072 -12.530 1.00 85.12 283 SER A N 1
ATOM 2218 C CA . SER A 1 283 ? -2.117 13.136 -13.196 1.00 85.12 283 SER A CA 1
ATOM 2219 C C . SER A 1 283 ? -2.274 11.841 -12.393 1.00 85.12 283 SER A C 1
ATOM 2221 O O . SER A 1 283 ? -1.581 10.857 -12.630 1.00 85.12 283 SER A O 1
ATOM 2223 N N . GLY A 1 284 ? -3.217 11.837 -11.462 1.00 89.81 284 GLY A N 1
ATOM 2224 C CA . GLY A 1 284 ? -3.617 10.704 -10.633 1.00 89.81 284 GLY A CA 1
ATOM 2225 C C . GLY A 1 284 ? -3.942 11.167 -9.220 1.00 89.81 284 GLY A C 1
ATOM 2226 O O . GLY A 1 284 ? -5.043 10.927 -8.724 1.00 89.81 284 GLY A O 1
ATOM 2227 N N . VAL A 1 285 ? -3.016 11.902 -8.598 1.00 94.06 285 VAL A N 1
ATOM 2228 C CA . VAL A 1 285 ? -3.179 12.358 -7.211 1.00 94.06 285 VAL A CA 1
ATOM 2229 C C . VAL A 1 285 ? -4.005 13.647 -7.112 1.00 94.06 285 VAL A C 1
ATOM 2231 O O . VAL A 1 285 ? -4.985 13.671 -6.367 1.00 94.06 285 VAL A O 1
ATOM 2234 N N . LEU A 1 286 ? -3.659 14.693 -7.876 1.00 90.06 286 LEU A N 1
ATOM 2235 C CA . LEU A 1 286 ? -4.375 15.986 -7.882 1.00 90.06 286 LEU A CA 1
ATOM 2236 C C . LEU A 1 286 ? -5.453 16.093 -8.976 1.00 90.06 286 LEU A C 1
ATOM 2238 O O . LEU A 1 286 ? -6.446 16.807 -8.826 1.00 90.06 286 LEU A O 1
ATOM 2242 N N . ALA A 1 287 ? -5.253 15.408 -10.097 1.00 86.69 287 ALA A N 1
ATOM 2243 C CA . ALA A 1 287 ? -6.171 15.327 -11.227 1.00 86.69 287 ALA A CA 1
ATOM 2244 C C . ALA A 1 287 ? -6.453 13.863 -11.573 1.00 86.69 287 ALA A C 1
ATOM 2246 O O . ALA A 1 287 ? -5.685 12.973 -11.237 1.00 86.69 287 ALA A O 1
ATOM 2247 N N . THR A 1 288 ? -7.582 13.596 -12.219 1.00 86.62 288 THR A N 1
ATOM 2248 C CA . THR A 1 288 ? -8.009 12.228 -12.517 1.00 86.62 288 THR A CA 1
ATOM 2249 C C . THR A 1 288 ? -7.040 11.512 -13.465 1.00 86.62 288 THR A C 1
ATOM 2251 O O . THR A 1 288 ? -6.706 12.054 -14.523 1.00 86.62 288 THR A O 1
ATOM 2254 N N . GLN A 1 289 ? -6.666 10.273 -13.136 1.00 86.75 289 GLN A N 1
ATOM 2255 C CA . GLN A 1 289 ? -5.819 9.438 -13.989 1.00 86.75 289 GLN A CA 1
ATOM 2256 C C . GLN A 1 289 ? -6.582 8.967 -15.244 1.00 86.75 289 GLN A C 1
ATOM 2258 O O . GLN A 1 289 ? -7.657 8.373 -15.120 1.00 86.75 289 GLN A O 1
ATOM 2263 N N . PRO A 1 290 ? -6.067 9.227 -16.459 1.00 78.69 290 PRO A N 1
ATOM 2264 C CA . PRO A 1 290 ? -6.767 8.889 -17.693 1.00 78.69 290 PRO A CA 1
ATOM 2265 C C . PRO A 1 290 ? -6.601 7.419 -18.089 1.00 78.69 290 PRO A C 1
ATOM 2267 O O . PRO A 1 290 ? -7.545 6.837 -18.611 1.00 78.69 290 PRO A O 1
ATOM 2270 N N . GLU A 1 291 ? -5.429 6.834 -17.845 1.00 75.81 291 GLU A N 1
ATOM 2271 C CA . GLU A 1 291 ? -5.040 5.515 -18.355 1.00 75.81 291 GLU A CA 1
ATOM 2272 C C . GLU A 1 291 ? -4.257 4.759 -17.266 1.00 75.81 291 GLU A C 1
ATOM 2274 O O . GLU A 1 291 ? -3.030 4.849 -17.212 1.00 75.81 291 GLU A O 1
ATOM 2279 N N . PRO A 1 292 ? -4.940 4.089 -16.322 1.00 82.75 292 PRO A N 1
ATOM 2280 C CA . PRO A 1 292 ? -4.279 3.169 -15.403 1.00 82.75 292 PRO A CA 1
ATOM 2281 C C . PRO A 1 292 ? -3.926 1.843 -16.116 1.00 82.75 292 PRO A C 1
ATOM 2283 O O . PRO A 1 292 ? -4.579 1.491 -17.106 1.00 82.75 292 PRO A O 1
ATOM 2286 N N . PRO A 1 293 ? -2.889 1.110 -15.661 1.00 75.81 293 PRO A N 1
ATOM 2287 C CA . PRO A 1 293 ? -2.322 -0.021 -16.405 1.00 75.81 293 PRO A CA 1
ATOM 2288 C C . PRO A 1 293 ? -3.286 -1.200 -16.565 1.00 75.81 293 PRO A C 1
ATOM 2290 O O . PRO A 1 293 ? -3.258 -1.855 -17.607 1.00 75.81 293 PRO A O 1
ATOM 2293 N N . GLY A 1 294 ? -4.218 -1.389 -15.626 1.00 72.06 294 GLY A N 1
ATOM 2294 C CA . GLY A 1 294 ? -5.248 -2.426 -15.703 1.00 72.06 294 GLY A CA 1
ATOM 2295 C C . GLY A 1 294 ? -6.260 -2.242 -16.834 1.00 72.06 294 GLY A C 1
ATOM 2296 O O . GLY A 1 294 ? -7.169 -3.055 -16.983 1.00 72.06 294 GLY A O 1
ATOM 2297 N N . PHE A 1 295 ? -6.123 -1.205 -17.672 1.00 65.50 295 PHE A N 1
ATOM 2298 C CA . PHE A 1 295 ? -6.878 -1.062 -18.921 1.00 65.50 295 PHE A CA 1
ATOM 2299 C C . PHE A 1 295 ? -6.860 -2.334 -19.775 1.00 65.50 295 PHE A C 1
ATOM 2301 O O . PHE A 1 295 ? -7.888 -2.697 -20.351 1.00 65.50 295 PHE A O 1
ATOM 2308 N N . ALA A 1 296 ? -5.709 -3.005 -19.859 1.00 59.59 296 ALA A N 1
ATOM 2309 C CA . ALA A 1 296 ? -5.572 -4.225 -20.647 1.00 59.59 296 ALA A CA 1
ATOM 2310 C C . ALA A 1 296 ? -6.352 -5.410 -20.064 1.00 59.59 296 ALA A C 1
ATOM 2312 O O . ALA A 1 296 ? -6.785 -6.276 -20.822 1.00 59.59 296 ALA A O 1
ATOM 2313 N N . ASP A 1 297 ? -6.580 -5.404 -18.752 1.00 63.34 297 ASP A N 1
ATOM 2314 C CA . ASP A 1 297 ? -7.247 -6.485 -18.035 1.00 63.34 297 ASP A CA 1
ATOM 2315 C C . ASP A 1 297 ? -8.769 -6.337 -18.109 1.00 63.34 297 ASP A C 1
ATOM 2317 O O . ASP A 1 297 ? -9.498 -7.295 -18.380 1.00 63.34 297 ASP A O 1
ATOM 2321 N N . VAL A 1 298 ? -9.278 -5.118 -17.900 1.00 60.44 298 VAL A N 1
ATOM 2322 C CA . VAL A 1 298 ? -10.726 -4.870 -17.800 1.00 60.44 298 VAL A CA 1
ATOM 2323 C C . VAL A 1 298 ? -11.393 -4.542 -19.141 1.00 60.44 298 VAL A C 1
ATOM 2325 O O . VAL A 1 298 ? -12.600 -4.748 -19.288 1.00 60.44 298 VAL A O 1
ATOM 2328 N N . GLY A 1 299 ? -10.631 -4.059 -20.131 1.00 55.50 299 GLY A N 1
ATOM 2329 C CA . GLY A 1 299 ? -11.155 -3.538 -21.398 1.00 55.50 299 GLY A CA 1
ATOM 2330 C C . GLY A 1 299 ? -12.023 -2.269 -21.246 1.00 55.50 299 GLY A C 1
ATOM 2331 O O . GLY A 1 299 ? -12.446 -1.883 -20.159 1.00 55.50 299 GLY A O 1
ATOM 2332 N N . GLY A 1 300 ? -12.329 -1.585 -22.355 1.00 57.81 300 GLY A N 1
ATOM 2333 C CA . GLY A 1 300 ? -13.226 -0.413 -22.350 1.00 57.81 300 GLY A CA 1
ATOM 2334 C C . GLY A 1 300 ? -12.602 0.885 -21.804 1.00 57.81 300 GLY A C 1
ATOM 2335 O O . GLY A 1 300 ? -11.407 1.105 -21.931 1.00 57.81 300 GLY A O 1
ATOM 2336 N N . ASN A 1 301 ? -13.410 1.806 -21.256 1.00 57.25 301 ASN A N 1
ATOM 2337 C CA . ASN A 1 301 ? -12.922 3.090 -20.725 1.00 57.25 301 ASN A CA 1
ATOM 2338 C C . ASN A 1 301 ? -12.362 2.902 -19.302 1.00 57.25 301 ASN A C 1
ATOM 2340 O O . ASN A 1 301 ? -13.075 3.144 -18.331 1.00 57.25 301 ASN A O 1
ATOM 2344 N N . ALA A 1 302 ? -11.101 2.474 -19.175 1.00 63.47 302 ALA A N 1
ATOM 2345 C CA . ALA A 1 302 ? -10.443 2.263 -17.875 1.00 63.47 302 ALA A CA 1
ATOM 2346 C C . ALA A 1 302 ? -10.061 3.559 -17.140 1.00 63.47 302 ALA A C 1
ATOM 2348 O O . ALA A 1 302 ? -9.445 3.517 -16.078 1.00 63.47 302 ALA A O 1
ATOM 2349 N N . ARG A 1 303 ? -10.428 4.718 -17.693 1.00 75.56 303 ARG A N 1
ATOM 2350 C CA . ARG A 1 303 ? -10.234 6.014 -17.057 1.00 75.56 303 ARG A CA 1
ATOM 2351 C C . ARG A 1 303 ? -10.885 6.036 -15.677 1.00 75.56 303 ARG A C 1
ATOM 2353 O O . ARG A 1 303 ? -12.074 5.740 -15.550 1.00 75.56 303 ARG A O 1
ATOM 2360 N N . LEU A 1 304 ? -10.119 6.460 -14.674 1.00 85.44 304 LEU A N 1
ATOM 2361 C CA . LEU A 1 304 ? -10.673 6.725 -13.352 1.00 85.44 304 LEU A CA 1
ATOM 2362 C C . LEU A 1 304 ? -11.645 7.901 -13.428 1.00 85.44 304 LEU A C 1
ATOM 2364 O O . LEU A 1 304 ? -11.554 8.758 -14.311 1.00 85.44 304 LEU A O 1
ATOM 2368 N N . ASN A 1 305 ? -12.585 7.966 -12.501 1.00 84.75 305 ASN A N 1
ATOM 2369 C CA . ASN A 1 305 ? -13.529 9.069 -12.405 1.00 84.75 305 ASN A CA 1
ATOM 2370 C C . ASN A 1 305 ? -12.976 10.196 -11.534 1.00 84.75 305 ASN A C 1
ATOM 2372 O O . ASN A 1 305 ? -13.240 11.371 -11.814 1.00 84.75 305 ASN A O 1
ATOM 2376 N N . TYR A 1 306 ? -12.167 9.863 -10.526 1.00 86.25 306 TYR A N 1
ATOM 2377 C CA . TYR A 1 306 ? -11.769 10.807 -9.485 1.00 86.25 306 TYR A CA 1
ATOM 2378 C C . TYR A 1 306 ? -10.255 10.812 -9.211 1.00 86.25 306 TYR A C 1
ATOM 2380 O O . TYR A 1 306 ? -9.597 9.784 -9.360 1.00 86.25 306 TYR A O 1
ATOM 2388 N N . PRO A 1 307 ? -9.677 11.969 -8.835 1.00 90.25 307 PRO A N 1
ATOM 2389 C CA . PRO A 1 307 ? -8.315 12.034 -8.309 1.00 90.25 307 PRO A CA 1
ATOM 2390 C C . PRO A 1 307 ? -8.243 11.473 -6.883 1.00 90.25 307 PRO A C 1
ATOM 2392 O O . PRO A 1 307 ? -9.199 11.607 -6.114 1.00 90.25 307 PRO A O 1
ATOM 2395 N N . GLN A 1 308 ? -7.092 10.904 -6.513 1.00 95.25 308 GLN A N 1
ATOM 2396 C CA . GLN A 1 308 ? -6.917 10.180 -5.244 1.00 95.25 308 GLN A CA 1
ATOM 2397 C C . GLN A 1 308 ? -7.215 11.036 -4.002 1.00 95.25 308 GLN A C 1
ATOM 2399 O O . GLN A 1 308 ? -7.884 10.573 -3.081 1.00 95.25 308 GLN A O 1
ATOM 2404 N N . VAL A 1 309 ? -6.768 12.297 -3.978 1.00 93.19 309 VAL A N 1
ATOM 2405 C CA . VAL A 1 309 ? -6.971 13.189 -2.819 1.00 93.19 309 VAL A CA 1
ATOM 2406 C C . VAL A 1 309 ? -8.447 13.533 -2.614 1.00 93.19 309 VAL A C 1
ATOM 2408 O O . VAL A 1 309 ? -8.930 13.616 -1.486 1.00 93.19 309 VAL A O 1
ATOM 2411 N N . GLU A 1 310 ? -9.194 13.706 -3.700 1.00 89.19 310 GLU A N 1
ATOM 2412 C CA . GLU A 1 310 ? -10.587 14.142 -3.613 1.00 89.19 310 GLU A CA 1
ATOM 2413 C C . GLU A 1 310 ? -11.522 12.973 -3.323 1.00 89.19 310 GLU A C 1
ATOM 2415 O O . GLU A 1 310 ? -12.457 13.117 -2.535 1.00 89.19 310 GLU A O 1
ATOM 2420 N N . VAL A 1 311 ? -11.245 11.792 -3.887 1.00 89.75 311 VAL A N 1
ATOM 2421 C CA . VAL A 1 311 ? -11.985 10.582 -3.516 1.00 89.75 311 VAL A CA 1
ATOM 2422 C C . VAL A 1 311 ? -11.717 10.206 -2.056 1.00 89.75 311 VAL A C 1
ATOM 2424 O O . VAL A 1 311 ? -12.660 9.842 -1.354 1.00 89.75 311 VAL A O 1
ATOM 2427 N N . LEU A 1 312 ? -10.491 10.400 -1.552 1.00 93.25 312 LEU A N 1
ATOM 2428 C CA . LEU A 1 312 ? -10.180 10.265 -0.128 1.00 93.25 312 LEU A CA 1
ATOM 2429 C C . LEU A 1 312 ? -11.068 11.190 0.717 1.00 93.25 312 LEU A C 1
ATOM 2431 O O . LEU A 1 312 ? -11.800 10.702 1.579 1.00 93.25 312 LEU A O 1
ATOM 2435 N N . LEU A 1 313 ? -11.080 12.497 0.424 1.00 90.38 313 LEU A N 1
ATOM 2436 C CA . LEU A 1 313 ? -11.928 13.472 1.122 1.00 90.38 313 LEU A CA 1
ATOM 2437 C C . LEU A 1 313 ? -13.416 13.088 1.070 1.00 90.38 313 LEU A C 1
ATOM 2439 O O . LEU A 1 313 ? -14.107 13.127 2.087 1.00 90.38 313 LEU A O 1
ATOM 2443 N N . ALA A 1 314 ? -13.918 12.692 -0.098 1.00 86.44 314 ALA A N 1
ATOM 2444 C CA . ALA A 1 314 ? -15.320 12.327 -0.282 1.00 86.44 314 ALA A CA 1
ATOM 2445 C C . ALA A 1 314 ? -15.761 11.134 0.561 1.00 86.44 314 ALA A C 1
ATOM 2447 O O . ALA A 1 314 ? -16.877 11.146 1.082 1.00 86.44 314 ALA A O 1
ATOM 2448 N N . ASN A 1 315 ? -14.905 10.120 0.708 1.00 89.88 315 ASN A N 1
ATOM 2449 C CA . ASN A 1 315 ? -15.211 8.962 1.544 1.00 89.88 315 ASN A CA 1
ATOM 2450 C C . ASN A 1 315 ? -15.293 9.366 3.028 1.00 89.88 315 ASN A C 1
ATOM 2452 O O . ASN A 1 315 ? -16.050 8.759 3.783 1.00 89.88 315 ASN A O 1
ATOM 2456 N N . MET A 1 316 ? -14.568 10.409 3.453 1.00 90.19 316 MET A N 1
ATOM 2457 C CA . MET A 1 316 ? -14.605 10.893 4.840 1.00 90.19 316 MET A CA 1
ATOM 2458 C C . MET A 1 316 ? -15.837 11.740 5.148 1.00 90.19 316 MET A C 1
ATOM 2460 O O . MET A 1 316 ? -16.193 11.895 6.314 1.00 90.19 316 MET A O 1
ATOM 2464 N N . CYS A 1 317 ? -16.508 12.294 4.140 1.00 87.12 317 CYS A N 1
ATOM 2465 C CA . CYS A 1 317 ? -17.659 13.161 4.353 1.00 87.12 317 CYS A CA 1
ATOM 2466 C C . CYS A 1 317 ? -18.903 12.396 4.857 1.00 87.12 317 CYS A C 1
ATOM 2468 O O . CYS A 1 317 ? -19.185 11.286 4.399 1.00 87.12 317 CYS A O 1
ATOM 2470 N N . PRO A 1 318 ? -19.745 13.012 5.715 1.00 79.69 318 PRO A N 1
ATOM 2471 C CA . PRO A 1 318 ? -20.984 12.396 6.209 1.00 79.69 318 PRO A CA 1
ATOM 2472 C C . PRO A 1 318 ? -21.984 12.047 5.112 1.00 79.69 318 PRO A C 1
ATOM 2474 O O . PRO A 1 318 ? -22.864 11.213 5.305 1.00 79.69 318 PRO A O 1
ATOM 2477 N N . ARG A 1 319 ? -21.936 12.724 3.968 1.00 69.81 319 ARG A N 1
ATOM 2478 C CA . ARG A 1 319 ? -22.752 12.411 2.796 1.00 69.81 319 ARG A CA 1
ATOM 2479 C C . ARG A 1 319 ? -21.799 12.253 1.620 1.00 69.81 319 ARG A C 1
ATOM 2481 O O . ARG A 1 319 ? -20.968 13.144 1.438 1.00 69.81 319 ARG A O 1
ATOM 2488 N N . PRO A 1 320 ? -21.893 11.153 0.853 1.00 52.59 320 PRO A N 1
ATOM 2489 C CA . PRO A 1 320 ? -21.086 11.021 -0.345 1.00 52.59 320 PRO A CA 1
ATOM 2490 C C . PRO A 1 320 ? -21.428 12.177 -1.297 1.00 52.59 320 PRO A C 1
ATOM 2492 O O . PRO A 1 320 ? -22.573 12.647 -1.300 1.00 52.59 320 PRO A O 1
ATOM 2495 N N . PRO A 1 321 ? -20.481 12.637 -2.126 1.00 49.94 321 PRO A N 1
ATOM 2496 C CA . PRO A 1 321 ? -20.817 13.486 -3.254 1.00 49.94 321 PRO A CA 1
ATOM 2497 C C . PRO A 1 321 ? -21.788 12.699 -4.141 1.00 49.94 321 PRO A C 1
ATOM 2499 O O . PRO A 1 321 ? -21.421 11.667 -4.702 1.00 49.94 321 PRO A O 1
ATOM 2502 N N . ASN A 1 322 ? -23.045 13.135 -4.249 1.00 46.09 322 ASN A N 1
ATOM 2503 C CA . ASN A 1 322 ? -23.983 12.498 -5.168 1.00 46.09 322 ASN A CA 1
ATOM 2504 C C . ASN A 1 322 ? -23.447 12.668 -6.592 1.00 46.09 322 ASN A C 1
ATOM 2506 O O . ASN A 1 322 ? -23.315 13.793 -7.084 1.00 46.09 322 ASN A O 1
ATOM 2510 N N . GLY A 1 323 ? -23.121 11.539 -7.228 1.00 43.00 323 GLY A N 1
ATOM 2511 C CA . GLY A 1 323 ? -22.502 11.476 -8.545 1.00 43.00 323 GLY A CA 1
ATOM 2512 C C . GLY A 1 323 ? -23.116 12.476 -9.521 1.00 43.00 323 GLY A C 1
ATOM 2513 O O . GLY A 1 323 ? -24.324 12.495 -9.738 1.00 43.00 323 GLY A O 1
ATOM 2514 N N . ARG A 1 324 ? -22.263 13.326 -10.102 1.00 43.03 324 ARG A N 1
ATOM 2515 C CA . ARG A 1 324 ? -22.579 14.260 -11.201 1.00 43.03 324 ARG A CA 1
ATOM 2516 C C . ARG A 1 324 ? -23.771 15.209 -10.979 1.00 43.03 324 ARG A C 1
ATOM 2518 O O . ARG A 1 324 ? -24.182 15.868 -11.935 1.00 43.03 324 ARG A O 1
ATOM 2525 N N . SER A 1 325 ? -24.287 15.355 -9.760 1.00 37.16 325 SER A N 1
ATOM 2526 C CA . SER A 1 325 ? -25.261 16.398 -9.453 1.00 37.16 325 SER A CA 1
ATOM 2527 C C . SER A 1 325 ? -24.539 17.737 -9.370 1.00 37.16 325 SER A C 1
ATOM 2529 O O . SER A 1 325 ? -23.729 17.979 -8.479 1.00 37.16 325 SER A O 1
ATOM 2531 N N . ARG A 1 326 ? -24.863 18.635 -10.298 1.00 41.31 326 ARG A N 1
ATOM 2532 C CA . ARG A 1 326 ? -24.525 20.062 -10.237 1.00 41.31 326 ARG A CA 1
ATOM 2533 C C . ARG A 1 326 ? -25.368 20.813 -9.193 1.00 41.31 326 ARG A C 1
ATOM 2535 O O . ARG A 1 326 ? -25.553 22.016 -9.334 1.00 41.31 326 ARG A O 1
ATOM 2542 N N . ASP A 1 327 ? -25.868 20.119 -8.170 1.00 36.03 327 ASP A N 1
ATOM 2543 C CA . ASP A 1 327 ? -26.775 20.672 -7.175 1.00 36.03 327 ASP A CA 1
ATOM 2544 C C . ASP A 1 327 ? -26.203 20.560 -5.745 1.00 36.03 327 ASP A C 1
ATOM 2546 O O . ASP A 1 327 ? -26.276 19.529 -5.081 1.00 36.03 327 ASP A O 1
ATOM 2550 N N . SER A 1 328 ? -25.619 21.691 -5.332 1.00 39.47 328 SER A N 1
ATOM 2551 C CA . SER A 1 328 ? -25.703 22.366 -4.022 1.00 39.47 328 SER A CA 1
ATOM 2552 C C . SER A 1 328 ? -24.987 21.892 -2.741 1.00 39.47 328 SER A C 1
ATOM 2554 O O . SER A 1 328 ? -25.255 22.493 -1.703 1.00 39.47 328 SER A O 1
ATOM 2556 N N . THR A 1 329 ? -24.016 20.965 -2.734 1.00 40.09 329 THR A N 1
ATOM 2557 C CA . THR A 1 329 ? -23.192 20.740 -1.505 1.00 40.09 329 THR A CA 1
ATOM 2558 C C . THR A 1 329 ? -21.707 20.414 -1.731 1.00 40.09 329 THR A C 1
ATOM 2560 O O . THR A 1 329 ? -21.083 19.751 -0.911 1.00 40.09 329 THR A O 1
ATOM 2563 N N . THR A 1 330 ? -21.115 20.851 -2.839 1.00 39.72 330 THR A N 1
ATOM 2564 C CA . THR A 1 330 ? -19.653 20.870 -3.020 1.00 39.72 330 THR A CA 1
ATOM 2565 C C . THR A 1 330 ? -19.323 22.055 -3.923 1.00 39.72 330 THR A C 1
ATOM 2567 O O . THR A 1 330 ? -19.700 22.032 -5.097 1.00 39.72 330 THR A O 1
ATOM 2570 N N . ASP A 1 331 ? -18.640 23.090 -3.428 1.00 39.53 331 ASP A N 1
ATOM 2571 C CA . ASP A 1 331 ? -18.083 24.094 -4.341 1.00 39.53 331 ASP A CA 1
ATOM 2572 C C . ASP A 1 331 ? -16.951 23.430 -5.120 1.00 39.53 331 ASP A C 1
ATOM 2574 O O . ASP A 1 331 ? -15.926 23.056 -4.551 1.00 39.53 331 ASP A O 1
ATOM 2578 N N . VAL A 1 332 ? -17.153 23.255 -6.422 1.00 46.81 332 VAL A N 1
ATOM 2579 C CA . VAL A 1 332 ? -16.105 22.777 -7.320 1.00 46.81 332 VAL A CA 1
ATOM 2580 C C . VAL A 1 332 ? -15.342 23.986 -7.836 1.00 46.81 332 VAL A C 1
ATOM 2582 O O . VAL A 1 332 ? -15.801 24.681 -8.745 1.00 46.81 332 VAL A O 1
ATOM 2585 N N . GLU A 1 333 ? -14.158 24.226 -7.286 1.00 45.66 333 GLU A N 1
ATOM 2586 C CA . GLU A 1 333 ? -13.226 25.194 -7.854 1.00 45.66 333 GLU A CA 1
ATOM 2587 C C . GLU A 1 333 ? -12.415 24.502 -8.955 1.00 45.66 333 GLU A C 1
ATOM 2589 O O . GLU A 1 333 ? -11.661 23.557 -8.706 1.00 45.66 333 GLU A O 1
ATOM 2594 N N . ARG A 1 334 ? -12.614 24.929 -10.207 1.00 49.25 334 ARG A N 1
ATOM 2595 C CA . ARG A 1 334 ? -11.814 24.446 -11.338 1.00 49.25 334 ARG A CA 1
ATOM 2596 C C . ARG A 1 334 ? -10.490 25.200 -11.352 1.00 49.25 334 ARG A C 1
ATOM 2598 O O . ARG A 1 334 ? -10.476 26.397 -11.624 1.00 49.25 334 ARG A O 1
ATOM 2605 N N . SER A 1 335 ? -9.388 24.500 -11.108 1.00 45.53 335 SER A N 1
ATOM 2606 C CA . SER A 1 335 ? -8.048 25.059 -11.304 1.00 45.53 335 SER A CA 1
ATOM 2607 C C . SER A 1 335 ? -7.735 25.233 -12.808 1.00 45.53 335 SER A C 1
ATOM 2609 O O . SER A 1 335 ? -8.424 24.639 -13.649 1.00 45.53 335 SER A O 1
ATOM 2611 N N . PRO A 1 336 ? -6.718 26.040 -13.183 1.00 42.34 336 PRO A N 1
ATOM 2612 C CA . PRO A 1 336 ? -6.278 26.197 -14.574 1.00 42.34 336 PRO A CA 1
ATOM 2613 C C . PRO A 1 336 ? -6.014 24.848 -15.263 1.00 42.34 336 PRO A C 1
ATOM 2615 O O . PRO A 1 336 ? -5.751 23.849 -14.599 1.00 42.34 336 PRO A O 1
ATOM 2618 N N . ARG A 1 337 ? -6.057 24.796 -16.603 1.00 43.84 337 ARG A N 1
ATOM 2619 C CA . ARG A 1 337 ? -5.532 23.624 -17.326 1.00 43.84 337 ARG A CA 1
ATOM 2620 C C . ARG A 1 337 ? -4.015 23.585 -17.155 1.00 43.84 337 ARG A C 1
ATOM 2622 O O . ARG A 1 337 ? -3.355 24.586 -17.430 1.00 43.84 337 ARG A O 1
ATOM 2629 N N . TYR A 1 338 ? -3.483 22.448 -16.727 1.00 45.81 338 TYR A N 1
ATOM 2630 C CA . TYR A 1 338 ? -2.045 22.224 -16.577 1.00 45.81 338 TYR A CA 1
ATOM 2631 C C . TYR A 1 338 ? -1.488 21.444 -17.779 1.00 45.81 338 TYR A C 1
ATOM 2633 O O . TYR A 1 338 ? -2.189 21.228 -18.772 1.00 45.81 338 TYR A O 1
ATOM 2641 N N . TRP A 1 339 ? -0.201 21.092 -17.724 1.00 37.94 339 TRP A N 1
ATOM 2642 C CA . TRP A 1 339 ? 0.517 20.360 -18.772 1.00 37.94 339 TRP A CA 1
ATOM 2643 C C . TRP A 1 339 ? -0.267 19.093 -19.145 1.00 37.94 339 TRP A C 1
ATOM 2645 O O . TRP A 1 339 ? -0.561 18.330 -18.240 1.00 37.94 339 TRP A O 1
ATOM 2655 N N . ASN A 1 340 ? -0.605 18.910 -20.435 1.00 45.16 340 ASN A N 1
ATOM 2656 C CA . ASN A 1 340 ? -1.540 17.926 -21.040 1.00 45.16 340 ASN A CA 1
ATOM 2657 C C . ASN A 1 340 ? -3.033 18.327 -21.177 1.00 45.16 340 ASN A C 1
ATOM 2659 O O . ASN A 1 340 ? -3.807 17.610 -21.812 1.00 45.16 340 ASN A O 1
ATOM 2663 N N . GLY A 1 341 ? -3.460 19.471 -20.635 1.00 55.56 341 GLY A N 1
ATOM 2664 C CA . GLY A 1 341 ? -4.845 19.947 -20.735 1.00 55.56 341 GLY A CA 1
ATOM 2665 C C . GLY A 1 341 ? -5.811 19.417 -19.665 1.00 55.56 341 GLY A C 1
ATOM 2666 O O . GLY A 1 341 ? -6.997 19.759 -19.727 1.00 55.56 341 GLY A O 1
ATOM 2667 N N . GLN A 1 342 ? -5.337 18.640 -18.684 1.00 62.59 342 GLN A N 1
ATOM 2668 C CA . GLN A 1 342 ? -6.095 18.237 -17.496 1.00 62.59 342 GLN A CA 1
ATOM 2669 C C . GLN A 1 342 ? -6.325 19.418 -16.540 1.00 62.59 342 GLN A C 1
ATOM 2671 O O . GLN A 1 342 ? -5.509 20.334 -16.427 1.00 62.59 342 GLN A O 1
ATOM 2676 N N . SER A 1 343 ? -7.449 19.380 -15.824 1.00 64.31 343 SER A N 1
ATOM 2677 C CA . SER A 1 343 ? -7.787 20.323 -14.754 1.00 64.31 343 SER A CA 1
ATOM 2678 C C . SER A 1 343 ? -7.912 19.579 -13.430 1.00 64.31 343 SER A C 1
ATOM 2680 O O . SER A 1 343 ? -8.662 18.601 -13.353 1.00 64.31 343 SER A O 1
ATOM 2682 N N . ALA A 1 344 ? -7.244 20.072 -12.388 1.00 68.06 344 ALA A N 1
ATOM 2683 C CA . ALA A 1 344 ? -7.508 19.623 -11.028 1.00 68.06 344 ALA A CA 1
ATOM 2684 C C . ALA A 1 344 ? -8.907 20.102 -10.610 1.00 68.06 344 ALA A C 1
ATOM 2686 O O . ALA A 1 344 ? -9.277 21.263 -10.817 1.00 68.06 344 ALA A O 1
ATOM 2687 N N . THR A 1 345 ? -9.701 19.180 -10.077 1.00 68.31 345 THR A N 1
ATOM 2688 C CA . THR A 1 345 ? -11.026 19.471 -9.526 1.00 68.31 345 THR A CA 1
ATOM 2689 C C . THR A 1 345 ? -10.872 19.428 -8.020 1.00 68.31 345 THR A C 1
ATOM 2691 O O . THR A 1 345 ? -10.569 18.363 -7.509 1.00 68.31 345 THR A O 1
ATOM 2694 N N . ARG A 1 346 ? -11.058 20.545 -7.314 1.00 76.88 346 ARG A N 1
ATOM 2695 C CA . ARG A 1 346 ? -11.044 20.542 -5.845 1.00 76.88 346 ARG A CA 1
ATOM 2696 C C . ARG A 1 346 ? -12.459 20.368 -5.315 1.00 76.88 346 ARG A C 1
ATOM 2698 O O . ARG A 1 346 ? -13.361 21.091 -5.742 1.00 76.88 346 ARG A O 1
ATOM 2705 N N . TRP A 1 347 ? -12.662 19.416 -4.413 1.00 77.62 347 TRP A N 1
ATOM 2706 C CA . TRP A 1 347 ? -13.933 19.186 -3.732 1.00 77.62 347 TRP A CA 1
ATOM 2707 C C . TRP A 1 347 ? -13.932 19.846 -2.355 1.00 77.62 347 TRP A C 1
ATOM 2709 O O . TRP A 1 347 ? -12.892 20.052 -1.731 1.00 77.62 347 TRP A O 1
ATOM 2719 N N . ARG A 1 348 ? -15.114 20.191 -1.850 1.00 75.44 348 ARG A N 1
ATOM 2720 C CA . ARG A 1 348 ? -15.278 20.703 -0.485 1.00 75.44 348 ARG A CA 1
ATOM 2721 C C . ARG A 1 348 ? -16.268 19.835 0.261 1.00 75.44 348 ARG A C 1
ATOM 2723 O O . ARG A 1 348 ? -17.336 19.543 -0.263 1.00 75.44 348 ARG A O 1
ATOM 2730 N N . CYS A 1 349 ? -15.935 19.468 1.490 1.00 76.50 349 CYS A N 1
ATOM 2731 C CA . CYS A 1 349 ? -16.877 18.809 2.380 1.00 76.50 349 CYS A CA 1
ATOM 2732 C C . CYS A 1 349 ? -17.746 19.885 3.051 1.00 76.50 349 CYS A C 1
ATOM 2734 O O . CYS A 1 349 ? -17.266 20.580 3.942 1.00 76.50 349 CYS A O 1
ATOM 2736 N N . THR A 1 350 ? -19.003 20.075 2.623 1.00 72.81 350 THR A N 1
ATOM 2737 C CA . THR A 1 350 ? -19.875 21.136 3.184 1.00 72.81 350 THR A CA 1
ATOM 2738 C C . THR A 1 350 ? -20.074 21.011 4.693 1.00 72.81 350 THR A C 1
ATOM 2740 O O . THR A 1 350 ? -20.179 22.023 5.377 1.00 72.81 350 THR A O 1
ATOM 2743 N N . ASP A 1 351 ? -20.083 19.785 5.216 1.00 76.62 351 ASP A N 1
ATOM 2744 C CA . ASP A 1 351 ? -20.080 19.508 6.654 1.00 76.62 351 ASP A CA 1
ATOM 2745 C C . ASP A 1 351 ? -18.754 18.846 7.052 1.00 76.62 351 ASP A C 1
ATOM 2747 O O . ASP A 1 351 ? -18.731 17.742 7.595 1.00 76.62 351 ASP A O 1
ATOM 2751 N N . TYR A 1 352 ? -17.631 19.499 6.717 1.00 78.81 352 TYR A N 1
ATOM 2752 C CA . TYR A 1 352 ? -16.287 19.027 7.082 1.00 78.81 352 TYR A CA 1
ATOM 2753 C C . TYR A 1 352 ? -16.157 18.798 8.591 1.00 78.81 352 TYR A C 1
ATOM 2755 O O . TYR A 1 352 ? -15.512 17.844 9.006 1.00 78.81 352 TYR A O 1
ATOM 2763 N N . ARG A 1 353 ? -16.897 19.587 9.388 1.00 77.94 353 ARG A N 1
ATOM 2764 C CA . ARG A 1 353 ? -17.038 19.420 10.843 1.00 77.94 353 ARG A CA 1
ATOM 2765 C C . ARG A 1 353 ? -17.467 18.033 11.281 1.00 77.94 353 ARG A C 1
ATOM 2767 O O . ARG A 1 353 ? -17.167 17.606 12.393 1.00 77.94 353 ARG A O 1
ATOM 2774 N N . ARG A 1 354 ? -18.194 17.346 10.411 1.00 83.06 354 ARG A N 1
ATOM 2775 C CA . ARG A 1 354 ? -18.656 15.986 10.628 1.00 83.06 354 ARG A CA 1
ATOM 2776 C C . ARG A 1 354 ? -17.915 14.960 9.784 1.00 83.06 354 ARG A C 1
ATOM 2778 O O . ARG A 1 354 ? -18.300 13.801 9.816 1.00 83.06 354 ARG A O 1
ATOM 2785 N N . ALA A 1 355 ? -16.884 15.337 9.031 1.00 88.25 355 ALA A N 1
ATOM 2786 C CA . ALA A 1 355 ? -16.063 14.360 8.330 1.00 88.25 355 ALA A CA 1
ATOM 2787 C C . ALA A 1 355 ? -15.356 13.443 9.339 1.00 88.25 355 ALA A C 1
ATOM 2789 O O . ALA A 1 355 ? -14.914 13.900 10.399 1.00 88.25 355 ALA A O 1
ATOM 2790 N N . ARG A 1 356 ? -15.255 12.150 9.010 1.00 92.44 356 ARG A N 1
ATOM 2791 C CA . ARG A 1 356 ? -14.473 11.192 9.799 1.00 92.44 356 ARG A CA 1
ATOM 2792 C C . ARG A 1 356 ? -13.006 11.599 9.735 1.00 92.44 356 ARG A C 1
ATOM 2794 O O . ARG A 1 356 ? -12.481 11.859 8.653 1.00 92.44 356 ARG A O 1
ATOM 2801 N N . ALA A 1 357 ? -12.360 11.661 10.892 1.00 93.44 357 ALA A N 1
ATOM 2802 C CA . ALA A 1 357 ? -10.939 11.947 10.975 1.00 93.44 357 ALA A CA 1
ATOM 2803 C C . ALA A 1 357 ? -10.114 10.832 10.306 1.00 93.44 357 ALA A C 1
ATOM 2805 O O . ALA A 1 357 ? -10.398 9.647 10.481 1.00 93.44 357 ALA A O 1
ATOM 2806 N N . ILE A 1 358 ? -9.083 11.229 9.559 1.00 95.75 358 ILE A N 1
ATOM 2807 C CA . ILE A 1 358 ? -8.015 10.335 9.098 1.00 95.75 358 ILE A CA 1
ATOM 2808 C C . ILE A 1 358 ? -6.908 10.394 10.148 1.00 95.75 358 ILE A C 1
ATOM 2810 O O . ILE A 1 358 ? -6.339 11.461 10.370 1.00 95.75 358 ILE A O 1
ATOM 2814 N N . ASP A 1 359 ? -6.604 9.276 10.800 1.00 96.69 359 ASP A N 1
ATOM 2815 C CA . ASP A 1 359 ? -5.615 9.228 11.880 1.00 96.69 359 ASP A CA 1
ATOM 2816 C C . ASP A 1 359 ? -4.179 9.212 11.369 1.00 96.69 359 ASP A C 1
ATOM 2818 O O . ASP A 1 359 ? -3.312 9.754 12.040 1.00 96.69 359 ASP A O 1
ATOM 2822 N N . ALA A 1 360 ? -3.925 8.629 10.195 1.00 98.00 360 ALA A N 1
ATOM 2823 C CA . ALA A 1 360 ? -2.630 8.668 9.519 1.00 98.00 360 ALA A CA 1
ATOM 2824 C C . ALA A 1 360 ? -2.799 8.518 8.001 1.00 98.00 360 ALA A C 1
ATOM 2826 O O . ALA A 1 360 ? -3.729 7.851 7.536 1.00 98.00 360 ALA A O 1
ATOM 2827 N N . LEU A 1 361 ? -1.880 9.102 7.229 1.00 98.62 361 LEU A N 1
ATOM 2828 C CA . LEU A 1 361 ? -1.829 8.962 5.774 1.00 98.62 361 LEU A CA 1
ATOM 2829 C C . LEU A 1 361 ? -0.477 8.392 5.326 1.00 98.62 361 LEU A C 1
ATOM 2831 O O . LEU A 1 361 ? 0.571 8.932 5.668 1.00 98.62 361 LEU A O 1
ATOM 2835 N N . LEU A 1 362 ? -0.512 7.330 4.525 1.00 98.88 362 LEU A N 1
ATOM 2836 C CA . LEU A 1 362 ? 0.657 6.721 3.891 1.00 98.88 362 LEU A CA 1
ATOM 2837 C C . LEU A 1 362 ? 0.779 7.215 2.443 1.00 98.88 362 LEU A C 1
ATOM 2839 O O . LEU A 1 362 ? -0.214 7.233 1.706 1.00 98.88 362 LEU A O 1
ATOM 2843 N N . VAL A 1 363 ? 1.980 7.617 2.027 1.00 98.69 363 VAL A N 1
ATOM 2844 C CA . VAL A 1 363 ? 2.240 8.220 0.712 1.00 98.69 363 VAL A CA 1
ATOM 2845 C C . VAL A 1 363 ? 3.456 7.579 0.040 1.00 98.69 363 VAL A C 1
ATOM 2847 O O . VAL A 1 363 ? 4.529 7.472 0.624 1.00 98.69 363 VAL A O 1
ATOM 2850 N N . SER A 1 364 ? 3.324 7.221 -1.236 1.00 98.12 364 SER A N 1
ATOM 2851 C CA . SER A 1 364 ? 4.461 6.875 -2.101 1.00 98.12 364 SER A CA 1
ATOM 2852 C C . SER A 1 364 ? 4.191 7.434 -3.495 1.00 98.12 364 SER A C 1
ATOM 2854 O O . SER A 1 364 ? 3.295 6.955 -4.187 1.00 98.12 364 SER A O 1
ATOM 2856 N N . ILE A 1 365 ? 4.851 8.533 -3.871 1.00 97.00 365 ILE A N 1
ATOM 2857 C CA . ILE A 1 365 ? 4.565 9.241 -5.127 1.00 97.00 365 ILE A CA 1
ATOM 2858 C C . ILE A 1 365 ? 5.786 10.013 -5.639 1.00 97.00 365 ILE A C 1
ATOM 2860 O O . ILE A 1 365 ? 6.572 10.548 -4.854 1.00 97.00 365 ILE A O 1
ATOM 2864 N N . GLY A 1 366 ? 5.899 10.114 -6.965 1.00 91.00 366 GLY A N 1
ATOM 2865 C CA . GLY A 1 366 ? 6.916 10.894 -7.676 1.00 91.00 366 GLY A CA 1
ATOM 2866 C C . GLY A 1 366 ? 7.717 10.084 -8.698 1.00 91.00 366 GLY A C 1
ATOM 2867 O O . GLY A 1 366 ? 8.315 10.668 -9.599 1.00 91.00 366 GLY A O 1
ATOM 2868 N N . GLY A 1 367 ? 7.703 8.750 -8.608 1.00 87.50 367 GLY A N 1
ATOM 2869 C CA . GLY A 1 367 ? 8.457 7.866 -9.505 1.00 87.50 367 GLY A CA 1
ATOM 2870 C C . GLY A 1 367 ? 7.975 7.904 -10.960 1.00 87.50 367 GLY A C 1
ATOM 2871 O O . GLY A 1 367 ? 8.780 7.837 -11.886 1.00 87.50 367 GLY A O 1
ATOM 2872 N N . ASN A 1 368 ? 6.671 8.078 -11.191 1.00 85.75 368 ASN A N 1
ATOM 2873 C CA . ASN A 1 368 ? 6.125 8.181 -12.551 1.00 85.75 368 ASN A CA 1
ATOM 2874 C C . ASN A 1 368 ? 6.306 9.566 -13.185 1.00 85.75 368 ASN A C 1
ATOM 2876 O O . ASN A 1 368 ? 6.303 9.677 -14.411 1.00 85.75 368 ASN A O 1
ATOM 2880 N N . ASP A 1 369 ? 6.457 10.620 -12.380 1.00 86.62 369 ASP A N 1
ATOM 2881 C CA . ASP A 1 369 ? 6.628 11.997 -12.858 1.00 86.62 369 ASP A CA 1
ATOM 2882 C C . ASP A 1 369 ? 7.937 12.174 -13.630 1.00 86.62 369 ASP A C 1
ATOM 2884 O O . ASP A 1 369 ? 8.003 12.953 -14.573 1.00 86.62 369 ASP A O 1
ATOM 2888 N N . ILE A 1 370 ? 8.960 11.408 -13.256 1.00 81.88 370 ILE A N 1
ATOM 2889 C CA . ILE A 1 370 ? 10.285 11.397 -13.886 1.00 81.88 370 ILE A CA 1
ATOM 2890 C C . ILE A 1 370 ? 10.387 10.393 -15.046 1.00 81.88 370 ILE A C 1
ATOM 2892 O O . ILE A 1 370 ? 11.463 10.211 -15.606 1.00 81.88 370 ILE A O 1
ATOM 2896 N N . GLY A 1 371 ? 9.300 9.691 -15.385 1.00 72.19 371 GLY A N 1
ATOM 2897 C CA . GLY A 1 371 ? 9.299 8.708 -16.466 1.00 72.19 371 GLY A CA 1
ATOM 2898 C C . GLY A 1 371 ? 10.241 7.525 -16.223 1.00 72.19 371 GLY A C 1
ATOM 2899 O O . GLY A 1 371 ? 10.896 7.087 -17.160 1.00 72.19 371 GLY A O 1
ATOM 2900 N N . PHE A 1 372 ? 10.308 6.982 -15.001 1.00 69.25 372 PHE A N 1
ATOM 2901 C CA . PHE A 1 372 ? 11.237 5.895 -14.653 1.00 69.25 372 PHE A CA 1
ATOM 2902 C C . PHE A 1 372 ? 11.190 4.701 -15.631 1.00 69.25 372 PHE A C 1
ATOM 2904 O O . PHE A 1 372 ? 12.216 4.314 -16.188 1.00 69.25 372 PHE A O 1
ATOM 2911 N N . ALA A 1 373 ? 9.998 4.163 -15.913 1.00 67.06 373 ALA A N 1
ATOM 2912 C CA . ALA A 1 373 ? 9.831 3.093 -16.901 1.00 67.06 373 ALA A CA 1
ATOM 2913 C C . ALA A 1 373 ? 10.160 3.544 -18.346 1.00 67.06 373 ALA A C 1
ATOM 2915 O O . ALA A 1 373 ? 10.909 2.833 -19.014 1.00 67.06 373 ALA A O 1
ATOM 2916 N N . PRO A 1 374 ? 9.702 4.720 -18.829 1.00 66.44 374 PRO A N 1
ATOM 2917 C CA . PRO A 1 374 ? 10.162 5.299 -20.097 1.00 66.44 374 PRO A CA 1
ATOM 2918 C C . PRO A 1 374 ? 11.684 5.488 -20.238 1.00 66.44 374 PRO A C 1
ATOM 2920 O O . PRO A 1 374 ? 12.198 5.318 -21.342 1.00 66.44 374 PRO A O 1
ATOM 2923 N N . VAL A 1 375 ? 12.410 5.815 -19.162 1.00 66.81 375 VAL A N 1
ATOM 2924 C CA . VAL A 1 375 ? 13.884 5.934 -19.157 1.00 66.81 375 VAL A CA 1
ATOM 2925 C C . VAL A 1 375 ? 14.542 4.570 -19.302 1.00 66.81 375 VAL A C 1
ATOM 2927 O O . VAL A 1 375 ? 15.472 4.405 -20.090 1.00 66.81 375 VAL A O 1
ATOM 2930 N N . ILE A 1 376 ? 14.035 3.560 -18.595 1.00 66.69 376 ILE A N 1
ATOM 2931 C CA . ILE A 1 376 ? 14.520 2.188 -18.767 1.00 66.69 376 ILE A CA 1
ATOM 2932 C C . ILE A 1 376 ? 14.201 1.690 -20.180 1.00 66.69 376 ILE A C 1
ATOM 2934 O O . ILE A 1 376 ? 15.058 1.102 -20.831 1.00 66.69 376 ILE A O 1
ATOM 2938 N N . GLN A 1 377 ? 13.002 1.969 -20.695 1.00 64.81 377 GLN A N 1
ATOM 2939 C CA . GLN A 1 377 ? 12.627 1.625 -22.062 1.00 64.81 377 GLN A CA 1
ATOM 2940 C C . GLN A 1 377 ? 13.585 2.250 -23.086 1.00 64.81 377 GLN A C 1
ATOM 2942 O O . GLN A 1 377 ? 13.983 1.559 -24.019 1.00 64.81 377 GLN A O 1
ATOM 2947 N N . GLU A 1 378 ? 13.981 3.516 -22.915 1.00 67.19 378 GLU A N 1
ATOM 2948 C CA . GLU A 1 378 ? 14.978 4.177 -23.769 1.00 67.19 378 GLU A CA 1
ATOM 2949 C C . GLU A 1 378 ? 16.298 3.401 -23.787 1.00 67.19 378 GLU A C 1
ATOM 2951 O O . GLU A 1 378 ? 16.757 3.008 -24.861 1.00 67.19 378 GLU A O 1
ATOM 2956 N N . ALA A 1 379 ? 16.834 3.094 -22.602 1.00 64.44 379 ALA A N 1
ATOM 2957 C CA . ALA A 1 379 ? 18.125 2.428 -22.450 1.00 64.44 379 ALA A CA 1
ATOM 2958 C C . ALA A 1 379 ? 18.154 1.016 -23.065 1.00 64.44 379 ALA A C 1
ATOM 2960 O O . ALA A 1 379 ? 19.206 0.540 -23.499 1.00 64.44 379 ALA A O 1
ATOM 2961 N N . LEU A 1 380 ? 17.000 0.342 -23.112 1.00 61.44 380 LEU A N 1
ATOM 2962 C CA . LEU A 1 380 ? 16.858 -1.002 -23.673 1.00 61.44 380 LEU A CA 1
ATOM 2963 C C . LEU A 1 380 ? 16.609 -1.004 -25.189 1.00 61.44 380 LEU A C 1
ATOM 2965 O O . LEU A 1 380 ? 16.862 -2.018 -25.851 1.00 61.44 380 LEU A O 1
ATOM 2969 N N . LEU A 1 381 ? 16.123 0.104 -25.762 1.00 64.44 381 LEU A N 1
ATOM 2970 C CA . LEU A 1 381 ? 15.784 0.168 -27.181 1.00 64.44 381 LEU A CA 1
ATOM 2971 C C . LEU A 1 381 ? 17.046 0.093 -28.063 1.00 64.44 381 LEU A C 1
ATOM 2973 O O . LEU A 1 381 ? 18.017 0.823 -27.852 1.00 64.44 381 LEU A O 1
ATOM 2977 N N . PRO A 1 382 ? 17.031 -0.731 -29.123 1.00 62.88 382 PRO A N 1
ATOM 2978 C CA . PRO A 1 382 ? 18.134 -0.787 -30.067 1.00 62.88 382 PRO A CA 1
ATOM 2979 C C . PRO A 1 382 ? 18.431 0.539 -30.776 1.00 62.88 382 PRO A C 1
ATOM 2981 O O . PRO A 1 382 ? 17.557 1.402 -30.927 1.00 62.88 382 PRO A O 1
ATOM 2984 N N . GLU A 1 383 ? 19.639 0.657 -31.327 1.00 66.19 383 GLU A N 1
ATOM 2985 C CA . GLU A 1 383 ? 19.978 1.754 -32.232 1.00 66.19 383 GLU A CA 1
ATOM 2986 C C . GLU A 1 383 ? 19.261 1.603 -33.590 1.00 66.19 383 GLU A C 1
ATOM 2988 O O . GLU A 1 383 ? 19.329 0.545 -34.219 1.00 66.19 383 GLU A O 1
ATOM 2993 N N . PRO A 1 384 ? 18.578 2.650 -34.093 1.00 60.44 384 PRO A N 1
ATOM 2994 C CA . PRO A 1 384 ? 17.875 2.597 -35.377 1.00 60.44 384 PRO A CA 1
ATOM 2995 C C . PRO A 1 384 ? 18.810 2.705 -36.596 1.00 60.44 384 PRO A C 1
ATOM 2997 O O . PRO A 1 384 ? 18.352 2.634 -37.743 1.00 60.44 384 PRO A O 1
ATOM 3000 N N . THR A 1 385 ? 20.108 2.933 -36.389 1.00 61.28 385 THR A N 1
ATOM 3001 C CA . THR A 1 385 ? 21.106 3.037 -37.461 1.00 61.28 385 THR A CA 1
ATOM 3002 C C . THR A 1 385 ? 21.413 1.657 -38.057 1.00 61.28 385 THR A C 1
ATOM 3004 O O . THR A 1 385 ? 21.461 0.655 -37.358 1.00 61.28 385 THR A O 1
ATOM 3007 N N . GLY A 1 386 ? 21.557 1.576 -39.386 1.00 61.66 386 GLY A N 1
ATOM 3008 C CA . GLY A 1 386 ? 21.782 0.300 -40.091 1.00 61.66 386 GLY A CA 1
ATOM 3009 C C . GLY A 1 386 ? 20.537 -0.577 -40.300 1.00 61.66 386 GLY A C 1
ATOM 3010 O O . GLY A 1 386 ? 20.642 -1.621 -40.937 1.00 61.66 386 GLY A O 1
ATOM 3011 N N . ARG A 1 387 ? 19.362 -0.136 -39.832 1.00 67.50 387 ARG A N 1
ATOM 3012 C CA . ARG A 1 387 ? 18.110 -0.909 -39.837 1.00 67.50 387 ARG A CA 1
ATOM 3013 C C . ARG A 1 387 ? 17.155 -0.587 -40.991 1.00 67.50 387 ARG A C 1
ATOM 3015 O O . ARG A 1 387 ? 17.228 0.481 -41.619 1.00 67.50 387 ARG A O 1
ATOM 3022 N N . SER A 1 388 ? 16.249 -1.520 -41.292 1.00 65.56 388 SER A N 1
ATOM 3023 C CA . SER A 1 388 ? 15.259 -1.412 -42.371 1.00 65.56 388 SER A CA 1
ATOM 3024 C C . SER A 1 388 ? 14.313 -0.215 -42.155 1.00 65.56 388 SER A C 1
ATOM 3026 O O . SER A 1 388 ? 14.200 0.359 -41.067 1.00 65.56 388 SER A O 1
ATOM 3028 N N . ARG A 1 389 ? 13.637 0.251 -43.217 1.00 66.69 389 ARG A N 1
ATOM 3029 C CA . ARG A 1 389 ? 12.758 1.440 -43.130 1.00 66.69 389 ARG A CA 1
ATOM 3030 C C . ARG A 1 389 ? 11.600 1.248 -42.149 1.00 66.69 389 ARG A C 1
ATOM 3032 O O . ARG A 1 389 ? 11.214 2.222 -41.505 1.00 66.69 389 ARG A O 1
ATOM 3039 N N . THR A 1 390 ? 11.067 0.036 -42.044 1.00 60.88 390 THR A N 1
ATOM 3040 C CA . THR A 1 390 ? 9.959 -0.291 -41.139 1.00 60.88 390 THR A CA 1
ATOM 3041 C C . THR A 1 390 ? 10.435 -0.307 -39.686 1.00 60.88 390 THR A C 1
ATOM 3043 O O . THR A 1 390 ? 9.812 0.325 -38.838 1.00 60.88 390 THR A O 1
ATOM 3046 N N . GLU A 1 391 ? 11.596 -0.907 -39.418 1.00 60.75 391 GLU A N 1
ATOM 3047 C CA . GLU A 1 391 ? 12.199 -1.005 -38.072 1.00 60.75 391 GLU A CA 1
ATOM 3048 C C . GLU A 1 391 ? 12.542 0.373 -37.541 1.00 60.75 391 GLU A C 1
ATOM 3050 O O . GLU A 1 391 ? 12.184 0.721 -36.426 1.00 60.75 391 GLU A O 1
ATOM 3055 N N . ARG A 1 392 ? 13.170 1.209 -38.369 1.00 68.81 392 ARG A N 1
ATOM 3056 C CA . ARG A 1 392 ? 13.506 2.578 -37.981 1.00 68.81 392 ARG A CA 1
ATOM 3057 C C . ARG A 1 392 ? 12.264 3.416 -37.690 1.00 68.81 392 ARG A C 1
ATOM 3059 O O . ARG A 1 392 ? 12.292 4.218 -36.768 1.00 68.81 392 ARG A O 1
ATOM 3066 N N . ARG A 1 393 ? 11.168 3.246 -38.442 1.00 65.94 393 ARG A N 1
ATOM 3067 C CA . ARG A 1 393 ? 9.899 3.937 -38.142 1.00 65.94 393 ARG A CA 1
ATOM 3068 C C . ARG A 1 393 ? 9.331 3.504 -36.792 1.00 65.94 393 ARG A C 1
ATOM 3070 O O . ARG A 1 393 ? 8.902 4.365 -36.033 1.00 65.94 393 ARG A O 1
ATOM 3077 N N . LEU A 1 394 ? 9.367 2.208 -36.496 1.00 60.47 394 LEU A N 1
ATOM 3078 C CA . LEU A 1 394 ? 8.917 1.659 -35.221 1.00 60.47 394 LEU A CA 1
ATOM 3079 C C . LEU A 1 394 ? 9.817 2.100 -34.056 1.00 60.47 394 LEU A C 1
ATOM 3081 O O . LEU A 1 394 ? 9.313 2.619 -33.069 1.00 60.47 394 LEU A O 1
ATOM 3085 N N . LEU A 1 395 ? 11.138 1.967 -34.177 1.00 65.19 395 LEU A N 1
ATOM 3086 C CA . LEU A 1 395 ? 12.096 2.381 -33.148 1.00 65.19 395 LEU A CA 1
ATOM 3087 C C . LEU A 1 395 ? 12.009 3.882 -32.871 1.00 65.19 395 LEU A C 1
ATOM 3089 O O . LEU A 1 395 ? 11.987 4.281 -31.713 1.00 65.19 395 LEU A O 1
ATOM 3093 N N . ASN A 1 396 ? 11.873 4.716 -33.905 1.00 68.56 396 ASN A N 1
ATOM 3094 C CA . ASN A 1 396 ? 11.668 6.154 -33.723 1.00 68.56 396 ASN A CA 1
ATOM 3095 C C . ASN A 1 396 ? 10.329 6.461 -33.037 1.00 68.56 396 ASN A C 1
ATOM 3097 O O . ASN A 1 396 ? 10.245 7.390 -32.240 1.00 68.56 396 ASN A O 1
ATOM 3101 N N . PHE A 1 397 ? 9.283 5.686 -33.328 1.00 65.81 397 PHE A N 1
ATOM 3102 C CA . PHE A 1 397 ? 7.993 5.814 -32.656 1.00 65.81 397 PHE A CA 1
ATOM 3103 C C . PHE A 1 397 ? 8.068 5.418 -31.172 1.00 65.81 397 PHE A C 1
ATOM 3105 O O . PHE A 1 397 ? 7.517 6.127 -30.331 1.00 65.81 397 PHE A O 1
ATOM 3112 N N . LEU A 1 398 ? 8.764 4.322 -30.849 1.00 63.06 398 LEU A N 1
ATOM 3113 C CA . LEU A 1 398 ? 8.976 3.859 -29.474 1.00 63.06 398 LEU A CA 1
ATOM 3114 C C . LEU A 1 398 ? 9.857 4.836 -28.689 1.00 63.06 398 LEU A C 1
ATOM 3116 O O . LEU A 1 398 ? 9.481 5.234 -27.591 1.00 63.06 398 LEU A O 1
ATOM 3120 N N . ARG A 1 399 ? 10.966 5.306 -29.276 1.00 68.06 399 ARG A N 1
ATOM 3121 C CA . ARG A 1 399 ? 11.829 6.333 -28.669 1.00 68.06 399 ARG A CA 1
ATOM 3122 C C . ARG A 1 399 ? 11.105 7.665 -28.473 1.00 68.06 399 ARG A C 1
ATOM 3124 O O . ARG A 1 399 ? 11.347 8.328 -27.480 1.00 68.06 399 ARG A O 1
ATOM 3131 N N . GLY A 1 400 ? 10.160 8.023 -29.345 1.00 63.19 400 GLY A N 1
ATOM 3132 C CA . GLY A 1 400 ? 9.307 9.204 -29.161 1.00 63.19 400 GLY A CA 1
ATOM 3133 C C . GLY A 1 400 ? 8.315 9.113 -27.991 1.00 63.19 400 GLY A C 1
ATOM 3134 O O . GLY A 1 400 ? 7.640 10.097 -27.698 1.00 63.19 400 GLY A O 1
ATOM 3135 N N . ARG A 1 401 ? 8.190 7.943 -27.351 1.00 63.94 401 ARG A N 1
ATOM 3136 C CA . ARG A 1 401 ? 7.429 7.719 -26.109 1.00 63.94 401 ARG A CA 1
ATOM 3137 C C . ARG A 1 401 ? 8.311 7.383 -24.908 1.00 63.94 401 ARG A C 1
ATOM 3139 O O . ARG A 1 401 ? 7.803 7.335 -23.792 1.00 63.94 401 ARG A O 1
ATOM 3146 N N . ALA A 1 402 ? 9.591 7.125 -25.146 1.00 65.12 402 ALA A N 1
ATOM 3147 C CA . ALA A 1 402 ? 10.573 6.959 -24.097 1.00 65.12 402 ALA A CA 1
ATOM 3148 C C . ALA A 1 402 ? 10.906 8.333 -23.486 1.00 65.12 402 ALA A C 1
ATOM 3150 O O . ALA A 1 402 ? 10.497 9.371 -24.010 1.00 65.12 402 ALA A O 1
ATOM 3151 N N . SER A 1 403 ? 11.624 8.347 -22.369 1.00 69.81 403 SER A N 1
ATOM 3152 C CA . SER A 1 403 ? 12.111 9.590 -21.764 1.00 69.81 403 SER A CA 1
ATOM 3153 C C . SER A 1 403 ? 13.611 9.497 -21.578 1.00 69.81 403 SER A C 1
ATOM 3155 O O . SER A 1 403 ? 14.134 8.444 -21.233 1.00 69.81 403 SER A O 1
ATOM 3157 N N . THR A 1 404 ? 14.315 10.590 -21.817 1.00 77.50 404 THR A N 1
ATOM 3158 C CA . THR A 1 404 ? 15.757 10.660 -21.568 1.00 77.50 404 THR A CA 1
ATOM 3159 C C . THR A 1 404 ? 16.037 11.012 -20.102 1.00 77.50 404 THR A C 1
ATOM 3161 O O . THR A 1 404 ? 15.203 11.655 -19.454 1.00 77.50 404 THR A O 1
ATOM 3164 N N . PRO A 1 405 ? 17.221 10.670 -19.558 1.00 80.44 405 PRO A N 1
ATOM 3165 C CA . PRO A 1 405 ? 17.631 11.132 -18.231 1.00 80.44 405 PRO A CA 1
ATOM 3166 C C . PRO A 1 405 ? 17.578 12.661 -18.060 1.00 80.44 405 PRO A C 1
ATOM 3168 O O . PRO A 1 405 ? 17.289 13.140 -16.967 1.00 80.44 405 PRO A O 1
ATOM 3171 N N . ASP A 1 406 ? 17.812 13.430 -19.128 1.00 82.06 406 ASP A N 1
ATOM 3172 C CA . ASP A 1 406 ? 17.714 14.896 -19.111 1.00 82.06 406 ASP A CA 1
ATOM 3173 C C . ASP A 1 406 ? 16.268 15.395 -19.013 1.00 82.06 406 ASP A C 1
ATOM 3175 O O . ASP A 1 406 ? 15.978 16.303 -18.233 1.00 82.06 406 ASP A O 1
ATOM 3179 N N . GLU A 1 407 ? 15.339 14.796 -19.763 1.00 81.81 407 GLU A N 1
ATOM 3180 C CA . GLU A 1 407 ? 13.909 15.114 -19.652 1.00 81.81 407 GLU A CA 1
ATOM 3181 C C . GLU A 1 407 ? 13.369 14.769 -18.265 1.00 81.81 407 GLU A C 1
ATOM 3183 O O . GLU A 1 407 ? 12.583 15.532 -17.702 1.00 81.81 407 GLU A O 1
ATOM 3188 N N . ALA A 1 408 ? 13.825 13.653 -17.697 1.00 82.12 408 ALA A N 1
ATOM 3189 C CA . ALA A 1 408 ? 13.493 13.262 -16.340 1.00 82.12 408 ALA A CA 1
ATOM 3190 C C . ALA A 1 408 ? 14.051 14.255 -15.310 1.00 82.12 408 ALA A C 1
ATOM 3192 O O . ALA A 1 408 ? 13.312 14.737 -14.449 1.00 82.12 408 ALA A O 1
ATOM 3193 N N . PHE A 1 409 ? 15.324 14.643 -15.436 1.00 86.06 409 PHE A N 1
ATOM 3194 C CA . PHE A 1 409 ? 15.939 15.649 -14.571 1.00 86.06 409 PHE A CA 1
ATOM 3195 C C . PHE A 1 409 ? 15.240 17.010 -14.680 1.00 86.06 409 PHE A C 1
ATOM 3197 O O . PHE A 1 409 ? 15.075 17.690 -13.673 1.00 86.06 409 PHE A O 1
ATOM 3204 N N . ALA A 1 410 ? 14.728 17.388 -15.855 1.00 86.19 410 ALA A N 1
ATOM 3205 C CA . ALA A 1 410 ? 13.950 18.616 -16.026 1.00 86.19 410 ALA A CA 1
ATOM 3206 C C . ALA A 1 410 ? 12.633 18.632 -15.218 1.00 86.19 410 ALA A C 1
ATOM 3208 O O . ALA A 1 410 ? 12.145 19.710 -14.869 1.00 86.19 410 ALA A O 1
ATOM 3209 N N . GLN A 1 411 ? 12.063 17.465 -14.889 1.00 86.19 411 GLN A N 1
ATOM 3210 C CA . GLN A 1 411 ? 10.904 17.366 -13.990 1.00 86.19 411 GLN A CA 1
ATOM 3211 C C . GLN A 1 411 ? 11.294 17.625 -12.532 1.00 86.19 411 GLN A C 1
ATOM 3213 O O . GLN A 1 411 ? 10.521 18.229 -11.785 1.00 86.19 411 GLN A O 1
ATOM 3218 N N . ILE A 1 412 ? 12.492 17.186 -12.143 1.00 87.75 412 ILE A N 1
ATOM 3219 C CA . ILE A 1 412 ? 13.036 17.287 -10.783 1.00 87.75 412 ILE A CA 1
ATOM 3220 C C . ILE A 1 412 ? 13.581 18.698 -10.521 1.00 87.75 412 ILE A C 1
ATOM 3222 O O . ILE A 1 412 ? 13.268 19.296 -9.493 1.00 87.75 412 ILE A O 1
ATOM 3226 N N . GLY A 1 413 ? 14.341 19.239 -11.474 1.00 87.69 413 GLY A N 1
ATOM 3227 C CA . GLY A 1 413 ? 15.098 20.479 -11.346 1.00 87.69 413 GLY A CA 1
ATOM 3228 C C . GLY A 1 413 ? 16.425 20.305 -10.607 1.00 87.69 413 GLY A C 1
ATOM 3229 O O . GLY A 1 413 ? 16.739 19.245 -10.063 1.00 87.69 413 GLY A O 1
ATOM 3230 N N . GLU A 1 414 ? 17.203 21.385 -10.571 1.00 87.75 414 GLU A N 1
ATOM 3231 C CA . GLU A 1 414 ? 18.438 21.445 -9.787 1.00 87.75 414 GLU A CA 1
ATOM 3232 C C . GLU A 1 414 ? 18.152 21.291 -8.279 1.00 87.75 414 GLU A C 1
ATOM 3234 O O . GLU A 1 414 ? 17.066 21.660 -7.813 1.00 87.75 414 GLU A O 1
ATOM 3239 N N . PRO A 1 415 ? 19.111 20.805 -7.468 1.00 82.50 415 PRO A N 1
ATOM 3240 C CA . PRO A 1 415 ? 18.934 20.700 -6.022 1.00 82.50 415 PRO A CA 1
ATOM 3241 C C . PRO A 1 415 ? 18.450 22.016 -5.388 1.00 82.50 415 PRO A C 1
ATOM 3243 O O . PRO A 1 415 ? 19.082 23.063 -5.518 1.00 82.50 415 PRO A O 1
ATOM 3246 N N . GLY A 1 416 ? 17.313 21.964 -4.687 1.00 78.69 416 GLY A N 1
ATOM 3247 C CA . GLY A 1 416 ? 16.682 23.129 -4.051 1.00 78.69 416 GLY A CA 1
ATOM 3248 C C . GLY A 1 416 ? 15.770 23.960 -4.965 1.00 78.69 416 GLY A C 1
ATOM 3249 O O . GLY A 1 416 ? 15.121 24.894 -4.489 1.00 78.69 416 GLY A O 1
ATOM 3250 N N . GLN A 1 417 ? 15.659 23.627 -6.253 1.00 84.38 417 GLN A N 1
ATOM 3251 C CA . GLN A 1 417 ? 14.740 24.290 -7.172 1.00 84.38 417 GLN A CA 1
ATOM 3252 C C . GLN A 1 417 ? 13.287 23.886 -6.883 1.00 84.38 417 GLN A C 1
ATOM 3254 O O . GLN A 1 417 ? 12.883 22.748 -7.082 1.00 84.38 417 GLN A O 1
ATOM 3259 N N . THR A 1 418 ? 12.458 24.842 -6.466 1.00 82.44 418 THR A N 1
ATOM 3260 C CA . THR A 1 418 ? 11.043 24.590 -6.124 1.00 82.44 418 THR A CA 1
ATOM 3261 C C . THR A 1 418 ? 10.069 24.833 -7.278 1.00 82.44 418 THR A C 1
ATOM 3263 O O . THR A 1 418 ? 8.890 24.503 -7.179 1.00 82.44 418 THR A O 1
ATOM 3266 N N . THR A 1 419 ? 10.542 25.426 -8.377 1.00 82.62 419 THR A N 1
ATOM 3267 C CA . THR A 1 419 ? 9.717 25.802 -9.537 1.00 82.62 419 THR A CA 1
ATOM 3268 C C . THR A 1 419 ? 9.587 24.698 -10.583 1.00 82.62 419 THR A C 1
ATOM 3270 O O . THR A 1 419 ? 8.728 24.807 -11.461 1.00 82.62 419 THR A O 1
ATOM 3273 N N . ALA A 1 420 ? 10.420 23.657 -10.498 1.00 86.00 420 ALA A N 1
ATOM 3274 C CA . ALA A 1 420 ? 10.332 22.493 -11.368 1.00 86.00 420 ALA A CA 1
ATOM 3275 C C . ALA A 1 420 ? 9.009 21.726 -11.133 1.00 86.00 420 ALA A C 1
ATOM 3277 O O . ALA A 1 420 ? 8.436 21.820 -10.039 1.00 86.00 420 ALA A O 1
ATOM 3278 N N . PRO A 1 421 ? 8.489 21.000 -12.142 1.00 86.94 421 PRO A N 1
ATOM 3279 C CA . PRO A 1 421 ? 7.179 20.354 -12.071 1.00 86.94 421 PRO A CA 1
ATOM 3280 C C . PRO A 1 421 ? 6.968 19.462 -10.842 1.00 86.94 421 PRO A C 1
ATOM 3282 O O . PRO A 1 421 ? 5.972 19.644 -10.139 1.00 86.94 421 PRO A O 1
ATOM 3285 N N . LEU A 1 422 ? 7.900 18.551 -10.542 1.00 89.75 422 LEU A N 1
ATOM 3286 C CA . LEU A 1 422 ? 7.751 17.593 -9.445 1.00 89.75 422 LEU A CA 1
ATOM 3287 C C . LEU A 1 422 ? 7.740 18.285 -8.065 1.00 89.75 422 LEU A C 1
ATOM 3289 O O . LEU A 1 422 ? 6.741 18.137 -7.356 1.00 89.75 422 LEU A O 1
ATOM 3293 N N . PRO A 1 423 ? 8.749 19.098 -7.673 1.00 91.94 423 PRO A N 1
ATOM 3294 C CA . PRO A 1 423 ? 8.708 19.848 -6.413 1.00 91.94 423 PRO A CA 1
ATOM 3295 C C . PRO A 1 423 ? 7.457 20.721 -6.257 1.00 91.94 423 PRO A C 1
ATOM 3297 O O . PRO A 1 423 ? 6.875 20.791 -5.170 1.00 91.94 423 PRO A O 1
ATOM 3300 N N . ARG A 1 424 ? 7.011 21.365 -7.344 1.00 90.12 424 ARG A N 1
ATOM 3301 C CA . ARG A 1 424 ? 5.809 22.207 -7.349 1.00 90.12 424 ARG A CA 1
ATOM 3302 C C . ARG A 1 424 ? 4.540 21.398 -7.086 1.00 90.12 424 ARG A C 1
ATOM 3304 O O . ARG A 1 424 ? 3.695 21.834 -6.305 1.00 90.12 424 ARG A O 1
ATOM 3311 N N . ASN A 1 425 ? 4.384 20.249 -7.737 1.00 90.88 425 ASN A N 1
ATOM 3312 C CA . ASN A 1 425 ? 3.206 19.403 -7.564 1.00 90.88 425 ASN A CA 1
ATOM 3313 C C . ASN A 1 425 ? 3.189 18.734 -6.188 1.00 90.88 425 ASN A C 1
ATOM 3315 O O . ASN A 1 425 ? 2.137 18.688 -5.558 1.00 90.88 425 ASN A O 1
ATOM 3319 N N . LEU A 1 426 ? 4.346 18.289 -5.687 1.00 94.00 426 LEU A N 1
ATOM 3320 C CA . LEU A 1 426 ? 4.479 17.795 -4.317 1.00 94.00 426 LEU A CA 1
ATOM 3321 C C . LEU A 1 426 ? 4.056 18.873 -3.311 1.00 94.00 426 LEU A C 1
ATOM 3323 O O . LEU A 1 426 ? 3.240 18.608 -2.433 1.00 94.00 426 LEU A O 1
ATOM 3327 N N . ALA A 1 427 ? 4.518 20.119 -3.473 1.00 92.56 427 ALA A N 1
ATOM 3328 C CA . ALA A 1 427 ? 4.057 21.230 -2.640 1.00 92.56 427 ALA A CA 1
ATOM 3329 C C . ALA A 1 427 ? 2.530 21.418 -2.707 1.00 92.56 427 ALA A C 1
ATOM 3331 O O . ALA A 1 427 ? 1.901 21.558 -1.665 1.00 92.56 427 ALA A O 1
ATOM 3332 N N . ALA A 1 428 ? 1.925 21.329 -3.897 1.00 91.69 428 ALA A N 1
ATOM 3333 C CA . ALA A 1 428 ? 0.473 21.422 -4.057 1.00 91.69 428 ALA A CA 1
ATOM 3334 C C . ALA A 1 428 ? -0.295 20.254 -3.405 1.00 91.69 428 ALA A C 1
ATOM 3336 O O . ALA A 1 428 ? -1.387 20.473 -2.880 1.00 91.69 428 ALA A O 1
ATOM 3337 N N . ILE A 1 429 ? 0.262 19.035 -3.414 1.00 94.44 429 ILE A N 1
ATOM 3338 C CA . ILE A 1 429 ? -0.275 17.890 -2.663 1.00 94.44 429 ILE A CA 1
ATOM 3339 C C . ILE A 1 429 ? -0.249 18.204 -1.172 1.00 94.44 429 ILE A C 1
ATOM 3341 O O . ILE A 1 429 ? -1.280 18.079 -0.518 1.00 94.44 429 ILE A O 1
ATOM 3345 N N . ARG A 1 430 ? 0.888 18.661 -0.637 1.00 94.50 430 ARG A N 1
ATOM 3346 C CA . ARG A 1 430 ? 0.992 19.015 0.783 1.00 94.50 430 ARG A CA 1
ATOM 3347 C C . ARG A 1 430 ? 0.014 20.109 1.171 1.00 94.50 430 ARG A C 1
ATOM 3349 O O . ARG A 1 430 ? -0.720 19.914 2.129 1.00 94.50 430 ARG A O 1
ATOM 3356 N N . ASP A 1 431 ? -0.046 21.202 0.417 1.00 92.19 431 ASP A N 1
ATOM 3357 C CA . ASP A 1 431 ? -0.972 22.301 0.699 1.00 92.19 431 ASP A CA 1
ATOM 3358 C C . ASP A 1 431 ? -2.420 21.793 0.731 1.00 92.19 431 ASP A C 1
ATOM 3360 O O . ASP A 1 431 ? -3.183 22.130 1.632 1.00 92.19 431 ASP A O 1
ATOM 3364 N N . ARG A 1 432 ? -2.786 20.906 -0.204 1.00 91.56 432 ARG A N 1
ATOM 3365 C CA . ARG A 1 432 ? -4.117 20.299 -0.229 1.00 91.56 432 ARG A CA 1
ATOM 3366 C C . ARG A 1 432 ? -4.358 19.341 0.941 1.00 91.56 432 ARG A C 1
ATOM 3368 O O . ARG A 1 432 ? -5.464 19.316 1.469 1.00 91.56 432 ARG A O 1
ATOM 3375 N N . LEU A 1 433 ? -3.363 18.558 1.346 1.00 94.19 433 LEU A N 1
ATOM 3376 C CA . LEU A 1 433 ? -3.471 17.640 2.482 1.00 94.19 433 LEU A CA 1
ATOM 3377 C C . LEU A 1 433 ? -3.567 18.381 3.819 1.00 94.19 433 LEU A C 1
ATOM 3379 O O . LEU A 1 433 ? -4.329 17.951 4.679 1.00 94.19 433 LEU A O 1
ATOM 3383 N N . GLU A 1 434 ? -2.890 19.521 3.977 1.00 90.94 434 GLU A N 1
ATOM 3384 C CA . GLU A 1 434 ? -3.062 20.390 5.151 1.00 90.94 434 GLU A CA 1
ATOM 3385 C C . GLU A 1 434 ? -4.495 20.936 5.270 1.00 90.94 434 GLU A C 1
ATOM 3387 O O . GLU A 1 434 ? -4.968 21.161 6.381 1.00 90.94 434 GLU A O 1
ATOM 3392 N N . GLU A 1 435 ? -5.209 21.114 4.151 1.00 87.62 435 GLU A N 1
ATOM 3393 C CA . GLU A 1 435 ? -6.618 21.534 4.156 1.00 87.62 435 GLU A CA 1
ATOM 3394 C C . GLU A 1 435 ? -7.582 20.412 4.592 1.00 87.62 435 GLU A C 1
ATOM 3396 O O . GLU A 1 435 ? -8.658 20.716 5.107 1.00 87.62 435 GLU A O 1
ATOM 3401 N N . ILE A 1 436 ? -7.250 19.134 4.351 1.00 88.88 436 ILE A N 1
ATOM 3402 C CA . ILE A 1 436 ? -8.202 18.010 4.498 1.00 88.88 436 ILE A CA 1
ATOM 3403 C C . ILE A 1 436 ? -7.868 17.015 5.614 1.00 88.88 436 ILE A C 1
ATOM 3405 O O . ILE A 1 436 ? -8.697 16.158 5.932 1.00 88.88 436 ILE A O 1
ATOM 3409 N N . LEU A 1 437 ? -6.660 17.072 6.177 1.00 92.44 437 LEU A N 1
ATOM 3410 C CA . LEU A 1 437 ? -6.249 16.199 7.271 1.00 92.44 437 LEU A CA 1
ATOM 3411 C C . LEU A 1 437 ? -6.461 16.880 8.630 1.00 92.44 437 LEU A C 1
ATOM 3413 O O . LEU A 1 437 ? -6.178 18.075 8.769 1.00 92.44 437 LEU A O 1
ATOM 3417 N N . PRO A 1 438 ? -6.872 16.124 9.667 1.00 89.69 438 PRO A N 1
ATOM 3418 C CA . PRO A 1 438 ? -6.953 16.654 11.022 1.00 89.69 438 PRO A CA 1
ATOM 3419 C C . PRO A 1 438 ? -5.620 17.237 11.493 1.00 89.69 438 PRO A C 1
ATOM 3421 O O . PRO A 1 438 ? -4.561 16.711 11.131 1.00 89.69 438 PRO A O 1
ATOM 3424 N N . PRO A 1 439 ? -5.624 18.265 12.358 1.00 87.12 439 PRO A N 1
ATOM 3425 C CA . PRO A 1 439 ? -4.420 18.674 13.069 1.00 87.12 439 PRO A CA 1
ATOM 3426 C C . PRO A 1 439 ? -3.767 17.475 13.772 1.00 87.12 439 PRO A C 1
ATOM 3428 O O . PRO A 1 439 ? -4.439 16.705 14.455 1.00 87.12 439 PRO A O 1
ATOM 3431 N N . GLY A 1 440 ? -2.458 17.307 13.584 1.00 89.12 440 GLY A N 1
ATOM 3432 C CA . GLY A 1 440 ? -1.687 16.230 14.212 1.00 89.12 440 GLY A CA 1
ATOM 3433 C C . GLY A 1 440 ? -1.750 14.866 13.517 1.00 89.12 440 GLY A C 1
ATOM 3434 O O . GLY A 1 440 ? -0.990 13.993 13.909 1.00 89.12 440 GLY A O 1
ATOM 3435 N N . ALA A 1 441 ? -2.579 14.671 12.484 1.00 94.50 441 ALA A N 1
ATOM 3436 C CA . ALA A 1 441 ? -2.551 13.440 11.688 1.00 94.50 441 ALA A CA 1
ATOM 3437 C C . ALA A 1 441 ? -1.236 13.354 10.881 1.00 94.50 441 ALA A C 1
ATOM 3439 O O . ALA A 1 441 ? -1.034 14.203 10.000 1.00 94.50 441 ALA A O 1
ATOM 3440 N N . PRO A 1 442 ? -0.336 12.392 11.165 1.00 97.31 442 PRO A N 1
ATOM 3441 C CA . PRO A 1 442 ? 0.936 12.266 10.467 1.00 97.31 442 PRO A CA 1
ATOM 3442 C C . PRO A 1 442 ? 0.758 11.831 9.010 1.00 97.31 442 PRO A C 1
ATOM 3444 O O . PRO A 1 442 ? -0.169 11.094 8.659 1.00 97.31 442 PRO A O 1
ATOM 3447 N N . VAL A 1 443 ? 1.704 12.257 8.175 1.00 98.44 443 VAL A N 1
ATOM 3448 C CA . VAL A 1 443 ? 1.851 11.796 6.793 1.00 98.44 443 VAL A CA 1
ATOM 3449 C C . VAL A 1 443 ? 3.203 11.108 6.662 1.00 98.44 443 VAL A C 1
ATOM 3451 O O . VAL A 1 443 ? 4.239 11.755 6.792 1.00 98.44 443 VAL A O 1
ATOM 3454 N N . LEU A 1 444 ? 3.200 9.800 6.425 1.00 98.56 444 LEU A N 1
ATOM 3455 C CA . LEU A 1 444 ? 4.413 9.004 6.278 1.00 98.56 444 LEU A CA 1
ATOM 3456 C C . LEU A 1 444 ? 4.659 8.768 4.791 1.00 98.56 444 LEU A C 1
ATOM 3458 O O . LEU A 1 444 ? 3.832 8.148 4.122 1.00 98.56 444 LEU A O 1
ATOM 3462 N N . GLN A 1 445 ? 5.781 9.267 4.277 1.00 98.25 445 GLN A N 1
ATOM 3463 C CA . GLN A 1 445 ? 6.143 9.134 2.871 1.00 98.25 445 GLN A CA 1
ATOM 3464 C C . GLN A 1 445 ? 7.402 8.290 2.701 1.00 98.25 445 GLN A C 1
ATOM 3466 O O . GLN A 1 445 ? 8.430 8.574 3.316 1.00 98.25 445 GLN A O 1
ATOM 3471 N N . THR A 1 446 ? 7.343 7.276 1.839 1.00 98.31 446 THR A N 1
ATOM 3472 C CA . THR A 1 446 ? 8.521 6.461 1.516 1.00 98.31 446 THR A CA 1
ATOM 3473 C C . THR A 1 446 ? 9.354 7.087 0.400 1.00 98.31 446 THR A C 1
ATOM 3475 O O . THR A 1 446 ? 8.831 7.758 -0.493 1.00 98.31 446 THR A O 1
ATOM 3478 N N . VAL A 1 447 ? 10.660 6.818 0.414 1.00 97.00 447 VAL A N 1
ATOM 3479 C CA . VAL A 1 447 ? 11.529 7.001 -0.764 1.00 97.00 447 VAL A CA 1
ATOM 3480 C C . VAL A 1 447 ? 11.414 5.810 -1.725 1.00 97.00 447 VAL A C 1
ATOM 3482 O O . VAL A 1 447 ? 10.755 4.816 -1.414 1.00 97.00 447 VAL A O 1
ATOM 3485 N N . TYR A 1 448 ? 12.081 5.884 -2.879 1.00 95.38 448 TYR A N 1
ATOM 3486 C CA . TYR A 1 448 ? 12.219 4.747 -3.791 1.00 95.38 448 TYR A CA 1
ATOM 3487 C C . TYR A 1 448 ? 13.561 4.037 -3.554 1.00 95.38 448 TYR A C 1
ATOM 3489 O O . TYR A 1 448 ? 14.606 4.692 -3.602 1.00 95.38 448 TYR A O 1
ATOM 3497 N N . PRO A 1 449 ? 13.587 2.714 -3.316 1.00 94.44 449 PRO A N 1
ATOM 3498 C CA . PRO A 1 449 ? 14.837 1.970 -3.224 1.00 94.44 449 PRO A CA 1
ATOM 3499 C C . PRO A 1 449 ? 15.607 2.029 -4.546 1.00 94.44 449 PRO A C 1
ATOM 3501 O O . PRO A 1 449 ? 15.010 2.064 -5.620 1.00 94.44 449 PRO A O 1
ATOM 3504 N N . ASN A 1 450 ? 16.937 1.998 -4.470 1.00 90.56 450 ASN A N 1
ATOM 3505 C CA . ASN A 1 450 ? 17.789 2.011 -5.654 1.00 90.56 450 ASN A CA 1
ATOM 3506 C C . ASN A 1 450 ? 17.844 0.614 -6.303 1.00 90.56 450 ASN A C 1
ATOM 3508 O O . ASN A 1 450 ? 18.401 -0.301 -5.693 1.00 90.56 450 ASN A O 1
ATOM 3512 N N . PRO A 1 451 ? 17.330 0.428 -7.532 1.00 87.88 451 PRO A N 1
ATOM 3513 C CA . PRO A 1 451 ? 17.350 -0.875 -8.179 1.00 87.88 451 PRO A CA 1
ATOM 3514 C C . PRO A 1 451 ? 18.674 -1.173 -8.883 1.00 87.88 451 PRO A C 1
ATOM 3516 O O . PRO A 1 451 ? 18.876 -2.299 -9.316 1.00 87.88 451 PRO A O 1
ATOM 3519 N N . LEU A 1 452 ? 19.577 -0.202 -9.032 1.00 85.25 452 LEU A N 1
ATOM 3520 C CA . LEU A 1 452 ? 20.688 -0.260 -9.987 1.00 85.25 452 LEU A CA 1
ATOM 3521 C C . LEU A 1 452 ? 21.905 -1.064 -9.515 1.00 85.25 452 LEU A C 1
ATOM 3523 O O . LEU A 1 452 ? 22.929 -1.015 -10.191 1.00 85.25 452 LEU A O 1
ATOM 3527 N N . ASN A 1 453 ? 21.821 -1.771 -8.387 1.00 86.81 453 ASN A N 1
ATOM 3528 C CA . ASN A 1 453 ? 22.965 -2.453 -7.786 1.00 86.81 453 ASN A CA 1
ATOM 3529 C C . ASN A 1 453 ? 22.924 -3.982 -7.952 1.00 86.81 453 ASN A C 1
ATOM 3531 O O . ASN A 1 453 ? 21.867 -4.602 -7.864 1.00 86.81 453 ASN A O 1
ATOM 3535 N N . ASP A 1 454 ? 24.097 -4.584 -8.121 1.00 84.69 454 ASP A N 1
ATOM 3536 C CA . ASP A 1 454 ? 24.329 -6.027 -8.145 1.00 84.69 454 ASP A CA 1
ATOM 3537 C C . ASP A 1 454 ? 24.420 -6.625 -6.726 1.00 84.69 454 ASP A C 1
ATOM 3539 O O . ASP A 1 454 ? 24.281 -5.934 -5.711 1.00 84.69 454 ASP A O 1
ATOM 3543 N N . GLU A 1 455 ? 24.701 -7.926 -6.637 1.00 86.81 455 GLU A N 1
ATOM 3544 C CA . GLU A 1 455 ? 24.852 -8.665 -5.379 1.00 86.81 455 GLU A CA 1
ATOM 3545 C C . GLU A 1 455 ? 26.046 -8.214 -4.517 1.00 86.81 455 GLU A C 1
ATOM 3547 O O . GLU A 1 455 ? 26.143 -8.570 -3.342 1.00 86.81 455 GLU A O 1
ATOM 3552 N N . LYS A 1 456 ? 26.957 -7.408 -5.075 1.00 87.12 456 LYS A N 1
ATOM 3553 C CA . LYS A 1 456 ? 28.137 -6.845 -4.394 1.00 87.12 456 LYS A CA 1
ATOM 3554 C C . LYS A 1 456 ? 27.940 -5.382 -4.006 1.00 87.12 456 LYS A C 1
ATOM 3556 O O . LYS A 1 456 ? 28.832 -4.793 -3.394 1.00 87.12 456 LYS A O 1
ATOM 3561 N N . GLY A 1 457 ? 26.802 -4.791 -4.365 1.00 88.06 457 GLY A N 1
ATOM 3562 C CA . GLY A 1 457 ? 26.522 -3.371 -4.184 1.00 88.06 457 GLY A CA 1
ATOM 3563 C C . GLY A 1 457 ? 27.260 -2.467 -5.170 1.00 88.06 457 GLY A C 1
ATOM 3564 O O . GLY A 1 457 ? 27.342 -1.259 -4.944 1.00 88.06 457 GLY A O 1
ATOM 3565 N N . ALA A 1 458 ? 27.814 -3.031 -6.245 1.00 85.88 458 ALA A N 1
ATOM 3566 C CA . ALA A 1 458 ? 28.288 -2.274 -7.393 1.00 85.88 458 ALA A CA 1
ATOM 3567 C C . ALA A 1 458 ? 27.121 -2.018 -8.354 1.00 85.88 458 ALA A C 1
ATOM 3569 O O . ALA A 1 458 ? 26.111 -2.706 -8.305 1.00 85.88 458 ALA A O 1
ATOM 3570 N N . PHE A 1 459 ? 27.247 -1.039 -9.247 1.00 83.44 459 PHE A N 1
ATOM 3571 C CA . PHE A 1 459 ? 26.233 -0.841 -10.279 1.00 83.44 459 PHE A CA 1
ATOM 3572 C C . PHE A 1 459 ? 26.132 -2.048 -11.213 1.00 83.44 459 PHE A C 1
ATOM 3574 O O . PHE A 1 459 ? 27.156 -2.630 -11.576 1.00 83.44 459 PHE A O 1
ATOM 3581 N N . CYS A 1 460 ? 24.907 -2.353 -11.646 1.00 75.38 460 CYS A N 1
ATOM 3582 C CA . CYS A 1 460 ? 24.629 -3.322 -12.696 1.00 75.38 460 CYS A CA 1
ATOM 3583 C C . CYS A 1 460 ? 25.477 -3.020 -13.946 1.00 75.38 460 CYS A C 1
ATOM 3585 O O . CYS A 1 460 ? 25.873 -1.882 -14.202 1.00 75.38 460 CYS A O 1
ATOM 3587 N N . GLY A 1 461 ? 25.760 -4.042 -14.746 1.00 65.69 461 GLY A N 1
ATOM 3588 C CA . GLY A 1 461 ? 26.532 -3.901 -15.979 1.00 65.69 461 GLY A CA 1
ATOM 3589 C C . GLY A 1 461 ? 27.837 -4.698 -15.963 1.00 65.69 461 GLY A C 1
ATOM 3590 O O . GLY A 1 461 ? 28.198 -5.309 -14.959 1.00 65.69 461 GLY A O 1
ATOM 3591 N N . PRO A 1 462 ? 28.547 -4.743 -17.099 1.00 53.56 462 PRO A N 1
ATOM 3592 C CA . PRO A 1 462 ? 29.657 -5.657 -17.276 1.00 53.56 462 PRO A CA 1
ATOM 3593 C C . PRO A 1 462 ? 30.837 -5.174 -16.432 1.00 53.56 462 PRO A C 1
ATOM 3595 O O . PRO A 1 462 ? 31.444 -4.138 -16.720 1.00 53.56 462 PRO A O 1
ATOM 3598 N N . ASP A 1 463 ? 31.189 -5.935 -15.396 1.00 44.22 463 ASP A N 1
ATOM 3599 C CA . ASP A 1 463 ? 32.531 -5.853 -14.838 1.00 44.22 463 ASP A CA 1
ATOM 3600 C C . ASP A 1 463 ? 33.482 -6.313 -15.946 1.00 44.22 463 ASP A C 1
ATOM 3602 O O . ASP A 1 463 ? 33.450 -7.466 -16.375 1.00 44.22 463 ASP A O 1
ATOM 3606 N N . THR A 1 464 ? 34.350 -5.420 -16.422 1.00 39.34 464 THR A N 1
ATOM 3607 C CA . THR A 1 464 ? 35.365 -5.724 -17.446 1.00 39.34 464 THR A CA 1
ATOM 3608 C C . THR A 1 464 ? 36.348 -6.822 -17.010 1.00 39.34 464 THR A C 1
ATOM 3610 O O . THR A 1 464 ? 37.240 -7.194 -17.771 1.00 39.34 464 THR A O 1
ATOM 3613 N N . ARG A 1 465 ? 36.201 -7.348 -15.786 1.00 38.09 465 ARG A N 1
ATOM 3614 C CA . ARG A 1 465 ? 36.976 -8.447 -15.206 1.00 38.09 465 ARG A CA 1
ATOM 3615 C C . ARG A 1 465 ? 36.280 -9.808 -15.220 1.00 38.09 465 ARG A C 1
ATOM 3617 O O . ARG A 1 465 ? 36.933 -10.786 -14.850 1.00 38.09 465 ARG A O 1
ATOM 3624 N N . ARG A 1 466 ? 35.014 -9.917 -15.634 1.00 39.84 466 ARG A N 1
ATOM 3625 C CA . ARG A 1 466 ? 34.314 -11.208 -15.743 1.00 39.84 466 ARG A CA 1
ATOM 3626 C C . ARG A 1 466 ? 33.979 -11.544 -17.197 1.00 39.84 466 ARG A C 1
ATOM 3628 O O . ARG A 1 466 ? 33.864 -10.670 -18.047 1.00 39.84 466 ARG A O 1
ATOM 3635 N N . ARG A 1 467 ? 33.994 -12.847 -17.489 1.00 38.00 467 ARG A N 1
ATOM 3636 C CA . ARG A 1 467 ? 33.994 -13.450 -18.833 1.00 38.00 467 ARG A CA 1
ATOM 3637 C C . ARG A 1 467 ? 32.760 -13.025 -19.639 1.00 38.00 467 ARG A C 1
ATOM 3639 O O . ARG A 1 467 ? 31.770 -12.583 -19.070 1.00 38.00 467 ARG A O 1
ATOM 3646 N N . ASN A 1 468 ? 32.804 -13.258 -20.952 1.00 38.50 468 ASN A N 1
ATOM 3647 C CA . ASN A 1 468 ? 31.686 -13.095 -21.898 1.00 38.50 468 ASN A CA 1
ATOM 3648 C C . ASN A 1 468 ? 30.347 -13.727 -21.440 1.00 38.50 468 ASN A C 1
ATOM 3650 O O . ASN A 1 468 ? 29.307 -13.404 -22.005 1.00 38.50 468 ASN A O 1
ATOM 3654 N N . ASP A 1 469 ? 30.367 -14.586 -20.420 1.00 45.09 469 ASP A N 1
ATOM 3655 C CA . ASP A 1 469 ? 29.212 -15.264 -19.838 1.00 45.09 469 ASP A CA 1
ATOM 3656 C C . ASP A 1 469 ? 28.285 -14.306 -19.042 1.00 45.09 469 ASP A C 1
ATOM 3658 O O . ASP A 1 469 ? 27.066 -14.427 -19.147 1.00 45.09 469 ASP A O 1
ATOM 3662 N N . ASP A 1 470 ? 28.812 -13.281 -18.347 1.00 44.94 470 ASP A N 1
ATOM 3663 C CA . ASP A 1 470 ? 28.015 -12.353 -17.502 1.00 44.94 470 ASP A CA 1
ATOM 3664 C C . ASP A 1 470 ? 27.143 -11.376 -18.321 1.00 44.94 470 ASP A C 1
ATOM 3666 O O . ASP A 1 470 ? 26.085 -10.923 -17.869 1.00 44.94 470 ASP A O 1
ATOM 3670 N N . ILE A 1 471 ? 27.560 -11.078 -19.559 1.00 45.34 471 ILE A N 1
ATOM 3671 C CA . ILE A 1 471 ? 26.763 -10.326 -20.545 1.00 45.34 471 ILE A CA 1
ATOM 3672 C C . ILE A 1 471 ? 25.545 -11.157 -20.986 1.00 45.34 471 ILE A C 1
ATOM 3674 O O . ILE A 1 471 ? 24.475 -10.601 -21.233 1.00 45.34 471 ILE A O 1
ATOM 3678 N N . GLY A 1 472 ? 25.682 -12.486 -21.031 1.00 49.78 472 GLY A N 1
ATOM 3679 C CA . GLY A 1 472 ? 24.589 -13.407 -21.338 1.00 49.78 472 GLY A CA 1
ATOM 3680 C C . GLY A 1 472 ? 23.532 -13.475 -20.233 1.00 49.78 472 GLY A C 1
ATOM 3681 O O . GLY A 1 472 ? 22.345 -13.529 -20.534 1.00 49.78 472 GLY A O 1
ATOM 3682 N N . VAL A 1 473 ? 23.937 -13.403 -18.962 1.00 51.34 473 VAL A N 1
ATOM 3683 C CA . VAL A 1 473 ? 23.028 -13.521 -17.804 1.00 51.34 473 VAL A CA 1
ATOM 3684 C C . VAL A 1 473 ? 22.061 -12.334 -17.688 1.00 51.34 473 VAL A C 1
ATOM 3686 O O . VAL A 1 473 ? 20.866 -12.514 -17.469 1.00 51.34 473 VAL A O 1
ATOM 3689 N N . HIS A 1 474 ? 22.540 -11.108 -17.911 1.00 55.41 474 HIS A N 1
ATOM 3690 C CA . HIS A 1 474 ? 21.679 -9.917 -17.884 1.00 55.41 474 HIS A CA 1
ATOM 3691 C C . HIS A 1 474 ? 20.783 -9.818 -19.124 1.00 55.41 474 HIS A C 1
ATOM 3693 O O . HIS A 1 474 ? 19.637 -9.381 -19.026 1.00 55.41 474 HIS A O 1
ATOM 3699 N N . ALA A 1 475 ? 21.265 -10.302 -20.276 1.00 56.75 475 ALA A N 1
ATOM 3700 C CA . ALA A 1 475 ? 20.441 -10.466 -21.470 1.00 56.75 475 ALA A CA 1
ATOM 3701 C C . ALA A 1 475 ? 19.259 -11.404 -21.231 1.00 56.75 475 ALA A C 1
ATOM 3703 O O . ALA A 1 475 ? 18.160 -11.146 -21.721 1.00 56.75 475 ALA A O 1
ATOM 3704 N N . GLN A 1 476 ? 19.470 -12.457 -20.436 1.00 60.66 476 GLN A N 1
ATOM 3705 C CA . GLN A 1 476 ? 18.422 -13.416 -20.121 1.00 60.66 476 GLN A CA 1
ATOM 3706 C C . GLN A 1 476 ? 17.263 -12.775 -19.354 1.00 60.66 476 GLN A C 1
ATOM 3708 O O . GLN A 1 476 ? 16.125 -13.107 -19.671 1.00 60.66 476 GLN A O 1
ATOM 3713 N N . ALA A 1 477 ? 17.500 -11.800 -18.466 1.00 55.12 477 ALA A N 1
ATOM 3714 C CA . ALA A 1 477 ? 16.454 -11.087 -17.711 1.00 55.12 477 ALA A CA 1
ATOM 3715 C C . ALA A 1 477 ? 15.437 -10.330 -18.589 1.00 55.12 477 ALA A C 1
ATOM 3717 O O . ALA A 1 477 ? 14.343 -9.988 -18.140 1.00 55.12 477 ALA A O 1
ATOM 3718 N N . LEU A 1 478 ? 15.804 -10.060 -19.842 1.00 62.22 478 LEU A N 1
ATOM 3719 C CA . LEU A 1 478 ? 15.015 -9.299 -20.807 1.00 62.22 478 LEU A CA 1
ATOM 3720 C C . LEU A 1 478 ? 14.460 -10.186 -21.927 1.00 62.22 478 LEU A C 1
ATOM 3722 O O . LEU A 1 478 ? 13.934 -9.676 -22.909 1.00 62.22 478 LEU A O 1
ATOM 3726 N N . THR A 1 479 ? 14.572 -11.509 -21.815 1.00 63.34 479 THR A N 1
ATOM 3727 C CA . THR A 1 479 ? 14.201 -12.434 -22.897 1.00 63.34 479 THR A CA 1
ATOM 3728 C C . THR A 1 479 ? 12.728 -12.291 -23.306 1.00 63.34 479 THR A C 1
ATOM 3730 O O . THR A 1 479 ? 12.421 -12.308 -24.498 1.00 63.34 479 THR A O 1
ATOM 3733 N N . SER A 1 480 ? 11.811 -12.056 -22.359 1.00 59.25 480 SER A N 1
ATOM 3734 C CA . SER A 1 480 ? 10.393 -11.799 -22.653 1.00 59.25 480 SER A CA 1
ATOM 3735 C C . SER A 1 480 ? 10.175 -10.533 -23.488 1.00 59.25 480 SER A C 1
ATOM 3737 O O . SER A 1 480 ? 9.210 -10.478 -24.247 1.00 59.25 480 SER A O 1
ATOM 3739 N N . VAL A 1 481 ? 11.107 -9.567 -23.463 1.00 61.53 481 VAL A N 1
ATOM 3740 C CA . VAL A 1 481 ? 11.092 -8.383 -24.343 1.00 61.53 481 VAL A CA 1
ATOM 3741 C C . VAL A 1 481 ? 11.220 -8.795 -25.820 1.00 61.53 481 VAL A C 1
ATOM 3743 O O . VAL A 1 481 ? 10.791 -8.078 -26.717 1.00 61.53 481 VAL A O 1
ATOM 3746 N N . GLY A 1 482 ? 11.780 -9.968 -26.123 1.00 55.06 482 GLY A N 1
ATOM 3747 C CA . GLY A 1 482 ? 11.785 -10.533 -27.475 1.00 55.06 482 GLY A CA 1
ATOM 3748 C C . GLY A 1 482 ? 10.441 -11.136 -27.903 1.00 55.06 482 GLY A C 1
ATOM 3749 O O . GLY A 1 482 ? 10.117 -11.129 -29.092 1.00 55.06 482 GLY A O 1
ATOM 3750 N N . ALA A 1 483 ? 9.613 -11.600 -26.955 1.00 53.56 483 ALA A N 1
ATOM 3751 C CA . ALA A 1 483 ? 8.320 -12.285 -27.184 1.00 53.56 483 ALA A CA 1
ATOM 3752 C C . ALA A 1 483 ? 7.190 -11.373 -27.695 1.00 53.56 483 ALA A C 1
ATOM 3754 O O . ALA A 1 483 ? 6.038 -11.753 -27.878 1.00 53.56 483 ALA A O 1
ATOM 3755 N N . PHE A 1 484 ? 7.559 -10.137 -27.910 1.00 51.38 484 PHE A N 1
ATOM 3756 C CA . PHE A 1 484 ? 6.753 -8.949 -27.795 1.00 51.38 484 PHE A CA 1
ATOM 3757 C C . PHE A 1 484 ? 6.476 -8.468 -29.244 1.00 51.38 484 PHE A C 1
ATOM 3759 O O . PHE A 1 484 ? 5.434 -7.894 -29.553 1.00 51.38 484 PHE A O 1
ATOM 3766 N N . TRP A 1 485 ? 7.366 -8.851 -30.176 1.00 50.59 485 TRP A N 1
ATOM 3767 C CA . TRP A 1 485 ? 7.312 -8.587 -31.612 1.00 50.59 485 TRP A CA 1
ATOM 3768 C C . TRP A 1 485 ? 7.609 -9.861 -32.453 1.00 50.59 485 TRP A C 1
ATOM 3770 O O . TRP A 1 485 ? 8.496 -9.835 -33.310 1.00 50.59 485 TRP A O 1
ATOM 3780 N N . PRO A 1 486 ? 6.900 -10.997 -32.248 1.00 45.53 486 PRO A N 1
ATOM 3781 C CA . PRO A 1 486 ? 7.240 -12.261 -32.905 1.00 45.53 486 PRO A CA 1
ATOM 3782 C C . PRO A 1 486 ? 7.011 -12.239 -34.424 1.00 45.53 486 PRO A C 1
ATOM 3784 O O . PRO A 1 486 ? 7.767 -12.882 -35.147 1.00 45.53 486 PRO A O 1
ATOM 3787 N N . GLU A 1 487 ? 6.020 -11.480 -34.915 1.00 41.62 487 GLU A N 1
ATOM 3788 C CA . GLU A 1 487 ? 5.639 -11.448 -36.339 1.00 41.62 487 GLU A CA 1
ATOM 3789 C C . GLU A 1 487 ? 6.497 -10.524 -37.210 1.00 41.62 487 GLU A C 1
ATOM 3791 O O . GLU A 1 487 ? 6.336 -10.510 -38.429 1.00 41.62 487 GLU A O 1
ATOM 3796 N N . LEU A 1 488 ? 7.365 -9.705 -36.613 1.00 42.72 488 LEU A N 1
ATOM 3797 C CA . LEU A 1 488 ? 8.019 -8.641 -37.361 1.00 42.72 488 LEU A CA 1
ATOM 3798 C C . LEU A 1 488 ? 9.332 -9.064 -38.029 1.00 42.72 488 LEU A C 1
ATOM 3800 O O . LEU A 1 488 ? 9.768 -8.304 -38.868 1.00 42.72 488 LEU A O 1
ATOM 3804 N N . GLU A 1 489 ? 9.965 -10.211 -37.734 1.00 42.94 489 GLU A N 1
ATOM 3805 C CA . GLU A 1 489 ? 11.289 -10.614 -38.304 1.00 42.94 489 GLU A CA 1
ATOM 3806 C C . GLU A 1 489 ? 12.396 -9.521 -38.248 1.00 42.94 489 GLU A C 1
ATOM 3808 O O . GLU A 1 489 ? 13.458 -9.656 -38.843 1.00 42.94 489 GLU A O 1
ATOM 3813 N N . ILE A 1 490 ? 12.151 -8.427 -37.523 1.00 39.44 490 ILE A N 1
ATOM 3814 C CA . ILE A 1 490 ? 12.827 -7.126 -37.668 1.00 39.44 490 ILE A CA 1
ATOM 3815 C C . ILE A 1 490 ? 13.822 -6.886 -36.519 1.00 39.44 490 ILE A C 1
ATOM 3817 O O . ILE A 1 490 ? 14.710 -6.048 -36.619 1.00 39.44 490 ILE A O 1
ATOM 3821 N N . LEU A 1 491 ? 13.680 -7.618 -35.408 1.00 43.31 491 LEU A N 1
ATOM 3822 C CA . LEU A 1 491 ? 14.535 -7.532 -34.221 1.00 43.31 491 LEU A CA 1
ATOM 3823 C C . LEU A 1 491 ? 14.679 -8.934 -33.615 1.00 43.31 491 LEU A C 1
ATOM 3825 O O . LEU A 1 491 ? 13.708 -9.478 -33.086 1.00 43.31 491 LEU A O 1
ATOM 3829 N N . GLY A 1 492 ? 15.858 -9.548 -33.693 1.00 45.62 492 GLY A N 1
ATOM 3830 C CA . GLY A 1 492 ? 16.171 -10.733 -32.891 1.00 45.62 492 GLY A CA 1
ATOM 3831 C C . GLY A 1 492 ? 16.301 -10.375 -31.405 1.00 45.62 492 GLY A C 1
ATOM 3832 O O . GLY A 1 492 ? 16.500 -9.217 -31.051 1.00 45.62 492 GLY A O 1
ATOM 3833 N N . THR A 1 493 ? 16.263 -11.348 -30.493 1.00 45.41 493 THR A N 1
ATOM 3834 C CA . THR A 1 493 ? 16.649 -11.108 -29.083 1.00 45.41 493 THR A CA 1
ATOM 3835 C C . THR A 1 493 ? 18.083 -10.589 -28.949 1.00 45.41 493 THR A C 1
ATOM 3837 O O . THR A 1 493 ? 18.382 -9.850 -28.018 1.00 45.41 493 THR A O 1
ATOM 3840 N N . ALA A 1 494 ? 18.943 -10.895 -29.926 1.00 45.06 494 ALA A N 1
ATOM 3841 C CA . ALA A 1 494 ? 20.299 -10.365 -30.053 1.00 45.06 494 ALA A CA 1
ATOM 3842 C C . ALA A 1 494 ? 20.372 -8.880 -30.480 1.00 45.06 494 ALA A C 1
ATOM 3844 O O . ALA A 1 494 ? 21.445 -8.286 -30.417 1.00 45.06 494 ALA A O 1
ATOM 3845 N N . ASP A 1 495 ? 19.262 -8.281 -30.928 1.00 46.25 495 ASP A N 1
ATOM 3846 C CA . ASP A 1 495 ? 19.209 -6.900 -31.421 1.00 46.25 495 ASP A CA 1
ATOM 3847 C C . ASP A 1 495 ? 18.868 -5.867 -30.345 1.00 46.25 495 ASP A C 1
ATOM 3849 O O . ASP A 1 495 ? 19.046 -4.670 -30.592 1.00 46.25 495 ASP A O 1
ATOM 3853 N N . TRP A 1 496 ? 18.351 -6.308 -29.196 1.00 50.69 496 TRP A N 1
ATOM 3854 C CA . TRP A 1 496 ? 18.051 -5.474 -28.032 1.00 50.69 496 TRP A CA 1
ATOM 3855 C C . TRP A 1 496 ? 19.318 -5.227 -27.220 1.00 50.69 496 TRP A C 1
ATOM 3857 O O . TRP A 1 496 ? 20.152 -6.124 -27.077 1.00 50.69 496 TRP A O 1
ATOM 3867 N N . ARG A 1 497 ? 19.477 -4.014 -26.668 1.00 50.81 497 ARG A N 1
ATOM 3868 C CA . ARG A 1 497 ? 20.578 -3.755 -25.734 1.00 50.81 497 ARG A CA 1
ATOM 3869 C C . ARG A 1 497 ? 20.255 -4.508 -24.450 1.00 50.81 497 ARG A C 1
ATOM 3871 O O . ARG A 1 497 ? 19.499 -4.045 -23.608 1.00 50.81 497 ARG A O 1
ATOM 3878 N N . SER A 1 498 ? 20.836 -5.692 -24.321 1.00 50.34 498 SER A N 1
ATOM 3879 C CA . SER A 1 498 ? 20.748 -6.534 -23.131 1.00 50.34 498 SER A CA 1
ATOM 3880 C C . SER A 1 498 ? 21.527 -5.987 -21.934 1.00 50.34 498 SER A C 1
ATOM 3882 O O . SER A 1 498 ? 21.464 -6.539 -20.837 1.00 50.34 498 SER A O 1
ATOM 3884 N N . VAL A 1 499 ? 22.304 -4.926 -22.159 1.00 56.03 499 VAL A N 1
ATOM 3885 C CA . VAL A 1 499 ? 23.259 -4.387 -21.202 1.00 56.03 499 VAL A CA 1
ATOM 3886 C C . VAL A 1 499 ? 23.158 -2.869 -21.186 1.00 56.03 499 VAL A C 1
ATOM 3888 O O . VAL A 1 499 ? 23.555 -2.201 -22.143 1.00 56.03 499 VAL A O 1
ATOM 3891 N N . ILE A 1 500 ? 22.684 -2.335 -20.061 1.00 64.19 500 ILE A N 1
ATOM 3892 C CA . ILE A 1 500 ? 22.846 -0.922 -19.726 1.00 64.19 500 ILE A CA 1
ATOM 3893 C C . ILE A 1 500 ? 24.315 -0.721 -19.334 1.00 64.19 500 ILE A C 1
ATOM 3895 O O . ILE A 1 500 ? 24.857 -1.443 -18.492 1.00 64.19 500 ILE A O 1
ATOM 3899 N N . THR A 1 501 ? 25.003 0.213 -19.984 1.00 68.00 501 THR A N 1
ATOM 3900 C CA . THR A 1 501 ? 26.425 0.459 -19.727 1.00 68.00 501 THR A CA 1
ATOM 3901 C C . THR A 1 501 ? 26.630 1.119 -18.367 1.00 68.00 501 THR A C 1
ATOM 3903 O O . THR A 1 501 ? 25.761 1.812 -17.839 1.00 68.00 501 THR A O 1
ATOM 3906 N N . LYS A 1 502 ? 27.842 0.992 -17.816 1.00 70.25 502 LYS A N 1
ATOM 3907 C CA . LYS A 1 502 ? 28.213 1.685 -16.574 1.00 70.25 502 LYS A CA 1
ATOM 3908 C C . LYS A 1 502 ? 28.042 3.209 -16.673 1.00 70.25 502 LYS A C 1
ATOM 3910 O O . LYS A 1 502 ? 27.719 3.847 -15.674 1.00 70.25 502 LYS A O 1
ATOM 3915 N N . GLY A 1 503 ? 28.266 3.786 -17.859 1.00 73.06 503 GLY A N 1
ATOM 3916 C CA . GLY A 1 503 ? 28.056 5.213 -18.119 1.00 73.06 503 GLY A CA 1
ATOM 3917 C C . GLY A 1 503 ? 26.583 5.597 -17.998 1.00 73.06 503 GLY A C 1
ATOM 3918 O O . GLY A 1 503 ? 26.254 6.476 -17.208 1.00 73.06 503 GLY A O 1
ATOM 3919 N N . GLU A 1 504 ? 25.708 4.867 -18.690 1.00 75.19 504 GLU A N 1
ATOM 3920 C CA . GLU A 1 504 ? 24.251 5.063 -18.642 1.00 75.19 504 GLU A CA 1
ATOM 3921 C C . GLU A 1 504 ? 23.691 4.848 -17.230 1.00 75.19 504 GLU A C 1
ATOM 3923 O O . GLU A 1 504 ? 22.902 5.657 -16.758 1.00 75.19 504 GLU A O 1
ATOM 3928 N N . ILE A 1 505 ? 24.150 3.829 -16.493 1.00 77.75 505 ILE A N 1
ATOM 3929 C CA . ILE A 1 505 ? 23.717 3.624 -15.100 1.00 77.75 505 ILE A CA 1
ATOM 3930 C C . ILE A 1 505 ? 24.195 4.750 -14.187 1.00 77.75 505 ILE A C 1
ATOM 3932 O O . ILE A 1 505 ? 23.441 5.198 -13.329 1.00 77.75 505 ILE A O 1
ATOM 3936 N N . THR A 1 506 ? 25.419 5.247 -14.379 1.00 82.38 506 THR A N 1
ATOM 3937 C CA . THR A 1 506 ? 25.910 6.406 -13.619 1.00 82.38 506 THR A CA 1
ATOM 3938 C C . THR A 1 506 ? 25.068 7.646 -13.918 1.00 82.38 506 THR A C 1
ATOM 3940 O O . THR A 1 506 ? 24.780 8.436 -13.020 1.00 82.38 506 THR A O 1
ATOM 3943 N N . GLU A 1 507 ? 24.641 7.815 -15.166 1.00 83.75 507 GLU A N 1
ATOM 3944 C CA . GLU A 1 507 ? 23.759 8.904 -15.566 1.00 83.75 507 GLU A CA 1
ATOM 3945 C C . GLU A 1 507 ? 22.361 8.767 -14.952 1.00 83.75 507 GLU A C 1
ATOM 3947 O O . GLU A 1 507 ? 21.893 9.715 -14.324 1.00 83.75 507 GLU A O 1
ATOM 3952 N N . ILE A 1 508 ? 21.738 7.585 -15.025 1.00 83.12 508 ILE A N 1
ATOM 3953 C CA . ILE A 1 508 ? 20.454 7.296 -14.367 1.00 83.12 508 ILE A CA 1
ATOM 3954 C C . ILE A 1 508 ? 20.578 7.519 -12.853 1.00 83.12 508 ILE A C 1
ATOM 3956 O O . ILE A 1 508 ? 19.732 8.174 -12.250 1.00 83.12 508 ILE A O 1
ATOM 3960 N N . GLN A 1 509 ? 21.652 7.061 -12.212 1.00 87.75 509 GLN A N 1
ATOM 3961 C CA . GLN A 1 509 ? 21.873 7.307 -10.787 1.00 87.75 509 GLN A CA 1
ATOM 3962 C C . GLN A 1 509 ? 21.891 8.809 -10.464 1.00 87.75 509 GLN A C 1
ATOM 3964 O O . GLN A 1 509 ? 21.214 9.255 -9.535 1.00 87.75 509 GLN A O 1
ATOM 3969 N N . ASN A 1 510 ? 22.686 9.577 -11.210 1.00 88.56 510 ASN A N 1
ATOM 3970 C CA . ASN A 1 510 ? 22.981 10.973 -10.896 1.00 88.56 510 ASN A CA 1
ATOM 3971 C C . ASN A 1 510 ? 21.876 11.939 -11.320 1.00 88.56 510 ASN A C 1
ATOM 3973 O O . ASN A 1 510 ? 21.732 12.982 -10.689 1.00 88.56 510 ASN A O 1
ATOM 3977 N N . LYS A 1 511 ? 21.112 11.609 -12.364 1.00 85.81 511 LYS A N 1
ATOM 3978 C CA . LYS A 1 511 ? 20.034 12.452 -12.897 1.00 85.81 511 LYS A CA 1
ATOM 3979 C C . LYS A 1 511 ? 18.642 12.010 -12.449 1.00 85.81 511 LYS A C 1
ATOM 3981 O O . LYS A 1 511 ? 17.727 12.823 -12.473 1.00 85.81 511 LYS A O 1
ATOM 3986 N N . LEU A 1 512 ? 18.479 10.758 -12.013 1.00 86.50 512 LEU A N 1
ATOM 3987 C CA . LEU A 1 512 ? 17.171 10.181 -11.704 1.00 86.50 512 LEU A CA 1
ATOM 3988 C C . LEU A 1 512 ? 17.040 9.755 -10.241 1.00 86.50 512 LEU A C 1
ATOM 3990 O O . LEU A 1 512 ? 16.308 10.383 -9.482 1.00 86.50 512 LEU A O 1
ATOM 3994 N N . VAL A 1 513 ? 17.763 8.708 -9.833 1.00 88.88 513 VAL A N 1
ATOM 3995 C CA . VAL A 1 513 ? 17.534 8.033 -8.542 1.00 88.88 513 VAL A CA 1
ATOM 3996 C C . VAL A 1 513 ? 17.917 8.929 -7.364 1.00 88.88 513 VAL A C 1
ATOM 3998 O O . VAL A 1 513 ? 17.105 9.151 -6.465 1.00 88.88 513 VAL A O 1
ATOM 4001 N N . THR A 1 514 ? 19.137 9.479 -7.368 1.00 92.00 514 THR A N 1
ATOM 4002 C CA . THR A 1 514 ? 19.593 10.367 -6.286 1.00 92.00 514 THR A CA 1
ATOM 4003 C C . THR A 1 514 ? 18.757 11.654 -6.222 1.00 92.00 514 THR A C 1
ATOM 4005 O O . THR A 1 514 ? 18.283 11.983 -5.130 1.00 92.00 514 THR A O 1
ATOM 4008 N N . PRO A 1 515 ? 18.517 12.380 -7.338 1.00 93.00 515 PRO A N 1
ATOM 4009 C CA . PRO A 1 515 ? 17.741 13.619 -7.286 1.00 93.00 515 PRO A CA 1
ATOM 4010 C C . PRO A 1 515 ? 16.268 13.416 -6.910 1.00 93.00 515 PRO A C 1
ATOM 4012 O O . PRO A 1 515 ? 15.742 14.223 -6.144 1.00 93.00 515 PRO A O 1
ATOM 4015 N N . LEU A 1 516 ? 15.617 12.333 -7.363 1.00 92.69 516 LEU A N 1
ATOM 4016 C CA . LEU A 1 516 ? 14.230 12.014 -6.997 1.00 92.69 516 LEU A CA 1
ATOM 4017 C C . LEU A 1 516 ? 14.076 11.900 -5.481 1.00 92.69 516 LEU A C 1
ATOM 4019 O O . LEU A 1 516 ? 13.277 12.614 -4.873 1.00 92.69 516 LEU A O 1
ATOM 4023 N N . ASN A 1 517 ? 14.871 11.025 -4.860 1.00 95.19 517 ASN A N 1
ATOM 4024 C CA . ASN A 1 517 ? 14.796 10.815 -3.419 1.00 95.19 517 ASN A CA 1
ATOM 4025 C C . ASN A 1 517 ? 15.242 12.065 -2.644 1.00 95.19 517 ASN A C 1
ATOM 4027 O O . ASN A 1 517 ? 14.732 12.321 -1.556 1.00 95.19 517 ASN A O 1
ATOM 4031 N N . GLY A 1 518 ? 16.151 12.874 -3.201 1.00 95.38 518 GLY A N 1
ATOM 4032 C CA . GLY A 1 518 ? 16.506 14.183 -2.649 1.00 95.38 518 GLY A CA 1
ATOM 4033 C C . GLY A 1 518 ? 15.322 15.155 -2.620 1.00 95.38 518 GLY A C 1
ATOM 4034 O O . GLY A 1 518 ? 15.072 15.791 -1.598 1.00 95.38 518 GLY A O 1
ATOM 4035 N N . VAL A 1 519 ? 14.549 15.241 -3.706 1.00 94.94 519 VAL A N 1
ATOM 4036 C CA . VAL A 1 519 ? 13.340 16.079 -3.769 1.00 94.94 519 VAL A CA 1
ATOM 4037 C C . VAL A 1 519 ? 12.250 15.584 -2.821 1.00 94.94 519 VAL A C 1
ATOM 4039 O O . VAL A 1 519 ? 11.626 16.411 -2.157 1.00 94.94 519 VAL A O 1
ATOM 4042 N N . ILE A 1 520 ? 12.049 14.269 -2.698 1.00 95.69 520 ILE A N 1
ATOM 4043 C CA . ILE A 1 520 ? 11.086 13.690 -1.746 1.00 95.69 520 ILE A CA 1
ATOM 4044 C C . ILE A 1 520 ? 11.472 14.034 -0.302 1.00 95.69 520 ILE A C 1
ATOM 4046 O O . ILE A 1 520 ? 10.630 14.522 0.450 1.00 95.69 520 ILE A O 1
ATOM 4050 N N . ARG A 1 521 ? 12.746 13.866 0.073 1.00 95.81 521 ARG A N 1
ATOM 4051 C CA . ARG A 1 521 ? 13.242 14.239 1.410 1.00 95.81 521 ARG A CA 1
ATOM 4052 C C . ARG A 1 521 ? 13.037 15.726 1.696 1.00 95.81 521 ARG A C 1
ATOM 4054 O O . ARG A 1 521 ? 12.401 16.073 2.683 1.00 95.81 521 ARG A O 1
ATOM 4061 N N . ASN A 1 522 ? 13.445 16.597 0.771 1.00 94.44 522 ASN A N 1
ATOM 4062 C CA . ASN A 1 522 ? 13.244 18.044 0.904 1.00 94.44 522 ASN A CA 1
ATOM 4063 C C . ASN A 1 522 ? 11.757 18.425 1.023 1.00 94.44 522 ASN A C 1
ATOM 4065 O O . ASN A 1 522 ? 11.397 19.359 1.743 1.00 94.44 522 ASN A O 1
ATOM 4069 N N . HIS A 1 523 ? 10.883 17.728 0.294 1.00 94.00 523 HIS A N 1
ATOM 4070 C CA . HIS A 1 523 ? 9.442 17.937 0.358 1.00 94.00 523 HIS A CA 1
ATOM 4071 C C . HIS A 1 523 ? 8.875 17.607 1.745 1.00 94.00 523 HIS A C 1
ATOM 4073 O O . HIS A 1 523 ? 8.107 18.410 2.290 1.00 94.00 523 HIS A O 1
ATOM 4079 N N . VAL A 1 524 ? 9.279 16.463 2.297 1.00 95.50 524 VAL A N 1
ATOM 4080 C CA . VAL A 1 524 ? 8.887 15.992 3.627 1.00 95.50 524 VAL A CA 1
ATOM 4081 C C . VAL A 1 524 ? 9.426 16.915 4.720 1.00 95.50 524 VAL A C 1
ATOM 4083 O O . VAL A 1 524 ? 8.652 17.363 5.565 1.00 95.50 524 VAL A O 1
ATOM 4086 N N . ASP A 1 525 ? 10.701 17.306 4.654 1.00 94.06 525 ASP A N 1
ATOM 4087 C CA . ASP A 1 525 ? 11.320 18.238 5.608 1.00 94.06 525 ASP A CA 1
ATOM 4088 C C . ASP A 1 525 ? 10.577 19.585 5.654 1.00 94.06 525 ASP A C 1
ATOM 4090 O O . ASP A 1 525 ? 10.354 20.175 6.717 1.00 94.06 525 ASP A O 1
ATOM 4094 N N . ALA A 1 526 ? 10.107 20.062 4.497 1.00 92.38 526 ALA A N 1
ATOM 4095 C CA . ALA A 1 526 ? 9.311 21.282 4.400 1.00 92.38 526 ALA A CA 1
ATOM 4096 C C . ALA A 1 526 ? 7.903 21.164 5.028 1.00 92.38 526 ALA A C 1
ATOM 4098 O O . ALA A 1 526 ? 7.262 22.192 5.259 1.00 92.38 526 ALA A O 1
ATOM 4099 N N . GLY A 1 527 ? 7.423 19.951 5.327 1.00 88.31 527 GLY A N 1
ATOM 4100 C CA . GLY A 1 527 ? 6.131 19.661 5.960 1.00 88.31 527 GLY A CA 1
ATOM 4101 C C . GLY A 1 527 ? 6.078 19.836 7.486 1.00 88.31 527 GLY A C 1
ATOM 4102 O O . GLY A 1 527 ? 5.029 19.606 8.083 1.00 88.31 527 GLY A O 1
ATOM 4103 N N . ARG A 1 528 ? 7.178 20.265 8.126 1.00 76.88 528 ARG A N 1
ATOM 4104 C CA . ARG A 1 528 ? 7.239 20.755 9.525 1.00 76.88 528 ARG A CA 1
ATOM 4105 C C . ARG A 1 528 ? 6.581 19.845 10.578 1.00 76.88 528 ARG A C 1
ATOM 4107 O O . ARG A 1 528 ? 5.687 20.266 11.306 1.00 76.88 528 ARG A O 1
ATOM 4114 N N . GLY A 1 529 ? 7.066 18.612 10.706 1.00 78.50 529 GLY A N 1
ATOM 4115 C CA . GLY A 1 529 ? 6.733 17.711 11.819 1.00 78.50 529 GLY A CA 1
ATOM 4116 C C . GLY A 1 529 ? 5.464 16.873 11.636 1.00 78.50 529 GLY A C 1
ATOM 4117 O O . GLY A 1 529 ? 5.359 15.824 12.262 1.00 78.50 529 GLY A O 1
ATOM 4118 N N . ARG A 1 530 ? 4.537 17.264 10.747 1.00 92.62 530 ARG A N 1
ATOM 4119 C CA . ARG A 1 530 ? 3.446 16.375 10.302 1.00 92.62 530 ARG A CA 1
ATOM 4120 C C . ARG A 1 530 ? 3.966 15.285 9.363 1.00 92.62 530 ARG A C 1
ATOM 4122 O O . ARG A 1 530 ? 3.531 14.139 9.431 1.00 92.62 530 ARG A O 1
ATOM 4129 N N . TRP A 1 531 ? 4.859 15.675 8.463 1.00 96.69 531 TRP A N 1
ATOM 4130 C CA . TRP A 1 531 ? 5.413 14.802 7.441 1.00 96.69 531 TRP A CA 1
ATOM 4131 C C . TRP A 1 531 ? 6.640 14.075 7.976 1.00 96.69 531 TRP A C 1
ATOM 4133 O O . TRP A 1 531 ? 7.502 14.693 8.602 1.00 96.69 531 TRP A O 1
ATOM 4143 N N . GLN A 1 532 ? 6.716 12.776 7.714 1.00 97.38 532 GLN A N 1
ATOM 4144 C CA . GLN A 1 532 ? 7.813 11.916 8.134 1.00 97.38 532 GLN A CA 1
ATOM 4145 C C . GLN A 1 532 ? 8.314 11.096 6.955 1.00 97.38 532 GLN A C 1
ATOM 4147 O O . GLN A 1 532 ? 7.529 10.510 6.207 1.00 97.38 532 GLN A O 1
ATOM 4152 N N . ILE A 1 533 ? 9.633 11.066 6.794 1.00 97.81 533 ILE A N 1
ATOM 4153 C CA . ILE A 1 533 ? 10.280 10.278 5.755 1.00 97.81 533 ILE A CA 1
ATOM 4154 C C . ILE A 1 533 ? 10.492 8.867 6.281 1.00 97.81 533 ILE A C 1
ATOM 4156 O O . ILE A 1 533 ? 10.895 8.674 7.428 1.00 97.81 533 ILE A O 1
ATOM 4160 N N . VAL A 1 534 ? 10.245 7.882 5.429 1.00 98.19 534 VAL A N 1
ATOM 4161 C CA . VAL A 1 534 ? 10.560 6.486 5.709 1.00 98.19 534 VAL A CA 1
ATOM 4162 C C . VAL A 1 534 ? 11.551 6.002 4.661 1.00 98.19 534 VAL A C 1
ATOM 4164 O O . VAL A 1 534 ? 11.201 5.791 3.501 1.00 98.19 534 VAL A O 1
ATOM 4167 N N . ASP A 1 535 ? 12.802 5.843 5.079 1.00 97.44 535 ASP A N 1
ATOM 4168 C CA . ASP A 1 535 ? 13.910 5.355 4.250 1.00 97.44 535 ASP A CA 1
ATOM 4169 C C . ASP A 1 535 ? 14.815 4.341 4.976 1.00 97.44 535 ASP A C 1
ATOM 4171 O O . ASP A 1 535 ? 15.787 3.848 4.405 1.00 97.44 535 ASP A O 1
ATOM 4175 N N . ALA A 1 536 ? 14.451 3.934 6.199 1.00 97.75 536 ALA A N 1
ATOM 4176 C CA . ALA A 1 536 ? 15.201 2.965 7.005 1.00 97.75 536 ALA A CA 1
ATOM 4177 C C . ALA A 1 536 ? 15.384 1.587 6.331 1.00 97.75 536 ALA A C 1
ATOM 4179 O O . ALA A 1 536 ? 16.264 0.823 6.726 1.00 97.75 536 ALA A O 1
ATOM 4180 N N . PHE A 1 537 ? 14.592 1.277 5.300 1.00 97.62 537 PHE A N 1
ATOM 4181 C CA . PHE A 1 537 ? 14.710 0.054 4.506 1.00 97.62 537 PHE A CA 1
ATOM 4182 C C . PHE A 1 537 ? 15.833 0.102 3.456 1.00 97.62 537 PHE A C 1
ATOM 4184 O O . PHE A 1 537 ? 16.256 -0.954 2.989 1.00 97.62 537 PHE A O 1
ATOM 4191 N N . GLU A 1 538 ? 16.339 1.281 3.063 1.00 96.31 538 GLU A N 1
ATOM 4192 C CA . GLU A 1 538 ? 17.334 1.430 1.984 1.00 96.31 538 GLU A CA 1
ATOM 4193 C C . GLU A 1 538 ? 18.558 0.496 2.115 1.00 96.31 538 GLU A C 1
ATOM 4195 O O . GLU A 1 538 ? 18.999 -0.039 1.092 1.00 96.31 538 GLU 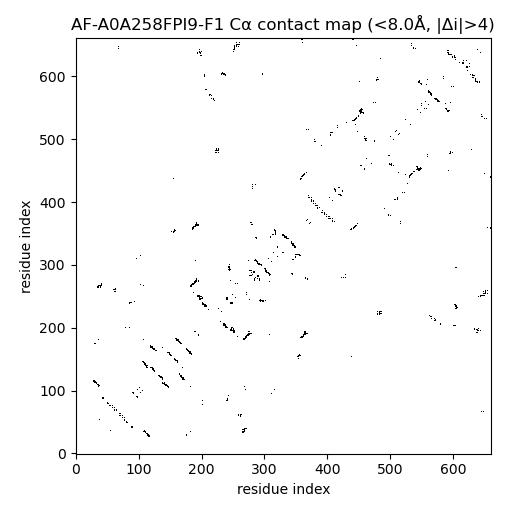A O 1
ATOM 4200 N N . PRO A 1 539 ? 19.117 0.231 3.320 1.00 96.81 539 PRO A N 1
ATOM 4201 C CA . PRO A 1 539 ? 20.223 -0.710 3.477 1.00 96.81 539 PRO A CA 1
ATOM 4202 C C . PRO A 1 539 ? 19.933 -2.118 2.944 1.00 96.81 539 PRO A C 1
ATOM 4204 O O . PRO A 1 539 ? 20.838 -2.730 2.378 1.00 96.81 539 PRO A O 1
ATOM 4207 N N . ALA A 1 540 ? 18.694 -2.608 3.059 1.00 96.06 540 ALA A N 1
ATOM 4208 C CA . ALA A 1 540 ? 18.304 -3.942 2.596 1.00 96.06 540 ALA A CA 1
ATOM 4209 C C . ALA A 1 540 ? 18.361 -4.087 1.064 1.00 96.06 540 ALA A C 1
ATOM 4211 O O . ALA A 1 540 ? 18.502 -5.194 0.552 1.00 96.06 540 ALA A O 1
ATOM 4212 N N . PHE A 1 541 ? 18.310 -2.972 0.329 1.00 96.06 541 PHE A N 1
ATOM 4213 C CA . PHE A 1 541 ? 18.333 -2.953 -1.135 1.00 96.06 541 PHE A CA 1
ATOM 4214 C C . PHE A 1 541 ? 19.741 -2.802 -1.721 1.00 96.06 541 PHE A C 1
ATOM 4216 O O . PHE A 1 541 ? 19.926 -2.992 -2.921 1.00 96.06 541 PHE A O 1
ATOM 4223 N N . ARG A 1 542 ? 20.755 -2.489 -0.898 1.00 94.19 542 ARG A N 1
ATOM 4224 C CA . ARG A 1 542 ? 22.105 -2.136 -1.379 1.00 94.19 542 ARG A CA 1
ATOM 4225 C C . ARG A 1 542 ? 22.741 -3.200 -2.266 1.00 94.19 542 ARG A C 1
ATOM 4227 O O . ARG A 1 542 ? 23.434 -2.818 -3.200 1.00 94.19 542 ARG A O 1
ATOM 4234 N N . THR A 1 543 ? 22.503 -4.476 -1.974 1.00 92.38 543 THR A N 1
ATOM 4235 C CA . THR A 1 543 ? 23.050 -5.643 -2.690 1.00 92.38 543 THR A CA 1
ATOM 4236 C C . THR A 1 543 ? 21.954 -6.490 -3.348 1.00 92.38 543 THR A C 1
ATOM 4238 O O . THR A 1 543 ? 22.135 -7.681 -3.600 1.00 92.38 543 THR A O 1
ATOM 4241 N N . ARG A 1 544 ? 20.762 -5.914 -3.538 1.00 92.56 544 ARG A N 1
ATOM 4242 C CA . ARG A 1 544 ? 19.551 -6.635 -3.960 1.00 92.56 544 ARG A CA 1
ATOM 4243 C C . ARG A 1 544 ? 18.793 -5.894 -5.063 1.00 92.56 544 ARG A C 1
ATOM 4245 O O . ARG A 1 544 ? 17.564 -5.943 -5.125 1.00 92.56 544 ARG A O 1
ATOM 4252 N N . GLY A 1 545 ? 19.516 -5.172 -5.918 1.00 88.19 545 GLY A N 1
ATOM 4253 C CA . GLY A 1 545 ? 18.935 -4.509 -7.082 1.00 88.19 545 GLY A CA 1
ATOM 4254 C C . GLY A 1 545 ? 18.462 -5.503 -8.147 1.00 88.19 545 GLY A C 1
ATOM 4255 O O . GLY A 1 545 ? 18.537 -6.716 -7.968 1.00 88.19 545 GLY A O 1
ATOM 4256 N N . TRP A 1 546 ? 17.939 -4.994 -9.261 1.00 81.44 546 TRP A N 1
ATOM 4257 C CA . TRP A 1 546 ? 17.240 -5.800 -10.274 1.00 81.44 546 TRP A CA 1
ATOM 4258 C C . TRP A 1 546 ? 18.131 -6.849 -10.951 1.00 81.44 546 TRP A C 1
ATOM 4260 O O . TRP A 1 546 ? 17.628 -7.865 -11.424 1.00 81.44 546 TRP A O 1
ATOM 4270 N N . CYS A 1 547 ? 19.441 -6.602 -10.983 1.00 79.50 547 CYS A N 1
ATOM 4271 C CA . CYS A 1 547 ? 20.436 -7.483 -11.579 1.00 79.50 547 CYS A CA 1
ATOM 4272 C C . CYS A 1 547 ? 21.155 -8.389 -10.568 1.00 79.50 547 CYS A C 1
ATOM 4274 O O . CYS A 1 547 ? 22.019 -9.169 -10.959 1.00 79.50 547 CYS A O 1
ATOM 4276 N N . ALA A 1 548 ? 20.848 -8.270 -9.274 1.00 84.06 548 ALA A N 1
ATOM 4277 C CA . ALA A 1 548 ? 21.524 -9.045 -8.247 1.00 84.06 548 ALA A CA 1
ATOM 4278 C C . ALA A 1 548 ? 21.134 -10.528 -8.351 1.00 84.06 548 ALA A C 1
ATOM 4280 O O . ALA A 1 548 ? 19.947 -10.865 -8.345 1.00 84.06 548 ALA A O 1
ATOM 4281 N N . VAL A 1 549 ? 22.138 -11.401 -8.416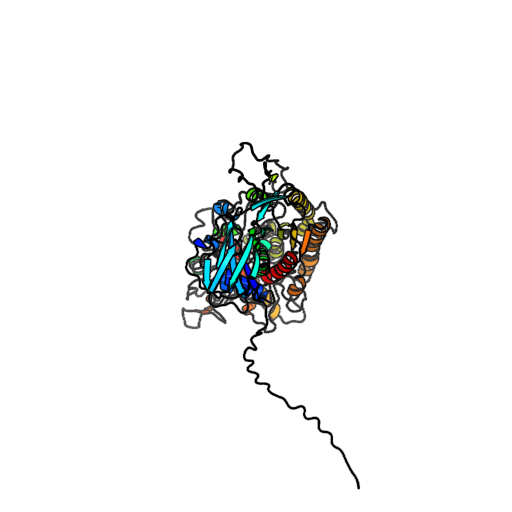 1.00 79.88 549 VAL A N 1
ATOM 4282 C CA . VAL A 1 549 ? 21.966 -12.858 -8.521 1.00 79.88 549 VAL A CA 1
ATOM 4283 C C . VAL A 1 549 ? 22.578 -13.570 -7.328 1.00 79.88 549 VAL A C 1
ATOM 4285 O O . VAL A 1 549 ? 23.599 -13.132 -6.786 1.00 79.88 549 VAL A O 1
ATOM 4288 N N . ALA A 1 550 ? 21.971 -14.677 -6.906 1.00 78.81 550 ALA A N 1
ATOM 4289 C CA . ALA A 1 550 ? 22.530 -15.486 -5.834 1.00 78.81 550 ALA A CA 1
ATOM 4290 C C . ALA A 1 550 ? 23.962 -15.952 -6.184 1.00 78.81 550 ALA A C 1
ATOM 4292 O O . ALA A 1 550 ? 24.254 -16.259 -7.344 1.00 78.81 550 ALA A O 1
ATOM 4293 N N . PRO A 1 551 ? 24.872 -16.082 -5.197 1.00 67.62 551 PRO A N 1
ATOM 4294 C CA . PRO A 1 551 ? 26.253 -16.517 -5.433 1.00 67.62 551 PRO A CA 1
ATOM 4295 C C . PRO A 1 551 ? 26.393 -17.889 -6.108 1.00 67.62 551 PRO A C 1
ATOM 4297 O O . PRO A 1 551 ? 27.445 -18.187 -6.672 1.00 67.62 551 PRO A O 1
ATOM 4300 N N . THR A 1 552 ? 25.354 -18.726 -6.043 1.00 65.38 552 THR A N 1
ATOM 4301 C CA . THR A 1 552 ? 25.270 -20.016 -6.742 1.00 65.38 552 THR A CA 1
ATOM 4302 C C . THR A 1 552 ? 25.185 -19.865 -8.262 1.00 65.38 552 THR A C 1
ATOM 4304 O O . THR A 1 552 ? 25.399 -20.848 -8.967 1.00 65.38 552 THR A O 1
ATOM 4307 N N . GLY A 1 553 ? 24.939 -18.650 -8.768 1.00 56.88 553 GLY A N 1
ATOM 4308 C CA . GLY A 1 553 ? 24.907 -18.339 -10.194 1.00 56.88 553 GLY A CA 1
ATOM 4309 C C . GLY A 1 553 ? 23.729 -18.984 -10.913 1.00 56.88 553 GLY A C 1
ATOM 4310 O O . GLY A 1 553 ? 23.857 -19.334 -12.085 1.00 56.88 553 GLY A O 1
ATOM 4311 N N . ASP 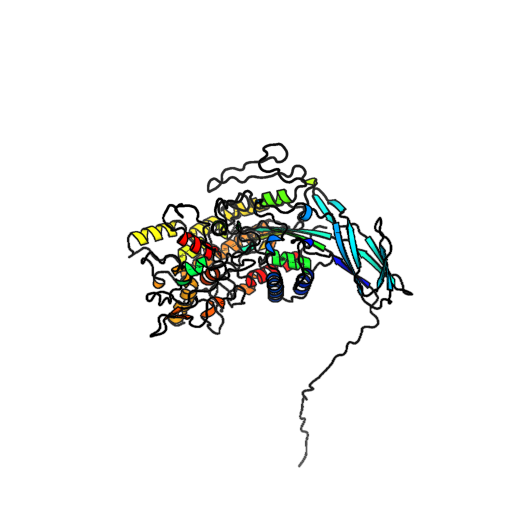A 1 554 ? 22.616 -19.197 -10.209 1.00 57.47 554 ASP A N 1
ATOM 4312 C CA . ASP A 1 554 ? 21.470 -19.899 -10.767 1.00 57.47 554 ASP A CA 1
ATOM 4313 C C . ASP A 1 554 ? 20.812 -19.038 -11.853 1.00 57.47 554 ASP A C 1
ATOM 4315 O O . ASP A 1 554 ? 20.098 -18.076 -11.574 1.00 57.47 554 ASP A O 1
ATOM 4319 N N . LEU A 1 555 ? 21.088 -19.363 -13.119 1.00 52.62 555 LEU A N 1
ATOM 4320 C CA . LEU A 1 555 ? 20.516 -18.682 -14.284 1.00 52.62 555 LEU A CA 1
ATOM 4321 C C . LEU A 1 555 ? 18.981 -18.732 -14.270 1.00 52.62 555 LEU A C 1
ATOM 4323 O O . LEU A 1 555 ? 18.345 -17.866 -14.869 1.00 52.62 555 LEU A O 1
ATOM 4327 N N . GLN A 1 556 ? 18.387 -19.695 -13.552 1.00 56.16 556 GLN A N 1
ATOM 4328 C CA . GLN A 1 556 ? 16.943 -19.768 -13.313 1.00 56.16 556 GLN A CA 1
ATOM 4329 C C . GLN A 1 556 ? 16.400 -18.536 -12.589 1.00 56.16 556 GLN A C 1
ATOM 4331 O O . GLN A 1 556 ? 15.223 -18.216 -12.737 1.00 56.16 556 GLN A O 1
ATOM 4336 N N . GLU A 1 557 ? 17.239 -17.808 -11.845 1.00 63.22 557 GLU A N 1
ATOM 4337 C CA . GLU A 1 557 ? 16.806 -16.562 -11.240 1.00 63.22 557 GLU A CA 1
ATOM 4338 C C . GLU A 1 557 ? 16.418 -15.544 -12.312 1.00 63.22 557 GLU A C 1
ATOM 4340 O O . GLU A 1 557 ? 15.445 -14.839 -12.097 1.00 63.22 557 GLU A O 1
ATOM 4345 N N . LEU A 1 558 ? 17.106 -15.451 -13.451 1.00 69.38 558 LEU A N 1
ATOM 4346 C CA . LEU A 1 558 ? 16.870 -14.379 -14.428 1.00 69.38 558 LEU A CA 1
ATOM 4347 C C . LEU A 1 558 ? 16.267 -14.856 -15.749 1.00 69.38 558 LEU A C 1
ATOM 4349 O O . LEU A 1 558 ? 15.618 -14.065 -16.429 1.00 69.38 558 LEU A O 1
ATOM 4353 N N . ALA A 1 559 ? 16.475 -16.109 -16.143 1.00 71.38 559 ALA A N 1
ATOM 4354 C CA . ALA A 1 559 ? 16.081 -16.613 -17.452 1.00 71.38 559 ALA A CA 1
ATOM 4355 C C . ALA A 1 559 ? 14.616 -17.058 -17.519 1.00 71.38 559 ALA A C 1
ATOM 4357 O O . ALA A 1 559 ? 14.033 -17.511 -16.538 1.00 71.38 559 ALA A O 1
ATOM 4358 N N . LEU A 1 560 ? 14.042 -17.001 -18.724 1.00 74.06 560 LEU A N 1
ATOM 4359 C CA . LEU A 1 560 ? 12.822 -17.747 -19.022 1.00 74.06 560 LEU A CA 1
ATOM 4360 C C . LEU A 1 560 ? 13.127 -19.248 -19.188 1.00 74.06 560 LEU A C 1
ATOM 4362 O O . LEU A 1 560 ? 14.212 -19.605 -19.654 1.00 74.06 560 LEU A O 1
ATOM 4366 N N . PRO A 1 561 ? 12.144 -20.119 -18.900 1.00 74.75 561 PRO A N 1
ATOM 4367 C CA . PRO A 1 561 ? 12.158 -21.526 -19.281 1.00 74.75 561 PRO A CA 1
ATOM 4368 C C . PRO A 1 561 ? 12.531 -21.713 -20.750 1.00 74.75 561 PRO A C 1
ATOM 4370 O O . PRO A 1 561 ? 11.949 -21.079 -21.638 1.00 74.75 561 PRO A O 1
ATOM 4373 N N . ASN A 1 562 ? 13.476 -22.613 -21.010 1.00 72.19 562 ASN A N 1
ATOM 4374 C CA . ASN A 1 562 ? 13.920 -22.930 -22.361 1.00 72.19 562 ASN A CA 1
ATOM 4375 C C . ASN A 1 562 ? 13.189 -24.170 -22.871 1.00 72.19 562 ASN A C 1
ATOM 4377 O O . ASN A 1 562 ? 13.212 -25.218 -22.228 1.00 72.19 562 ASN A O 1
ATOM 4381 N N . TRP A 1 563 ? 12.588 -24.073 -24.055 1.00 68.88 563 TRP A N 1
ATOM 4382 C CA . TRP A 1 563 ? 11.988 -25.222 -24.729 1.00 68.88 563 TRP A CA 1
ATOM 4383 C C . TRP A 1 563 ? 12.955 -25.780 -25.774 1.00 68.88 563 TRP A C 1
ATOM 4385 O O . TRP A 1 563 ? 13.515 -25.026 -26.574 1.00 68.88 563 TRP A O 1
ATOM 4395 N N . ARG A 1 564 ? 13.162 -27.101 -25.780 1.00 68.06 564 ARG A N 1
ATOM 4396 C CA . ARG A 1 564 ? 13.990 -27.781 -26.785 1.00 68.06 564 ARG A CA 1
ATOM 4397 C C . ARG A 1 564 ? 13.240 -28.953 -27.397 1.00 68.06 564 ARG A C 1
ATOM 4399 O O . ARG A 1 564 ? 12.600 -29.736 -26.699 1.00 68.06 564 ARG A O 1
ATOM 4406 N N . ARG A 1 565 ? 13.351 -29.100 -28.717 1.00 65.19 565 ARG A N 1
ATOM 4407 C CA . ARG A 1 565 ? 12.884 -30.303 -29.410 1.00 65.19 565 ARG A CA 1
ATOM 4408 C C . ARG A 1 565 ? 13.830 -31.461 -29.096 1.00 65.19 565 ARG A C 1
ATOM 4410 O O . ARG A 1 565 ? 15.043 -31.273 -29.122 1.00 65.19 565 ARG A O 1
ATOM 4417 N N . VAL A 1 566 ? 13.277 -32.639 -28.825 1.00 67.00 566 VAL A N 1
ATOM 4418 C CA . VAL A 1 566 ? 14.072 -33.859 -28.649 1.00 67.00 566 VAL A CA 1
ATOM 4419 C C . VAL A 1 566 ? 14.414 -34.420 -30.030 1.00 67.00 566 VAL A C 1
ATOM 4421 O O . VAL A 1 566 ? 13.533 -34.549 -30.884 1.00 67.00 566 VAL A O 1
ATOM 4424 N N . ASP A 1 567 ? 15.687 -34.743 -30.267 1.00 64.25 567 ASP A N 1
ATOM 4425 C CA . ASP A 1 567 ? 16.139 -35.299 -31.545 1.00 64.25 567 ASP A CA 1
ATOM 4426 C C . ASP A 1 567 ? 15.353 -36.572 -31.903 1.00 64.25 567 ASP A C 1
ATOM 4428 O O . ASP A 1 567 ? 15.332 -37.549 -31.155 1.00 64.25 567 ASP A O 1
ATOM 4432 N N . GLY A 1 568 ? 14.701 -36.565 -33.071 1.00 62.94 568 GLY A N 1
ATOM 4433 C CA . GLY A 1 568 ? 13.908 -37.696 -33.564 1.00 62.94 568 GLY A CA 1
ATOM 4434 C C . GLY A 1 568 ? 12.477 -37.809 -33.015 1.00 62.94 568 GLY A C 1
ATOM 4435 O O . GLY A 1 568 ? 11.793 -38.766 -33.374 1.00 62.94 568 GLY A O 1
ATOM 4436 N N . ASP A 1 569 ? 11.999 -36.854 -32.204 1.00 61.47 569 ASP A N 1
ATOM 4437 C CA . ASP A 1 569 ? 10.600 -36.757 -31.751 1.00 61.47 569 ASP A CA 1
ATOM 4438 C C . ASP A 1 569 ? 9.947 -35.443 -32.248 1.00 61.47 569 ASP A C 1
ATOM 4440 O O . ASP A 1 569 ? 10.579 -34.396 -32.413 1.00 61.47 569 ASP A O 1
ATOM 4444 N N . ASP A 1 570 ? 8.637 -35.486 -32.489 1.00 58.81 570 ASP A N 1
ATOM 4445 C CA . ASP A 1 570 ? 7.803 -34.304 -32.758 1.00 58.81 570 ASP A CA 1
ATOM 4446 C C . ASP A 1 570 ? 7.345 -33.614 -31.462 1.00 58.81 570 ASP A C 1
ATOM 4448 O O . ASP A 1 570 ? 6.524 -32.696 -31.485 1.00 58.81 570 ASP A O 1
ATOM 4452 N N . ARG A 1 571 ? 7.822 -34.087 -30.309 1.00 61.56 571 ARG A N 1
ATOM 4453 C CA . ARG A 1 571 ? 7.608 -33.505 -28.983 1.00 61.56 571 ARG A CA 1
ATOM 4454 C C . ARG A 1 571 ? 8.879 -32.792 -28.527 1.00 61.56 571 ARG A C 1
ATOM 4456 O O . ARG A 1 571 ? 9.989 -33.238 -28.808 1.00 61.56 571 ARG A O 1
ATOM 4463 N N . GLY A 1 572 ? 8.705 -31.686 -27.814 1.00 66.94 572 GLY A N 1
ATOM 4464 C CA . GLY A 1 572 ? 9.804 -31.045 -27.098 1.00 66.94 572 GLY A CA 1
ATOM 4465 C C . GLY A 1 572 ? 9.617 -31.127 -25.595 1.00 66.94 572 GLY A C 1
ATOM 4466 O O . GLY A 1 572 ? 8.533 -31.449 -25.101 1.00 66.94 572 GLY A O 1
ATOM 4467 N N . GLU A 1 573 ? 10.691 -30.829 -24.885 1.00 73.50 573 GLU A N 1
ATOM 4468 C CA . GLU A 1 573 ? 10.769 -30.829 -23.433 1.00 73.50 573 GLU A CA 1
ATOM 4469 C C . GLU A 1 573 ? 11.292 -29.487 -22.916 1.00 73.50 573 GLU A C 1
ATOM 4471 O O . GLU A 1 573 ? 12.001 -28.751 -23.610 1.00 73.50 573 GLU A O 1
ATOM 4476 N N . TRP A 1 574 ? 10.897 -29.159 -21.688 1.00 77.12 574 TRP A N 1
ATOM 4477 C CA . TRP A 1 574 ? 11.444 -28.021 -20.964 1.00 77.12 574 TRP A CA 1
ATOM 4478 C C . TRP A 1 574 ? 12.816 -28.392 -20.417 1.00 77.12 574 TRP A C 1
ATOM 4480 O O . TRP A 1 574 ? 12.969 -29.420 -19.758 1.00 77.12 574 TRP A O 1
ATOM 4490 N N . HIS A 1 575 ? 13.805 -27.557 -20.700 1.00 70.44 575 HIS A N 1
ATOM 4491 C CA . HIS A 1 575 ? 15.155 -27.701 -20.182 1.00 70.44 575 HIS A CA 1
ATOM 4492 C C . HIS A 1 575 ? 15.277 -26.948 -18.850 1.00 70.44 575 HIS A C 1
ATOM 4494 O O . HIS A 1 575 ? 14.797 -25.821 -18.739 1.00 70.44 575 HIS A O 1
ATOM 4500 N N . ASP A 1 576 ? 15.942 -27.560 -17.868 1.00 71.31 576 ASP A N 1
ATOM 4501 C CA . ASP A 1 576 ? 16.131 -27.100 -16.478 1.00 71.31 576 ASP A CA 1
ATOM 4502 C C . ASP A 1 576 ? 14.850 -27.033 -15.629 1.00 71.31 576 ASP A C 1
ATOM 4504 O O . ASP A 1 576 ? 14.814 -27.611 -14.542 1.00 71.31 576 ASP A O 1
ATOM 4508 N N . TRP A 1 577 ? 13.800 -26.366 -16.114 1.00 77.75 577 TRP A N 1
ATOM 4509 C CA . TRP A 1 577 ? 12.514 -26.239 -15.428 1.00 77.75 577 TRP A CA 1
ATOM 4510 C C . TRP A 1 577 ? 11.380 -25.858 -16.391 1.00 77.75 577 TRP A C 1
ATOM 4512 O O . TRP A 1 577 ? 11.588 -25.225 -17.427 1.00 77.75 577 TRP A O 1
ATOM 4522 N N . ALA A 1 578 ? 10.158 -26.257 -16.048 1.00 78.56 578 ALA A N 1
ATOM 4523 C CA . ALA A 1 578 ? 8.938 -25.940 -16.775 1.00 78.56 578 ALA A CA 1
ATOM 4524 C C . ALA A 1 578 ? 8.276 -24.672 -16.210 1.00 78.56 578 ALA A C 1
ATOM 4526 O O . ALA A 1 578 ? 8.299 -24.476 -14.996 1.00 78.56 578 ALA A O 1
ATOM 4527 N N . PRO A 1 579 ? 7.589 -23.853 -17.026 1.00 79.12 579 PRO A N 1
ATOM 4528 C CA . PRO A 1 579 ? 6.986 -22.608 -16.551 1.00 79.12 579 PRO A CA 1
ATOM 4529 C C . PRO A 1 579 ? 5.975 -22.773 -15.409 1.00 79.12 579 PRO A C 1
ATOM 4531 O O . PRO A 1 579 ? 5.820 -21.864 -14.605 1.00 79.12 579 PRO A O 1
ATOM 4534 N N . GLN A 1 580 ? 5.322 -23.936 -15.288 1.00 79.44 580 GLN A N 1
ATOM 4535 C CA . GLN A 1 580 ? 4.430 -24.255 -14.162 1.00 79.44 580 GLN A CA 1
ATOM 4536 C C . GLN A 1 580 ? 5.153 -24.339 -12.810 1.00 79.44 580 GLN A C 1
ATOM 4538 O O . GLN A 1 580 ? 4.504 -24.361 -11.770 1.00 79.44 580 GLN A O 1
ATOM 4543 N N . GLN A 1 581 ? 6.482 -24.436 -12.818 1.00 83.06 581 GLN A N 1
ATOM 4544 C CA . GLN A 1 581 ? 7.317 -24.419 -11.620 1.00 83.06 581 GLN A CA 1
ATOM 4545 C C . GLN A 1 581 ? 7.701 -22.990 -11.207 1.00 83.06 581 GLN A C 1
ATOM 4547 O O . GLN A 1 581 ? 8.384 -22.826 -10.200 1.00 83.06 581 GLN A O 1
ATOM 4552 N N . TRP A 1 582 ? 7.285 -21.964 -11.965 1.00 86.81 582 TRP A N 1
ATOM 4553 C CA . TRP A 1 582 ? 7.450 -20.572 -11.561 1.00 86.81 582 TRP A CA 1
ATOM 4554 C C . TRP A 1 582 ? 6.679 -20.319 -10.267 1.00 86.81 582 TRP A C 1
ATOM 4556 O O . TRP A 1 582 ? 5.456 -20.429 -10.239 1.00 86.81 582 TRP A O 1
ATOM 4566 N N . ASP A 1 583 ? 7.402 -19.942 -9.216 1.00 89.19 583 ASP A N 1
ATOM 4567 C CA . ASP A 1 583 ? 6.816 -19.387 -8.001 1.00 89.19 583 ASP A CA 1
ATOM 4568 C C . ASP A 1 583 ? 6.948 -17.852 -8.032 1.00 89.19 583 ASP A C 1
ATOM 4570 O O . ASP A 1 583 ? 8.057 -17.315 -7.864 1.00 89.19 583 ASP A O 1
ATOM 4574 N N . PRO A 1 584 ? 5.839 -17.118 -8.237 1.00 89.56 584 PRO A N 1
ATOM 4575 C CA . PRO A 1 584 ? 5.842 -15.663 -8.256 1.00 89.56 584 PRO A CA 1
ATOM 4576 C C . PRO A 1 584 ? 6.342 -15.027 -6.962 1.00 89.56 584 PRO A C 1
ATOM 4578 O O . PRO A 1 584 ? 6.857 -13.915 -7.021 1.00 89.56 584 PRO A O 1
ATOM 4581 N N . TYR A 1 585 ? 6.243 -15.686 -5.809 1.00 93.25 585 TYR A N 1
ATOM 4582 C CA . TYR A 1 585 ? 6.618 -15.098 -4.517 1.00 93.25 585 TYR A CA 1
ATOM 4583 C C . TYR A 1 585 ? 7.805 -15.797 -3.855 1.00 93.25 585 TYR A C 1
ATOM 4585 O O . TYR A 1 585 ? 8.123 -15.497 -2.711 1.00 93.25 585 TYR A O 1
ATOM 4593 N N . ALA A 1 586 ? 8.509 -16.674 -4.577 1.00 89.56 586 ALA A N 1
ATOM 4594 C CA . ALA A 1 586 ? 9.779 -17.201 -4.095 1.00 89.56 586 ALA A CA 1
ATOM 4595 C C . ALA A 1 586 ? 10.777 -16.065 -3.811 1.00 89.56 586 ALA A C 1
ATOM 4597 O O . ALA A 1 586 ? 10.962 -15.157 -4.633 1.00 89.56 586 ALA A O 1
ATOM 4598 N N . SER A 1 587 ? 11.458 -16.151 -2.669 1.00 88.94 587 SER A N 1
ATOM 4599 C CA . SER A 1 587 ? 12.555 -15.241 -2.344 1.00 88.94 587 SER A CA 1
ATOM 4600 C C . SER A 1 587 ? 13.707 -15.424 -3.334 1.00 88.94 587 SER A C 1
ATOM 4602 O O . SER A 1 587 ? 14.014 -16.539 -3.763 1.00 88.94 587 SER A O 1
ATOM 4604 N N . ARG A 1 588 ? 14.321 -14.309 -3.732 1.00 87.69 588 ARG A N 1
ATOM 4605 C CA . ARG A 1 588 ? 15.414 -14.238 -4.715 1.00 87.69 588 ARG A CA 1
ATOM 4606 C C . ARG A 1 588 ? 16.453 -13.228 -4.246 1.00 87.69 588 ARG A C 1
ATOM 4608 O O . ARG A 1 588 ? 16.140 -12.348 -3.444 1.00 87.69 588 ARG A O 1
ATOM 4615 N N . GLN A 1 589 ? 17.684 -13.292 -4.761 1.00 88.94 589 GLN A N 1
ATOM 4616 C CA . GLN A 1 589 ? 18.697 -12.290 -4.398 1.00 88.94 589 GLN A CA 1
ATOM 4617 C C . GLN A 1 589 ? 18.227 -10.864 -4.731 1.00 88.94 589 GLN A C 1
ATOM 4619 O O . GLN A 1 589 ? 18.330 -9.968 -3.890 1.00 88.94 589 GLN A O 1
ATOM 4624 N N . ARG A 1 590 ? 17.679 -10.653 -5.931 1.00 90.00 590 ARG A N 1
ATOM 4625 C CA . ARG A 1 590 ? 17.049 -9.387 -6.325 1.00 90.00 590 ARG A CA 1
ATOM 4626 C C . ARG A 1 590 ? 15.721 -9.154 -5.610 1.00 90.00 590 ARG A C 1
ATOM 4628 O O . ARG A 1 590 ? 14.953 -10.079 -5.372 1.00 90.00 590 ARG A O 1
ATOM 4635 N N . LEU A 1 591 ? 15.411 -7.882 -5.387 1.00 94.19 591 LEU A N 1
ATOM 4636 C CA . LEU A 1 591 ? 14.139 -7.423 -4.828 1.00 94.19 591 LEU A CA 1
ATOM 4637 C C . LEU A 1 591 ? 13.212 -6.776 -5.864 1.00 94.19 591 LEU A C 1
ATOM 4639 O O . LEU A 1 591 ? 12.138 -6.300 -5.505 1.00 94.19 591 LEU A O 1
ATOM 4643 N N . PHE A 1 592 ? 13.584 -6.789 -7.143 1.00 91.12 592 PHE A N 1
ATOM 4644 C CA . PHE A 1 592 ? 12.809 -6.193 -8.231 1.00 91.12 592 PHE A CA 1
ATOM 4645 C C . PHE A 1 592 ? 12.462 -7.233 -9.290 1.00 91.12 592 PHE A C 1
ATOM 4647 O O . PHE A 1 592 ? 13.252 -8.134 -9.575 1.00 91.12 592 PHE A O 1
ATOM 4654 N N . ARG A 1 593 ? 11.287 -7.078 -9.892 1.00 88.12 593 ARG A N 1
ATOM 4655 C CA . ARG A 1 593 ? 10.804 -7.909 -10.990 1.00 88.12 593 ARG A CA 1
ATOM 4656 C C . ARG A 1 593 ? 11.586 -7.618 -12.263 1.00 88.12 593 ARG A C 1
ATOM 4658 O O . ARG A 1 593 ? 11.747 -6.465 -12.657 1.00 88.12 593 ARG A O 1
ATOM 4665 N N . THR A 1 594 ? 12.008 -8.662 -12.955 1.00 82.12 594 THR A N 1
ATOM 4666 C CA . THR A 1 594 ? 12.433 -8.553 -14.353 1.00 82.12 594 THR A CA 1
ATOM 4667 C C . THR A 1 594 ? 11.211 -8.530 -15.285 1.00 82.12 594 THR A C 1
ATOM 4669 O O . THR A 1 594 ? 10.114 -8.937 -14.887 1.00 82.12 594 THR A O 1
ATOM 4672 N N . PRO A 1 595 ? 11.371 -8.110 -16.550 1.00 77.62 595 PRO A N 1
ATOM 4673 C CA . PRO A 1 595 ? 10.413 -8.403 -17.615 1.00 77.62 595 PRO A CA 1
ATOM 4674 C C . PRO A 1 595 ? 9.936 -9.853 -17.689 1.00 77.62 595 PRO A C 1
ATOM 4676 O O . PRO A 1 595 ? 8.769 -10.094 -18.000 1.00 77.62 595 PRO A O 1
ATOM 4679 N N . ASN A 1 596 ? 10.816 -10.822 -17.429 1.00 79.38 596 ASN A N 1
ATOM 4680 C CA . ASN A 1 596 ? 10.440 -12.233 -17.428 1.00 79.38 596 ASN A CA 1
ATOM 4681 C C . ASN A 1 596 ? 9.520 -12.548 -16.251 1.00 79.38 596 ASN A C 1
ATOM 4683 O O . ASN A 1 596 ? 8.490 -13.188 -16.438 1.00 79.38 596 ASN A O 1
ATOM 4687 N N . ASP A 1 597 ? 9.859 -12.045 -15.062 1.00 85.06 597 ASP A N 1
ATOM 4688 C CA . ASP A 1 597 ? 9.068 -12.248 -13.850 1.00 85.06 597 ASP A CA 1
ATOM 4689 C C . ASP A 1 597 ? 7.655 -11.695 -14.040 1.00 85.06 597 ASP A C 1
ATOM 4691 O O . ASP A 1 597 ? 6.680 -12.376 -13.731 1.00 85.06 597 ASP A O 1
ATOM 4695 N N . ALA A 1 598 ? 7.545 -10.478 -14.586 1.00 83.69 598 ALA A N 1
ATOM 4696 C CA . ALA A 1 598 ? 6.264 -9.847 -14.886 1.00 83.69 598 ALA A CA 1
ATOM 4697 C C . ALA A 1 598 ? 5.462 -10.698 -15.881 1.00 83.69 598 ALA A C 1
ATOM 4699 O O . ALA A 1 598 ? 4.322 -11.070 -15.605 1.00 83.69 598 ALA A O 1
ATOM 4700 N N . ALA A 1 599 ? 6.094 -11.119 -16.978 1.00 78.56 599 ALA A N 1
ATOM 4701 C CA . ALA A 1 599 ? 5.440 -11.940 -17.986 1.00 78.56 599 ALA A CA 1
ATOM 4702 C C . ALA A 1 599 ? 5.041 -13.342 -17.490 1.00 78.56 599 ALA A C 1
ATOM 4704 O O . ALA A 1 599 ? 4.176 -13.948 -18.100 1.00 78.56 599 ALA A O 1
ATOM 4705 N N . LEU A 1 600 ? 5.630 -13.879 -16.420 1.00 82.06 600 LEU A N 1
ATOM 4706 C CA . LEU A 1 600 ? 5.192 -15.145 -15.814 1.00 82.06 600 LEU A CA 1
ATOM 4707 C C . LEU A 1 600 ? 4.171 -14.946 -14.680 1.00 82.06 600 LEU A C 1
ATOM 4709 O O . LEU A 1 600 ? 3.466 -15.884 -14.325 1.00 82.06 600 LEU A O 1
ATOM 4713 N N . THR A 1 601 ? 4.088 -13.742 -14.109 1.00 87.06 601 THR A N 1
ATOM 4714 C CA . THR A 1 601 ? 3.298 -13.448 -12.898 1.00 87.06 601 THR A CA 1
ATOM 4715 C C . THR A 1 601 ? 1.960 -12.768 -13.196 1.00 87.06 601 THR A C 1
ATOM 4717 O O . THR A 1 601 ? 0.996 -12.979 -12.462 1.00 87.06 601 THR A O 1
ATOM 4720 N N . GLN A 1 602 ? 1.892 -11.949 -14.248 1.00 82.56 602 GLN A N 1
ATOM 4721 C CA . GLN A 1 602 ? 0.759 -11.055 -14.529 1.00 82.56 602 GLN A CA 1
ATOM 4722 C C . GLN A 1 602 ? 0.369 -11.032 -16.020 1.00 82.56 602 GLN A C 1
ATOM 4724 O O . GLN A 1 602 ? 0.089 -9.980 -16.591 1.00 82.56 602 GLN A O 1
ATOM 4729 N N . GLN A 1 603 ? 0.364 -12.195 -16.674 1.00 73.00 603 GLN A N 1
ATOM 4730 C CA . GLN A 1 603 ? -0.168 -12.339 -18.034 1.00 73.00 603 GLN A CA 1
ATOM 4731 C C . GLN A 1 603 ? -1.698 -12.167 -18.053 1.00 73.00 603 GLN A C 1
ATOM 4733 O O . GLN A 1 603 ? -2.392 -12.967 -17.424 1.00 73.00 603 GLN A O 1
ATOM 4738 N N . PRO A 1 604 ? -2.257 -11.202 -18.803 1.00 64.25 604 PRO A N 1
ATOM 4739 C CA . PRO A 1 604 ? -3.704 -11.083 -18.959 1.00 64.25 604 PRO A CA 1
ATOM 4740 C C . PRO A 1 604 ? -4.262 -12.191 -19.874 1.00 64.25 604 PRO A C 1
ATOM 4742 O O . PRO A 1 604 ? -3.603 -12.590 -20.837 1.00 64.25 604 PRO A O 1
ATOM 4745 N N . MET A 1 605 ? -5.504 -12.648 -19.650 1.00 54.44 605 MET A N 1
ATOM 4746 C CA . MET A 1 605 ? -6.202 -13.497 -20.631 1.00 54.44 605 MET A CA 1
ATOM 4747 C C . MET A 1 605 ? -6.588 -12.672 -21.862 1.00 54.44 605 MET A C 1
ATOM 4749 O O . MET A 1 605 ? -7.268 -11.651 -21.774 1.00 54.44 605 MET A O 1
ATOM 4753 N N . ALA A 1 606 ? -6.267 -13.176 -23.054 1.00 50.12 606 ALA A N 1
ATOM 4754 C CA . ALA A 1 606 ? -6.683 -12.567 -24.322 1.00 50.12 606 ALA A CA 1
ATOM 4755 C C . ALA A 1 606 ? -8.054 -13.047 -24.842 1.00 50.12 606 ALA A C 1
ATOM 4757 O O . ALA A 1 606 ? -8.421 -12.735 -25.980 1.00 50.12 606 ALA A O 1
ATOM 4758 N N . ARG A 1 607 ? -8.844 -13.817 -24.076 1.00 45.59 607 ARG A N 1
ATOM 4759 C CA . ARG A 1 607 ? -10.136 -14.316 -24.583 1.00 45.59 607 ARG A CA 1
ATOM 4760 C C . ARG A 1 607 ? -11.176 -13.188 -24.651 1.00 45.59 607 ARG A C 1
ATOM 4762 O O . ARG A 1 607 ? -11.883 -12.889 -23.699 1.00 45.59 607 ARG A O 1
ATOM 4769 N N . ASN A 1 608 ? -11.309 -12.611 -25.846 1.00 41.22 608 ASN A N 1
ATOM 4770 C CA . ASN A 1 608 ? -12.434 -11.797 -26.328 1.00 41.22 608 ASN A CA 1
ATOM 4771 C C . ASN A 1 608 ? -12.685 -10.412 -25.693 1.00 41.22 608 ASN A C 1
ATOM 4773 O O . ASN A 1 608 ? -13.636 -9.751 -26.113 1.00 41.22 608 ASN A O 1
ATOM 4777 N N . ARG A 1 609 ? -11.858 -9.901 -24.768 1.00 45.16 609 ARG A N 1
ATOM 4778 C CA . ARG A 1 609 ? -12.012 -8.512 -24.268 1.00 45.16 609 ARG A CA 1
ATOM 4779 C C . ARG A 1 609 ? -11.477 -7.434 -25.212 1.00 45.16 609 ARG A C 1
ATOM 4781 O O . ARG A 1 609 ? -11.968 -6.308 -25.186 1.00 45.16 609 ARG A O 1
ATOM 4788 N N . PHE A 1 610 ? -10.601 -7.789 -26.152 1.00 44.47 610 PHE A N 1
ATOM 4789 C CA . PHE A 1 610 ? -10.257 -6.938 -27.298 1.00 44.47 610 PHE A CA 1
ATOM 4790 C C . PHE A 1 610 ? -11.349 -7.000 -28.387 1.00 44.47 610 PHE A C 1
ATOM 4792 O O . PHE A 1 610 ? -11.082 -7.207 -29.566 1.00 44.47 610 PHE A O 1
ATOM 4799 N N . GLY A 1 611 ? -12.612 -6.815 -27.989 1.00 35.78 611 GLY A N 1
ATOM 4800 C CA . GLY A 1 611 ? -13.788 -6.688 -28.858 1.00 35.78 611 GLY A CA 1
ATOM 4801 C C . GLY A 1 611 ? -13.887 -5.327 -29.556 1.00 35.78 611 GLY A C 1
ATOM 4802 O O . GLY A 1 611 ? -14.977 -4.794 -29.742 1.00 35.78 611 GLY A O 1
ATOM 4803 N N . LEU A 1 612 ? -12.752 -4.746 -29.934 1.00 34.41 612 LEU A N 1
ATOM 4804 C CA . LEU A 1 612 ? -12.673 -3.579 -30.796 1.00 34.41 612 LEU A CA 1
ATOM 4805 C C . LEU A 1 612 ? -11.736 -3.939 -31.942 1.00 34.41 612 LEU A C 1
ATOM 4807 O O . LEU A 1 612 ? -10.560 -4.222 -31.728 1.00 34.41 612 LEU A O 1
ATOM 4811 N N . GLY A 1 613 ? -12.232 -3.835 -33.174 1.00 35.78 613 GLY A N 1
ATOM 4812 C CA . GLY A 1 613 ? -11.398 -3.612 -34.356 1.00 35.78 613 GLY A CA 1
ATOM 4813 C C . GLY A 1 613 ? -10.696 -2.248 -34.285 1.00 35.78 613 GLY A C 1
ATOM 4814 O O . GLY A 1 613 ? -10.864 -1.409 -35.164 1.00 35.78 613 GLY A O 1
ATOM 4815 N N . GLY A 1 614 ? -9.958 -2.000 -33.203 1.00 36.41 614 GLY A N 1
ATOM 4816 C CA . GLY A 1 614 ? -9.388 -0.724 -32.805 1.00 36.41 614 GLY A CA 1
ATOM 4817 C C . GLY A 1 614 ? -7.894 -0.861 -32.555 1.00 36.41 614 GLY A C 1
ATOM 4818 O O . GLY A 1 614 ? -7.472 -1.057 -31.427 1.00 36.41 614 GLY A O 1
ATOM 4819 N N . TRP A 1 615 ? -7.114 -0.781 -33.632 1.00 37.22 615 TRP A N 1
ATOM 4820 C CA . TRP A 1 615 ? -5.895 0.026 -33.743 1.00 37.22 615 TRP A CA 1
ATOM 4821 C C . TRP A 1 615 ? -5.268 0.475 -32.399 1.00 37.22 615 TRP A C 1
ATOM 4823 O O . TRP A 1 615 ? -5.400 1.636 -32.011 1.00 37.22 615 TRP A O 1
ATOM 4833 N N . VAL A 1 616 ? -4.545 -0.411 -31.701 1.00 38.66 616 VAL A N 1
ATOM 4834 C CA . VAL A 1 616 ? -3.702 -0.016 -30.557 1.00 38.66 616 VAL A CA 1
ATOM 4835 C C . VAL A 1 616 ? -2.545 0.828 -31.107 1.00 38.66 616 VAL A C 1
ATOM 4837 O O . VAL A 1 616 ? -1.966 0.509 -32.149 1.00 38.66 616 VAL A O 1
ATOM 4840 N N . LEU A 1 617 ? -2.245 1.964 -30.466 1.00 44.19 617 LEU A N 1
ATOM 4841 C CA . LEU A 1 617 ? -1.208 2.912 -30.912 1.00 44.19 617 LEU A CA 1
ATOM 4842 C C . LEU A 1 617 ? -1.426 3.485 -32.329 1.00 44.19 617 LEU A C 1
ATOM 4844 O O . LEU A 1 617 ? -0.476 3.667 -33.088 1.00 44.19 617 LEU A O 1
ATOM 4848 N N . GLY A 1 618 ? -2.677 3.768 -32.711 1.00 40.53 618 GLY A N 1
ATOM 4849 C CA . GLY A 1 618 ? -2.986 4.344 -34.026 1.00 40.53 618 GLY A CA 1
ATOM 4850 C C . GLY A 1 618 ? -2.717 3.388 -35.195 1.00 40.53 618 GLY A C 1
ATOM 4851 O O . GLY A 1 618 ? -2.542 3.847 -36.321 1.00 40.53 618 GLY A O 1
ATOM 4852 N N . GLY A 1 619 ? -2.668 2.073 -34.932 1.00 46.12 619 GLY A N 1
ATOM 4853 C CA . GLY A 1 619 ? -2.442 1.033 -35.945 1.00 46.12 619 GLY A CA 1
ATOM 4854 C C . GLY A 1 619 ? -1.075 0.409 -35.986 1.00 46.12 619 GLY A C 1
ATOM 4855 O O . GLY A 1 619 ? -0.824 -0.420 -36.855 1.00 46.12 619 GLY A O 1
ATOM 4856 N N . VAL A 1 620 ? -0.182 0.848 -35.106 1.00 43.97 620 VAL A N 1
ATOM 4857 C CA . VAL A 1 620 ? 1.197 0.367 -35.087 1.00 43.97 620 VAL A CA 1
ATOM 4858 C C . VAL A 1 620 ? 1.284 -1.010 -34.436 1.00 43.97 620 VAL A C 1
ATOM 4860 O O . VAL A 1 620 ? 2.130 -1.797 -34.848 1.00 43.97 620 VAL A O 1
ATOM 4863 N N . LEU A 1 621 ? 0.407 -1.313 -33.469 1.00 48.91 621 LEU A N 1
ATOM 4864 C CA . LEU A 1 621 ? 0.396 -2.596 -32.771 1.00 48.91 621 LEU A CA 1
ATOM 4865 C C . LEU A 1 621 ? -0.904 -3.363 -32.980 1.00 48.91 621 LEU A C 1
ATOM 4867 O O . LEU A 1 621 ? -2.002 -2.798 -32.989 1.00 48.91 621 LEU A O 1
ATOM 4871 N N . THR A 1 622 ? -0.770 -4.681 -33.095 1.00 54.59 622 THR A N 1
ATOM 4872 C CA . THR A 1 622 ? -1.912 -5.590 -33.013 1.00 54.59 622 THR A CA 1
ATOM 4873 C C . THR A 1 622 ? -2.447 -5.619 -31.572 1.00 54.59 622 THR A C 1
ATOM 4875 O O . THR A 1 622 ? -1.689 -5.379 -30.628 1.00 54.59 622 THR A O 1
ATOM 4878 N N . PRO A 1 623 ? -3.735 -5.946 -31.349 1.00 54.78 623 PRO A N 1
ATOM 4879 C CA . PRO A 1 623 ? -4.265 -6.168 -29.999 1.00 54.78 623 PRO A CA 1
ATOM 4880 C C . PRO A 1 623 ? -3.425 -7.162 -29.176 1.00 54.78 623 PRO A C 1
ATOM 4882 O O . PRO A 1 623 ? -3.235 -6.968 -27.980 1.00 54.78 623 PRO A O 1
ATOM 4885 N N . ARG A 1 624 ? -2.836 -8.164 -29.846 1.00 55.28 624 ARG A N 1
ATOM 4886 C CA . ARG A 1 624 ? -1.885 -9.125 -29.272 1.00 55.28 624 ARG A CA 1
ATOM 4887 C C . ARG A 1 624 ? -0.642 -8.444 -28.696 1.00 55.28 624 ARG A C 1
ATOM 4889 O O . ARG A 1 624 ? -0.301 -8.672 -27.543 1.00 55.28 624 ARG A O 1
ATOM 4896 N N . GLN A 1 625 ? 0.007 -7.580 -29.472 1.00 53.06 625 GLN A N 1
ATOM 4897 C CA . GLN A 1 625 ? 1.202 -6.847 -29.036 1.00 53.06 625 GLN A CA 1
ATOM 4898 C C . GLN A 1 625 ? 0.885 -5.873 -27.886 1.00 53.06 625 GLN A C 1
ATOM 4900 O O . GLN A 1 625 ? 1.700 -5.694 -26.985 1.00 53.06 625 GLN A O 1
ATOM 4905 N N . GLY A 1 626 ? -0.324 -5.298 -27.866 1.00 55.03 626 GLY A N 1
ATOM 4906 C CA . GLY A 1 626 ? -0.813 -4.492 -26.743 1.00 55.03 626 GLY A CA 1
ATOM 4907 C C . GLY A 1 626 ? -0.999 -5.290 -25.445 1.00 55.03 626 GLY A C 1
ATOM 4908 O O . GLY A 1 626 ? -0.620 -4.807 -24.382 1.00 55.03 626 GLY A O 1
ATOM 4909 N N . ALA A 1 627 ? -1.529 -6.515 -25.527 1.00 54.56 627 ALA A N 1
ATOM 4910 C CA . ALA A 1 627 ? -1.724 -7.390 -24.368 1.00 54.56 627 ALA A CA 1
ATOM 4911 C C . ALA A 1 627 ? -0.395 -7.846 -23.742 1.00 54.56 627 ALA A C 1
ATOM 4913 O O . ALA A 1 627 ? -0.247 -7.803 -22.524 1.00 54.56 627 ALA A O 1
ATOM 4914 N N . VAL A 1 628 ? 0.601 -8.214 -24.561 1.00 54.84 628 VAL A N 1
ATOM 4915 C CA . VAL A 1 628 ? 1.931 -8.577 -24.042 1.00 54.84 628 VAL A CA 1
ATOM 4916 C C . VAL A 1 628 ? 2.609 -7.355 -23.406 1.00 54.84 628 VAL A C 1
ATOM 4918 O O . VAL A 1 628 ? 3.184 -7.483 -22.330 1.00 54.84 628 VAL A O 1
ATOM 4921 N N . LEU A 1 629 ? 2.497 -6.157 -24.006 1.00 57.09 629 LEU A N 1
ATOM 4922 C CA . LEU A 1 629 ? 3.011 -4.901 -23.422 1.00 57.09 629 LEU A CA 1
ATOM 4923 C C . LEU A 1 629 ? 2.417 -4.611 -22.044 1.00 57.09 629 LEU A C 1
ATOM 4925 O O . LEU A 1 629 ? 3.147 -4.224 -21.133 1.00 57.09 629 LEU A O 1
ATOM 4929 N N . ALA A 1 630 ? 1.122 -4.854 -21.877 1.00 59.34 630 ALA A N 1
ATOM 4930 C CA . ALA A 1 630 ? 0.472 -4.726 -20.583 1.00 59.34 630 ALA A CA 1
ATOM 4931 C C . ALA A 1 630 ? 0.925 -5.791 -19.573 1.00 59.34 630 ALA A C 1
ATOM 4933 O O . ALA A 1 630 ? 1.154 -5.461 -18.414 1.00 59.34 630 ALA A O 1
ATOM 4934 N N . ALA A 1 631 ? 1.174 -7.030 -20.016 1.00 58.81 631 ALA A N 1
ATOM 4935 C CA . ALA A 1 631 ? 1.719 -8.101 -19.173 1.00 58.81 631 ALA A CA 1
ATOM 4936 C C . ALA A 1 631 ? 3.083 -7.754 -18.547 1.00 58.81 631 ALA A C 1
ATOM 4938 O O . ALA A 1 631 ? 3.518 -8.392 -17.593 1.00 58.81 631 ALA A O 1
ATOM 4939 N N . MET A 1 632 ? 3.767 -6.734 -19.067 1.00 65.62 632 MET A N 1
ATOM 4940 C CA . MET A 1 632 ? 5.053 -6.265 -18.564 1.00 65.62 632 MET A CA 1
ATOM 4941 C C . MET A 1 632 ? 4.978 -4.987 -17.725 1.00 65.62 632 MET A C 1
ATOM 4943 O O . MET A 1 632 ? 6.026 -4.476 -17.332 1.00 65.62 632 MET A O 1
ATOM 4947 N N . SER A 1 633 ? 3.784 -4.481 -17.396 1.00 70.69 633 SER A N 1
ATOM 4948 C CA . SER A 1 633 ? 3.636 -3.303 -16.526 1.00 70.69 633 SER A CA 1
ATOM 4949 C C . SER A 1 633 ? 4.323 -3.475 -15.164 1.00 70.69 633 SER A C 1
ATOM 4951 O O . SER A 1 633 ? 4.835 -2.502 -14.618 1.00 70.69 633 SER A O 1
ATOM 4953 N N . GLY A 1 634 ? 4.423 -4.713 -14.666 1.00 75.75 634 GLY A N 1
ATOM 4954 C CA . GLY A 1 634 ? 5.112 -5.066 -13.426 1.00 75.75 634 GLY A CA 1
ATOM 4955 C C . GLY A 1 634 ? 6.630 -5.156 -13.523 1.00 75.75 634 GLY A C 1
ATOM 4956 O O . GLY A 1 634 ? 7.288 -5.340 -12.502 1.00 75.75 634 GLY A O 1
ATOM 4957 N N . ALA A 1 635 ? 7.224 -5.018 -14.710 1.00 80.56 635 ALA A N 1
ATOM 4958 C CA . ALA A 1 635 ? 8.676 -5.027 -14.847 1.00 80.56 635 ALA A CA 1
ATOM 4959 C C . ALA A 1 635 ? 9.303 -3.869 -14.053 1.00 80.56 635 ALA A C 1
ATOM 4961 O O . ALA A 1 635 ? 8.766 -2.762 -14.013 1.00 80.56 635 ALA A O 1
ATOM 4962 N N . PHE A 1 636 ? 10.446 -4.136 -13.422 1.00 83.00 636 PHE A N 1
ATOM 4963 C CA . PHE A 1 636 ? 11.212 -3.220 -12.569 1.00 83.00 636 PHE A CA 1
ATOM 4964 C C . PHE A 1 636 ? 10.506 -2.749 -11.289 1.00 83.00 636 PHE A C 1
ATOM 4966 O O . PHE A 1 636 ? 11.093 -1.978 -10.530 1.00 83.00 636 PHE A O 1
ATOM 4973 N N . HIS A 1 637 ? 9.299 -3.241 -11.001 1.00 91.25 637 HIS A N 1
ATOM 4974 C CA . HIS A 1 637 ? 8.622 -2.986 -9.733 1.00 91.25 637 HIS A CA 1
ATOM 4975 C C . HIS A 1 637 ? 9.160 -3.891 -8.616 1.00 91.25 637 HIS A C 1
ATOM 4977 O O . HIS A 1 637 ? 9.739 -4.948 -8.897 1.00 91.25 637 HIS A O 1
ATOM 4983 N N . PRO A 1 638 ? 9.003 -3.497 -7.342 1.00 94.81 638 PRO A N 1
ATOM 4984 C CA . PRO A 1 638 ? 9.401 -4.328 -6.215 1.00 94.81 638 PRO A CA 1
ATOM 4985 C C . PRO A 1 638 ? 8.656 -5.671 -6.207 1.00 94.81 638 PRO A C 1
ATOM 4987 O O . PRO A 1 638 ? 7.482 -5.764 -6.554 1.00 94.81 638 PRO A O 1
ATOM 4990 N N . THR A 1 639 ? 9.340 -6.729 -5.790 1.00 95.88 639 THR A N 1
ATOM 4991 C CA . THR A 1 639 ? 8.713 -8.016 -5.438 1.00 95.88 639 THR A CA 1
ATOM 4992 C C . THR A 1 639 ? 7.879 -7.886 -4.158 1.00 95.88 639 THR A C 1
ATOM 4994 O O . THR A 1 639 ? 7.975 -6.879 -3.453 1.00 95.88 639 THR A O 1
ATOM 4997 N N . PHE A 1 640 ? 7.089 -8.906 -3.805 1.00 97.38 640 PHE A N 1
ATOM 4998 C CA . PHE A 1 640 ? 6.373 -8.872 -2.531 1.00 97.38 640 PHE A CA 1
ATOM 4999 C C . PHE A 1 640 ? 7.341 -8.839 -1.343 1.00 97.38 640 PHE A C 1
ATOM 5001 O O . PHE A 1 640 ? 7.155 -8.011 -0.458 1.00 97.38 640 PHE A O 1
ATOM 5008 N N . GLU A 1 641 ? 8.429 -9.612 -1.375 1.00 97.56 641 GLU A N 1
ATOM 5009 C CA . GLU A 1 641 ? 9.496 -9.531 -0.370 1.00 97.56 641 GLU A CA 1
ATOM 5010 C C . GLU A 1 641 ? 9.988 -8.083 -0.177 1.00 97.56 641 GLU A C 1
ATOM 5012 O O . GLU A 1 641 ? 10.138 -7.591 0.942 1.00 97.56 641 GLU A O 1
ATOM 5017 N N . ALA A 1 642 ? 10.166 -7.343 -1.272 1.00 97.94 642 ALA A N 1
ATOM 5018 C CA . ALA A 1 642 ? 10.559 -5.942 -1.221 1.00 97.94 642 ALA A CA 1
ATOM 5019 C C . ALA A 1 642 ? 9.477 -5.045 -0.603 1.00 97.94 642 ALA A C 1
ATOM 5021 O O . ALA A 1 642 ? 9.793 -4.184 0.221 1.00 97.94 642 ALA A O 1
ATOM 5022 N N . HIS A 1 643 ? 8.205 -5.247 -0.958 1.00 98.50 643 HIS A N 1
ATOM 5023 C CA . HIS A 1 643 ? 7.087 -4.555 -0.314 1.00 98.50 643 HIS A CA 1
ATOM 5024 C C . HIS A 1 643 ? 6.971 -4.896 1.174 1.00 98.50 643 HIS A C 1
ATOM 5026 O O . HIS A 1 643 ? 6.650 -4.004 1.956 1.00 98.50 643 HIS A O 1
ATOM 5032 N N . ALA A 1 644 ? 7.269 -6.131 1.580 1.00 98.56 644 ALA A N 1
ATOM 5033 C CA . ALA A 1 644 ? 7.305 -6.541 2.977 1.00 98.56 644 ALA A CA 1
ATOM 5034 C C . ALA A 1 644 ? 8.443 -5.839 3.732 1.00 98.56 644 ALA A C 1
ATOM 5036 O O . ALA A 1 644 ? 8.223 -5.342 4.832 1.00 98.56 644 ALA A O 1
ATOM 5037 N N . ILE A 1 645 ? 9.631 -5.705 3.129 1.00 98.62 645 ILE A N 1
ATOM 5038 C CA . ILE A 1 645 ? 10.768 -4.967 3.710 1.00 98.62 645 ILE A CA 1
ATOM 5039 C C . ILE A 1 645 ? 10.445 -3.475 3.872 1.00 98.62 645 ILE A C 1
ATOM 5041 O O . ILE A 1 645 ? 10.669 -2.904 4.939 1.00 98.62 645 ILE A O 1
ATOM 5045 N N . ILE A 1 646 ? 9.898 -2.835 2.835 1.00 98.69 646 ILE A N 1
ATOM 5046 C CA . ILE A 1 646 ? 9.524 -1.415 2.901 1.00 98.69 646 ILE A CA 1
ATOM 5047 C C . ILE A 1 646 ? 8.373 -1.219 3.898 1.00 98.69 646 ILE A C 1
ATOM 5049 O O . ILE A 1 646 ? 8.431 -0.342 4.761 1.00 98.69 646 ILE A O 1
ATOM 5053 N N . GLY A 1 647 ? 7.349 -2.070 3.813 1.00 98.56 647 GLY A N 1
ATOM 5054 C CA . GLY A 1 647 ? 6.180 -2.064 4.683 1.00 98.56 647 GLY A CA 1
ATOM 5055 C C . GLY A 1 647 ? 6.518 -2.343 6.145 1.00 98.56 647 GLY A C 1
ATOM 5056 O O . GLY A 1 647 ? 5.879 -1.779 7.026 1.00 98.56 647 GLY A O 1
ATOM 5057 N N . TRP A 1 648 ? 7.560 -3.131 6.419 1.00 98.44 648 TRP A N 1
ATOM 5058 C CA . TRP A 1 648 ? 8.094 -3.333 7.764 1.00 98.44 648 TRP A CA 1
ATOM 5059 C C . TRP A 1 648 ? 8.608 -2.020 8.356 1.00 98.44 648 TRP A C 1
ATOM 5061 O O . TRP A 1 648 ? 8.165 -1.633 9.436 1.00 98.44 648 TRP A O 1
ATOM 5071 N N . SER A 1 649 ? 9.485 -1.304 7.642 1.00 98.50 649 SER A N 1
ATOM 5072 C CA . SER A 1 649 ? 10.002 0.001 8.084 1.00 98.50 649 SER A CA 1
ATOM 5073 C C . SER A 1 649 ? 8.912 1.072 8.171 1.00 98.50 649 SER A C 1
ATOM 5075 O O . SER A 1 649 ? 8.942 1.905 9.073 1.00 98.50 649 SER A O 1
ATOM 5077 N N . LEU A 1 650 ? 7.938 1.052 7.259 1.00 98.56 650 LEU A N 1
ATOM 5078 C CA . LEU A 1 650 ? 6.786 1.952 7.308 1.00 98.56 650 LEU A CA 1
ATOM 5079 C C . LEU A 1 650 ? 5.870 1.636 8.499 1.00 98.56 650 LEU A C 1
ATOM 5081 O O . LEU A 1 650 ? 5.385 2.555 9.151 1.00 98.56 650 LEU A O 1
ATOM 5085 N N . GLY A 1 651 ? 5.676 0.353 8.809 1.00 98.19 651 GLY A N 1
ATOM 5086 C CA . GLY A 1 651 ? 4.959 -0.120 9.989 1.00 98.19 651 GLY A CA 1
ATOM 5087 C C . GLY A 1 651 ? 5.632 0.321 11.288 1.00 98.19 651 GLY A C 1
ATOM 5088 O O . GLY A 1 651 ? 4.950 0.897 12.128 1.00 98.19 651 GLY A O 1
ATOM 5089 N N . GLU A 1 652 ? 6.958 0.152 11.415 1.00 97.88 652 GLU A N 1
ATOM 5090 C CA . GLU A 1 652 ? 7.738 0.676 12.556 1.00 97.88 652 GLU A CA 1
ATOM 5091 C C . GLU A 1 652 ? 7.471 2.167 12.770 1.00 97.88 652 GLU A C 1
ATOM 5093 O O . GLU A 1 652 ? 7.127 2.601 13.868 1.00 97.88 652 GLU A O 1
ATOM 5098 N N . ALA A 1 653 ? 7.604 2.961 11.704 1.00 98.06 653 ALA A N 1
ATOM 5099 C CA . ALA A 1 653 ? 7.405 4.401 11.777 1.00 98.06 653 ALA A CA 1
ATOM 5100 C C . ALA A 1 653 ? 5.961 4.753 12.170 1.00 98.06 653 ALA A C 1
ATOM 5102 O O . ALA A 1 653 ? 5.742 5.655 12.978 1.00 98.06 653 ALA A O 1
ATOM 5103 N N . LEU A 1 654 ? 4.973 4.025 11.642 1.00 98.00 654 LEU A N 1
ATOM 5104 C CA . LEU A 1 654 ? 3.560 4.230 11.953 1.00 98.00 654 LEU A CA 1
ATOM 5105 C C . LEU A 1 654 ? 3.221 3.869 13.406 1.00 98.00 654 LEU A C 1
ATOM 5107 O O . LEU A 1 654 ? 2.467 4.595 14.047 1.00 98.00 654 LEU A O 1
ATOM 5111 N N . ILE A 1 655 ? 3.785 2.780 13.931 1.00 97.06 655 ILE A N 1
ATOM 5112 C CA . ILE A 1 655 ? 3.608 2.334 15.321 1.00 97.06 655 ILE A CA 1
ATOM 5113 C C . ILE A 1 655 ? 4.301 3.290 16.297 1.00 97.06 655 ILE A C 1
ATOM 5115 O O . ILE A 1 655 ? 3.726 3.646 17.326 1.00 97.06 655 ILE A O 1
ATOM 5119 N N . ALA A 1 656 ? 5.511 3.743 15.964 1.00 96.19 656 ALA A N 1
ATOM 5120 C CA . ALA A 1 656 ? 6.273 4.683 16.782 1.00 96.19 656 ALA A CA 1
ATOM 5121 C C . ALA A 1 656 ? 5.681 6.102 16.778 1.00 96.19 656 ALA A C 1
ATOM 5123 O O . ALA A 1 656 ? 5.964 6.892 17.682 1.00 96.19 656 ALA A O 1
ATOM 5124 N N . THR A 1 657 ? 4.873 6.443 15.771 1.00 94.69 657 THR A N 1
ATOM 5125 C CA . THR A 1 657 ? 4.264 7.767 15.654 1.00 94.69 657 THR A CA 1
ATOM 5126 C C . THR A 1 657 ? 3.021 7.880 16.539 1.00 94.69 657 THR A C 1
ATOM 5128 O O . THR A 1 657 ? 2.057 7.137 16.346 1.00 94.69 657 THR A O 1
ATOM 5131 N N . PRO A 1 658 ? 2.967 8.861 17.459 1.00 91.44 658 PRO A N 1
ATOM 5132 C CA . PRO A 1 658 ? 1.747 9.152 18.198 1.00 91.44 658 PRO A CA 1
ATOM 5133 C C . PRO A 1 658 ? 0.629 9.564 17.237 1.00 91.44 658 PRO A C 1
ATOM 5135 O O . PRO A 1 658 ? 0.733 10.584 16.553 1.00 91.44 658 PRO A O 1
ATOM 5138 N N . LEU A 1 659 ? -0.443 8.773 17.188 1.00 92.06 659 LEU A N 1
ATOM 5139 C CA . LEU A 1 659 ? -1.649 9.150 16.457 1.00 92.06 659 LEU A CA 1
ATOM 5140 C C . LEU A 1 659 ? -2.527 10.035 17.347 1.00 92.06 659 LEU A C 1
ATOM 5142 O O . LEU A 1 659 ? -2.627 9.764 18.546 1.00 92.06 659 LEU A O 1
ATOM 5146 N N . PRO A 1 660 ? -3.166 11.075 16.790 1.00 85.00 660 PRO A N 1
ATOM 5147 C CA . PRO A 1 660 ? -3.999 11.985 17.568 1.00 85.00 660 PRO A CA 1
ATOM 5148 C C . PRO A 1 660 ? -5.154 11.238 18.249 1.00 85.00 660 PRO A C 1
ATOM 5150 O O . PRO A 1 660 ? -5.786 10.394 17.618 1.00 85.00 660 PRO A O 1
ATOM 5153 N N . ASP A 1 661 ? -5.404 11.540 19.528 1.00 67.62 661 ASP A N 1
ATOM 5154 C CA . ASP A 1 661 ? -6.293 10.757 20.402 1.00 67.62 661 ASP A CA 1
ATOM 5155 C C . ASP A 1 661 ? -7.734 10.648 19.912 1.00 67.62 661 ASP A C 1
ATOM 5157 O O . ASP A 1 661 ? -8.427 11.680 19.785 1.00 67.62 661 ASP A O 1
#

Foldseek 3Di:
DDDDDDDDDDPDDDDPPDPPDDPPPQDDPKAKDKFWDPQEQWFDPVPDDDWPDDLLNLLQQLLPDPALVSNLVSLLVRLVRDPPRLVGTQQDQVVLAGDLCSLVPQWTKMKIAIPHDFAQKKWKDKPDPPDDIDIDGRHDIDMDIFGWDWDQDPQETFIWGDWMWMWIDGDVHDIHIDTAIEGEAEEEEAAACLQQVFLEFSAFKQQADQDQFDPPVPLDPQQLSLLDDVSLARIAFGHHSHLLQSGHCLHLQVLLQSSLSSNCRRYRYRYYYLYGHLAALCQAAQFWPQHGLSCLFQPDRSTDPDHRLQSVLQSQAPDHDPPPPPDDAWPWDWDDQDPPRTTGTDTDRSSSSHGYAHLAYEYEHDQNLLQVVLQVQLLFQFDLPPFDPLNNVVSVVSNVSGDHLVNSLQQLDDQPDCPRNRNVSLLVSLVSCVVRHDPQHAYEYEADADQQAALVLHGFFDPPPDDPVLLVLLLQLCSLVQSLPPPPVGAGSVRTNSGRHPVNSVSCVVSPRVSSRSSVVVSQVVSPPRRHYQYPLRVVQSNAHPHYFDPVPPSVLRHDWRWRDDPPDSGIDTPPDDLSPDDLQDDGSHFAHGLRSLSSTRQHRPPCSPVDPDQDPVPSDDSSSVRSVSSRSRHRHGRSSRSSSSSRSSSVVVNPRDGDD

InterPro domains:
  IPR036514 SGNH hydrolase superfamily [G3DSA:3.40.50.1110] (187-645)
  IPR037460 Streptomyces scabies esterase-like [PTHR37981] (355-551)

Mean predicted aligned error: 11.1 Å

pLDDT: mean 77.42, std 19.66, range [25.97, 98.88]